Protein AF-A0A359I9C8-F1 (afdb_monomer)

Sequence (411 aa):
MRIRKRIELGSIKVFRSETATENPDGSGGNGNNTQSVPDCGIKFRLRGETLDGFGPRQPAEITDENGEKHPLMGGWNETEIAFNVSDSDIPRVLAWFDDNYHGVTEPESALLRKNRSAAVHEALKRYRKASDSSNLFTSPFRIGWRYRYSDNTCSGFHDCGVLSCFRTAPLLPVMSHQLSGKYLHTRVQVRNVSARLMYRLDATPSFTALRNRITAIDIYATKQVGMYPEDGEVAGIRSVTVDGTPRRCWYYDRYTEEDVNAQVMSDTDFRLIGSVPADEITGSDDYMTLQMSAGILADFSSLPKPEDNRPSPAGKTIHLRTEPLHLDYPEDEKSVRNLTLRGIFRRDKVKMRLYASQHRETRHLIASATGPYIRGLFGARWRWFEVEIECPMREGDFFEAITFEFTNPML

Mean predicted aligned error: 15.21 Å

pLDDT: mean 83.44, std 15.42, range [24.66, 97.94]

Nearest PDB structures (foldseek):
  6oyc-assembly4_C  TM=4.723E-01  e=6.579E-03  Streptococcus agalactiae 2603V/R
  8a28-assembly1_A  TM=4.464E-01  e=1.213E-01  Limulus polyphemus
  1nlq-assembly1_E  TM=4.259E-01  e=8.312E-02  Drosophila melanogaster
  1pm4-assembly1_C  TM=5.729E-01  e=5.207E-01  Yersinia pseudotuberculosis
  5msx-assembly1_A  TM=2.777E-01  e=2.157E-02  Bacteroides thetaiotaomicron VPI-5482

Structure (mmCIF, N/CA/C/O backbone):
data_AF-A0A359I9C8-F1
#
_entry.id   AF-A0A359I9C8-F1
#
loop_
_atom_site.group_PDB
_atom_site.id
_atom_site.type_symbol
_atom_site.label_atom_id
_atom_site.label_alt_id
_atom_site.label_comp_id
_atom_site.label_asym_id
_atom_site.label_entity_id
_atom_site.label_seq_id
_atom_site.pdbx_PDB_ins_code
_atom_site.Cartn_x
_atom_site.Cartn_y
_atom_site.Cartn_z
_atom_site.occupancy
_atom_site.B_iso_or_equiv
_atom_site.auth_seq_id
_atom_site.auth_comp_id
_atom_site.auth_asym_id
_atom_site.auth_atom_id
_atom_site.pdbx_PDB_model_num
ATOM 1 N N . MET A 1 1 ? 45.387 26.581 -12.918 1.00 68.62 1 MET A N 1
ATOM 2 C CA . MET A 1 1 ? 45.580 25.494 -11.912 1.00 68.62 1 MET A CA 1
ATOM 3 C C . MET A 1 1 ? 45.323 24.099 -12.520 1.00 68.62 1 MET A C 1
ATOM 5 O O . MET A 1 1 ? 44.631 24.019 -13.529 1.00 68.62 1 MET A O 1
ATOM 9 N N . ARG A 1 2 ? 45.875 22.988 -11.980 1.00 80.25 2 ARG A N 1
ATOM 10 C CA . ARG A 1 2 ? 45.489 21.618 -12.414 1.00 80.25 2 ARG A CA 1
ATOM 11 C C . ARG A 1 2 ? 44.245 21.171 -11.651 1.00 80.25 2 ARG A C 1
ATOM 13 O O . ARG A 1 2 ? 44.279 21.125 -10.426 1.00 80.25 2 ARG A O 1
ATOM 20 N N . ILE A 1 3 ? 43.191 20.816 -12.376 1.00 85.56 3 ILE A N 1
ATOM 21 C CA . ILE A 1 3 ? 41.898 20.410 -11.823 1.00 85.56 3 ILE A CA 1
ATOM 22 C C . ILE A 1 3 ? 41.675 18.934 -12.145 1.00 85.56 3 ILE A C 1
ATOM 24 O O . ILE A 1 3 ? 41.956 18.470 -13.254 1.00 85.56 3 ILE A O 1
ATOM 28 N N . ARG A 1 4 ? 41.178 18.185 -11.159 1.00 88.75 4 ARG A N 1
ATOM 29 C CA . ARG A 1 4 ? 40.784 16.786 -11.313 1.00 88.75 4 ARG A CA 1
ATOM 30 C C . ARG A 1 4 ? 39.296 16.660 -11.038 1.00 88.75 4 ARG A C 1
ATOM 32 O O . ARG A 1 4 ? 38.863 16.933 -9.924 1.00 88.75 4 ARG A O 1
ATOM 39 N N . LYS A 1 5 ? 38.534 16.203 -12.029 1.00 88.12 5 LYS A N 1
ATOM 40 C CA . LYS A 1 5 ? 37.085 16.021 -11.918 1.00 88.12 5 LYS A CA 1
ATOM 41 C C . LYS A 1 5 ? 36.712 14.572 -12.176 1.00 88.12 5 LYS A C 1
ATOM 43 O O . LYS A 1 5 ? 37.029 14.019 -13.228 1.00 88.12 5 LYS A O 1
ATOM 48 N N . ARG A 1 6 ? 36.049 13.961 -11.198 1.00 88.12 6 ARG A N 1
ATOM 49 C CA . ARG A 1 6 ? 35.433 12.637 -11.307 1.00 88.12 6 ARG A CA 1
ATOM 50 C C . ARG A 1 6 ? 33.951 12.830 -11.613 1.00 88.12 6 ARG A C 1
ATOM 52 O O . ARG A 1 6 ? 33.308 13.652 -10.970 1.00 88.12 6 ARG A O 1
ATOM 59 N N . ILE A 1 7 ? 33.441 12.096 -12.593 1.00 81.00 7 ILE A N 1
ATOM 60 C CA . ILE A 1 7 ? 32.030 12.115 -12.974 1.00 81.00 7 ILE A CA 1
ATOM 61 C C . ILE A 1 7 ? 31.543 10.666 -12.976 1.00 81.00 7 ILE A C 1
ATOM 63 O O . ILE A 1 7 ? 32.100 9.836 -13.700 1.00 81.00 7 ILE A O 1
ATOM 67 N N . GLU A 1 8 ? 30.559 10.357 -12.130 1.00 76.00 8 GLU A N 1
ATOM 68 C CA . GLU A 1 8 ? 29.934 9.031 -12.089 1.00 76.00 8 GLU A CA 1
ATOM 69 C C . GLU A 1 8 ? 29.202 8.770 -13.404 1.00 76.00 8 GLU A C 1
ATOM 71 O O . GLU A 1 8 ? 28.476 9.628 -13.900 1.00 76.00 8 GLU A O 1
ATOM 76 N N . LEU A 1 9 ? 29.355 7.582 -13.984 1.00 69.94 9 LEU A N 1
ATOM 77 C CA . LEU A 1 9 ? 28.689 7.279 -15.256 1.00 69.94 9 LEU A CA 1
ATOM 78 C C . LEU A 1 9 ? 27.164 7.206 -15.118 1.00 69.94 9 LEU A C 1
ATOM 80 O O . LEU A 1 9 ? 26.456 7.478 -16.081 1.00 69.94 9 LEU A O 1
ATOM 84 N N . GLY A 1 10 ? 26.660 6.897 -13.918 1.00 60.00 10 GLY A N 1
ATOM 85 C CA . GLY A 1 10 ? 25.228 6.907 -13.612 1.00 60.00 10 GLY A CA 1
ATOM 86 C C . GLY A 1 10 ? 24.589 8.301 -13.582 1.00 60.00 10 GLY A C 1
ATOM 87 O O . GLY A 1 10 ? 23.367 8.388 -13.627 1.00 60.00 10 GLY A O 1
ATOM 88 N N . SER A 1 11 ? 25.380 9.381 -13.523 1.00 56.19 11 SER A N 1
ATOM 89 C CA . SER A 1 11 ? 24.879 10.765 -13.514 1.00 56.19 11 SER A CA 1
ATOM 90 C C . SER A 1 11 ? 25.018 11.486 -14.859 1.00 56.19 11 SER A C 1
ATOM 92 O O . SER A 1 11 ? 24.648 12.654 -14.964 1.00 56.19 11 SER A O 1
ATOM 94 N N . ILE A 1 12 ? 25.531 10.805 -15.890 1.00 65.38 12 ILE A N 1
ATOM 95 C CA . ILE A 1 12 ? 25.692 11.340 -17.246 1.00 65.38 12 ILE A CA 1
ATOM 96 C C . ILE A 1 12 ? 24.642 10.702 -18.151 1.00 65.38 12 ILE A C 1
ATOM 98 O O . ILE A 1 12 ? 24.468 9.480 -18.138 1.00 65.38 12 ILE A O 1
ATOM 102 N N . LYS A 1 13 ? 23.993 11.491 -19.012 1.00 60.62 13 LYS A N 1
ATOM 103 C CA . LYS A 1 13 ? 23.180 10.904 -20.077 1.00 60.62 13 LYS A CA 1
ATOM 104 C C . LYS A 1 13 ? 24.102 10.216 -21.086 1.00 60.62 13 L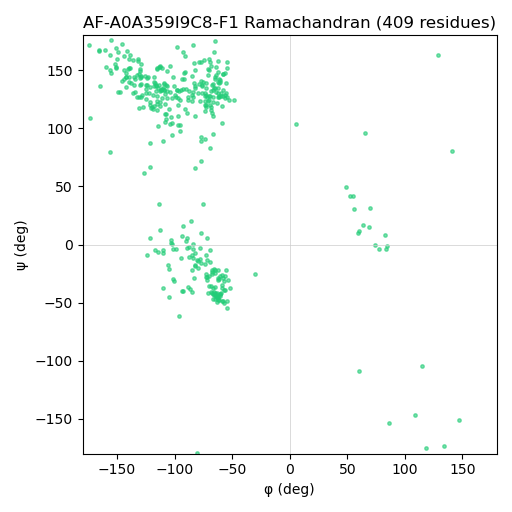YS A C 1
ATOM 106 O O . LYS A 1 13 ? 24.945 10.854 -21.719 1.00 60.62 13 LYS A O 1
ATOM 111 N N . VAL A 1 14 ? 23.947 8.904 -21.234 1.00 67.44 14 VAL A N 1
ATOM 112 C CA . VAL A 1 14 ? 24.755 8.084 -22.144 1.00 67.44 14 VAL A CA 1
ATOM 113 C C . VAL A 1 14 ? 23.896 7.481 -23.247 1.00 67.44 14 VAL A C 1
ATOM 115 O O . VAL A 1 14 ? 22.801 6.976 -23.008 1.00 67.44 14 VAL A O 1
ATOM 118 N N . PHE A 1 15 ? 24.418 7.506 -24.466 1.00 61.38 15 PHE A N 1
ATOM 119 C CA . PHE A 1 15 ? 23.900 6.740 -25.589 1.00 61.38 15 PHE A CA 1
ATOM 120 C C . PHE A 1 15 ? 24.601 5.381 -25.580 1.00 61.38 15 PHE A C 1
ATOM 122 O O . PHE A 1 15 ? 25.819 5.305 -25.756 1.00 61.38 15 PHE A O 1
ATOM 129 N N . ARG A 1 16 ? 23.843 4.315 -25.316 1.00 59.38 16 ARG A N 1
ATOM 130 C CA . ARG A 1 16 ? 24.353 2.943 -25.217 1.00 59.38 16 ARG A CA 1
ATOM 131 C C . ARG A 1 16 ? 23.829 2.119 -26.385 1.00 59.38 16 ARG A C 1
ATOM 133 O O . ARG A 1 16 ? 22.637 2.144 -26.672 1.00 59.38 16 ARG A O 1
ATOM 140 N N . SER A 1 17 ? 24.723 1.381 -27.025 1.00 57.06 17 SER A N 1
ATOM 141 C CA . SER A 1 17 ? 24.381 0.320 -27.972 1.00 57.06 17 SER A CA 1
ATOM 142 C C . SER A 1 17 ? 25.142 -0.944 -27.590 1.00 57.06 17 SER A C 1
ATOM 144 O O . SER A 1 17 ? 26.259 -0.872 -27.073 1.00 57.06 17 SER A O 1
ATOM 146 N N . GLU A 1 18 ? 24.506 -2.094 -27.776 1.00 58.66 18 GLU A N 1
ATOM 147 C CA . GLU A 1 18 ? 25.067 -3.394 -27.424 1.00 58.66 18 GLU A CA 1
ATOM 148 C C . GLU A 1 18 ? 25.039 -4.289 -28.649 1.00 58.66 18 GLU A C 1
ATOM 150 O O . GLU A 1 18 ? 24.003 -4.436 -29.297 1.00 58.66 18 GLU A O 1
ATOM 155 N N . THR A 1 19 ? 26.175 -4.904 -28.941 1.00 53.28 19 THR A N 1
ATOM 156 C CA . THR A 1 19 ? 26.280 -5.963 -29.940 1.00 53.28 19 THR A CA 1
ATOM 157 C C . THR A 1 19 ? 26.555 -7.268 -29.213 1.00 53.28 19 THR A C 1
ATOM 159 O O . THR A 1 19 ? 27.483 -7.372 -28.400 1.00 53.28 19 THR A O 1
ATOM 162 N N . ALA A 1 20 ? 25.712 -8.268 -29.477 1.00 47.81 20 ALA A N 1
ATOM 163 C CA . ALA A 1 20 ? 26.006 -9.636 -29.091 1.00 47.81 20 ALA A CA 1
ATOM 164 C C . ALA A 1 20 ? 27.294 -10.061 -29.802 1.00 47.81 20 ALA A C 1
ATOM 166 O O . ALA A 1 20 ? 27.518 -9.715 -30.963 1.00 47.81 20 ALA A O 1
ATOM 167 N N . THR A 1 21 ? 28.160 -10.782 -29.098 1.00 44.81 21 THR A N 1
ATOM 168 C CA . THR A 1 21 ? 29.344 -11.360 -29.730 1.00 44.81 21 THR A CA 1
ATOM 169 C C . THR A 1 21 ? 28.861 -12.534 -30.585 1.00 44.81 21 THR A C 1
ATOM 171 O O . THR A 1 21 ? 28.678 -13.632 -30.070 1.00 44.81 21 THR A O 1
ATOM 174 N N . GLU A 1 22 ? 28.547 -12.287 -31.859 1.00 38.56 22 GLU A N 1
ATOM 175 C CA . GLU A 1 22 ? 28.184 -13.350 -32.800 1.00 38.56 22 GLU A CA 1
ATOM 176 C C . GLU A 1 22 ? 29.373 -14.307 -32.957 1.00 38.56 22 GLU A C 1
ATOM 178 O O . GLU A 1 22 ? 30.497 -13.892 -33.256 1.00 38.56 22 GLU A O 1
ATOM 183 N N . ASN A 1 23 ? 29.124 -15.604 -32.759 1.00 32.88 23 ASN A N 1
ATOM 184 C CA . ASN A 1 23 ? 29.971 -16.627 -33.361 1.00 32.88 23 ASN A CA 1
ATOM 185 C C . ASN A 1 23 ? 29.876 -16.463 -34.887 1.00 32.88 23 ASN A C 1
ATOM 187 O O . ASN A 1 23 ? 28.779 -16.215 -35.391 1.00 32.88 23 ASN A O 1
ATOM 191 N N . PRO A 1 24 ? 30.986 -16.579 -35.632 1.00 33.94 24 PRO A N 1
ATOM 192 C CA . PRO A 1 24 ? 30.974 -16.329 -37.059 1.00 33.94 24 PRO A CA 1
ATOM 193 C C . PRO A 1 24 ? 30.345 -17.536 -37.747 1.00 33.94 24 PRO A C 1
ATOM 195 O O . PRO A 1 24 ? 31.053 -18.494 -38.000 1.00 33.94 24 PRO A O 1
ATOM 198 N N . ASP A 1 25 ? 29.032 -17.510 -37.976 1.00 31.59 25 ASP A N 1
ATOM 199 C CA . ASP A 1 25 ? 28.342 -18.266 -39.029 1.00 31.59 25 ASP A CA 1
ATOM 200 C C . ASP A 1 25 ? 26.861 -17.849 -39.072 1.00 31.59 25 ASP A C 1
ATOM 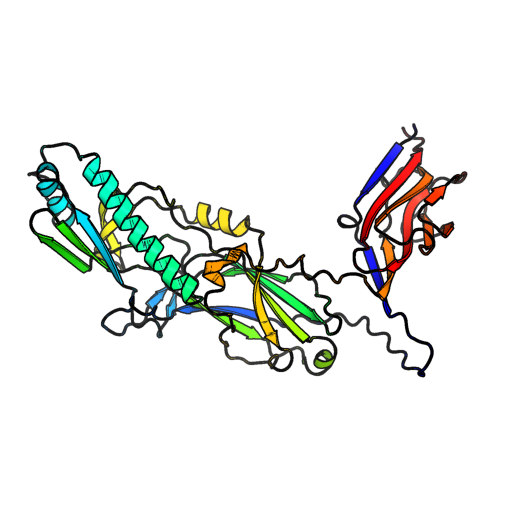202 O O . ASP A 1 25 ? 26.082 -18.191 -38.184 1.00 31.59 25 ASP A O 1
ATOM 206 N N . GLY A 1 26 ? 26.454 -17.125 -40.124 1.00 28.91 26 GLY A N 1
ATOM 207 C CA . GLY A 1 26 ? 25.031 -16.935 -40.440 1.00 28.91 26 GLY A CA 1
ATOM 208 C C . GLY A 1 26 ? 24.613 -15.550 -40.936 1.00 28.91 26 GLY A C 1
ATOM 209 O O . GLY A 1 26 ? 24.055 -14.758 -40.195 1.00 28.91 26 GLY A O 1
ATOM 210 N N . SER A 1 27 ? 24.838 -15.296 -42.226 1.00 26.80 27 SER A N 1
ATOM 211 C CA . SER A 1 27 ? 24.067 -14.419 -43.128 1.00 26.80 27 SER A CA 1
ATOM 212 C C . SER A 1 27 ? 22.906 -13.575 -42.541 1.00 26.80 27 SER A C 1
ATOM 214 O O . SER A 1 27 ? 21.773 -14.039 -42.454 1.00 26.80 27 SER A O 1
ATOM 216 N N . GLY A 1 28 ? 23.164 -12.276 -42.357 1.00 29.95 28 GLY A N 1
ATOM 217 C CA . GLY A 1 28 ? 22.467 -11.193 -43.070 1.00 29.95 28 GLY A CA 1
ATOM 218 C C . GLY A 1 28 ? 20.965 -10.980 -42.833 1.00 29.95 28 GLY A C 1
ATOM 219 O O . GLY A 1 28 ? 20.133 -11.490 -43.577 1.00 29.95 28 GLY A O 1
ATOM 220 N N . GLY A 1 29 ? 20.639 -10.056 -41.924 1.00 24.66 29 GLY A N 1
ATOM 221 C CA . GLY A 1 29 ? 19.324 -9.419 -41.812 1.00 24.66 29 GLY A CA 1
ATOM 222 C C . GLY A 1 29 ? 19.430 -8.057 -41.127 1.00 24.66 29 GLY A C 1
ATOM 223 O O . GLY A 1 29 ? 19.189 -7.932 -39.933 1.00 24.66 29 GLY A O 1
ATOM 224 N N . ASN A 1 30 ? 19.846 -7.033 -41.875 1.00 31.50 30 ASN A N 1
ATOM 225 C CA . ASN A 1 30 ? 20.086 -5.682 -41.368 1.00 31.50 30 ASN A CA 1
ATOM 226 C C . ASN A 1 30 ? 18.751 -4.940 -41.151 1.00 31.50 30 ASN A C 1
ATOM 228 O O . ASN A 1 30 ? 18.233 -4.290 -42.059 1.00 31.50 30 ASN A O 1
ATOM 232 N N . GLY A 1 31 ? 18.174 -5.071 -39.956 1.00 26.45 31 GLY A N 1
ATOM 233 C CA . GLY A 1 31 ? 16.986 -4.341 -39.514 1.00 26.45 31 GLY A CA 1
ATOM 234 C C . GLY A 1 31 ? 17.341 -3.322 -38.436 1.00 26.45 31 GLY A C 1
ATOM 235 O O . GLY A 1 31 ? 17.291 -3.626 -37.248 1.00 26.45 31 GLY A O 1
ATOM 236 N N . ASN A 1 32 ? 17.687 -2.103 -38.846 1.00 32.66 32 ASN A N 1
ATOM 237 C CA . ASN A 1 32 ? 17.776 -0.944 -37.958 1.00 32.66 32 ASN A CA 1
ATOM 238 C C . ASN A 1 32 ? 16.398 -0.721 -37.304 1.00 32.66 32 ASN A C 1
ATOM 240 O O . ASN A 1 32 ? 15.484 -0.245 -37.973 1.00 32.66 32 ASN A O 1
ATOM 244 N N . ASN A 1 33 ? 16.225 -1.071 -36.025 1.00 31.33 33 ASN A N 1
ATOM 245 C CA . ASN A 1 33 ? 14.940 -0.929 -35.333 1.00 31.33 33 ASN A CA 1
ATOM 246 C C . ASN A 1 33 ? 15.076 -0.141 -34.021 1.00 31.33 33 ASN A C 1
ATOM 248 O O . ASN A 1 33 ? 14.753 -0.609 -32.932 1.00 31.33 33 ASN A O 1
ATOM 252 N N . THR A 1 34 ? 15.501 1.116 -34.137 1.00 33.19 34 THR A N 1
ATOM 253 C CA . THR A 1 34 ? 15.337 2.165 -33.114 1.00 33.19 34 THR A CA 1
ATOM 254 C C . THR A 1 34 ? 13.897 2.699 -33.056 1.00 33.19 34 THR A C 1
ATOM 256 O O . THR A 1 34 ? 13.670 3.877 -32.790 1.00 33.19 34 THR A O 1
ATOM 259 N N . GLN A 1 35 ? 12.887 1.853 -33.288 1.00 42.22 35 GLN A N 1
ATOM 260 C CA . GLN A 1 35 ? 11.509 2.215 -32.962 1.00 42.22 35 GLN A CA 1
ATOM 261 C C . GLN A 1 35 ? 11.340 2.153 -31.442 1.00 42.22 35 GLN A C 1
ATOM 263 O O . GLN A 1 35 ? 11.455 1.076 -30.840 1.00 42.22 35 GLN A O 1
ATOM 268 N N . SER A 1 36 ? 11.084 3.321 -30.844 1.00 54.88 36 SER A N 1
ATOM 269 C CA . SER A 1 36 ? 10.643 3.468 -29.459 1.00 54.88 36 SER A CA 1
ATOM 270 C C . SER A 1 36 ? 9.428 2.580 -29.234 1.00 54.88 36 SER A C 1
ATOM 272 O O . SER A 1 36 ? 8.442 2.689 -29.965 1.00 54.88 36 SER A O 1
ATOM 274 N N . VAL A 1 37 ? 9.505 1.695 -28.244 1.00 62.16 37 VAL A N 1
ATOM 275 C CA . VAL A 1 37 ? 8.350 0.903 -27.829 1.00 62.16 37 VAL A CA 1
ATOM 276 C C . VAL A 1 37 ? 7.290 1.878 -27.308 1.00 62.16 37 VAL A C 1
ATOM 278 O O . VAL A 1 37 ? 7.605 2.675 -26.423 1.00 62.16 37 VAL A O 1
ATOM 281 N N . PRO A 1 38 ? 6.083 1.894 -27.893 1.00 67.94 38 PRO A N 1
ATOM 282 C CA . PRO A 1 38 ? 5.034 2.809 -27.481 1.00 67.94 38 PRO A CA 1
ATOM 283 C C . PRO A 1 38 ? 4.506 2.439 -26.086 1.00 67.94 38 PRO A C 1
ATOM 285 O O . PRO A 1 38 ? 4.643 1.301 -25.631 1.00 67.94 38 PRO A O 1
ATOM 288 N N . ASP A 1 39 ? 3.918 3.411 -25.394 1.00 73.06 39 ASP A N 1
ATOM 289 C CA . ASP A 1 39 ? 3.276 3.198 -24.094 1.00 73.06 39 ASP A CA 1
ATOM 290 C C . ASP A 1 39 ? 2.102 2.205 -24.229 1.00 73.06 39 ASP A C 1
ATOM 292 O O . ASP A 1 39 ? 1.398 2.211 -25.240 1.00 73.06 39 ASP A O 1
ATOM 296 N N . CYS A 1 40 ? 1.909 1.337 -23.234 1.00 75.00 40 CYS A N 1
ATOM 297 C CA . CYS A 1 40 ? 0.795 0.385 -23.188 1.00 75.00 40 CYS A CA 1
ATOM 298 C C . CYS A 1 40 ? -0.490 0.967 -22.628 1.00 75.00 40 CYS A C 1
ATOM 300 O O . CYS A 1 40 ? -1.509 0.273 -22.609 1.00 75.00 40 CYS A O 1
ATOM 302 N N . GLY A 1 41 ? -0.455 2.223 -22.180 1.00 79.31 41 GLY A N 1
ATOM 303 C CA . GLY A 1 41 ? -1.602 2.877 -21.573 1.00 79.31 41 GLY A CA 1
ATOM 304 C C . GLY A 1 41 ? -2.129 2.079 -20.386 1.00 79.31 41 GLY A C 1
ATOM 305 O O . GLY A 1 41 ? -3.336 2.070 -20.148 1.00 79.31 41 GLY A O 1
ATOM 306 N N . ILE A 1 42 ? -1.250 1.354 -19.678 1.00 87.62 42 ILE A N 1
ATOM 307 C CA . ILE A 1 42 ? -1.665 0.535 -18.546 1.00 87.62 42 ILE A CA 1
ATOM 308 C C . ILE A 1 42 ? -2.281 1.433 -17.478 1.00 87.62 42 ILE A C 1
ATOM 310 O O . ILE A 1 42 ? -1.704 2.433 -17.047 1.00 87.62 42 ILE A O 1
ATOM 314 N N . LYS A 1 43 ? -3.489 1.073 -17.063 1.00 91.62 43 LYS A N 1
ATOM 315 C CA . LYS A 1 43 ? -4.244 1.755 -16.017 1.00 91.62 43 LYS A CA 1
ATOM 316 C C . LYS A 1 43 ? -4.441 0.796 -14.871 1.00 91.62 43 LYS A C 1
ATOM 318 O O . LYS A 1 43 ? -4.778 -0.366 -15.082 1.00 91.62 43 LYS A O 1
ATOM 323 N N . PHE A 1 44 ? -4.299 1.308 -13.660 1.00 94.88 44 PHE A N 1
ATOM 324 C CA . PHE A 1 44 ? -4.504 0.540 -12.444 1.00 94.88 44 PHE A CA 1
ATOM 325 C C . PHE A 1 44 ? -5.723 1.042 -11.694 1.00 94.88 44 PHE A C 1
ATOM 327 O O . PHE A 1 44 ? -6.092 2.212 -11.800 1.00 94.88 44 PHE A O 1
ATOM 334 N N . ARG A 1 45 ? -6.339 0.147 -10.929 1.00 94.31 45 ARG A N 1
ATOM 335 C CA . ARG A 1 45 ? -7.340 0.505 -9.925 1.00 94.31 45 ARG A CA 1
ATOM 336 C C . ARG A 1 45 ? -7.334 -0.503 -8.790 1.00 94.31 45 ARG A C 1
ATOM 338 O O . ARG A 1 45 ? -6.760 -1.587 -8.908 1.00 94.31 45 ARG A O 1
ATOM 345 N N . LEU A 1 46 ? -8.034 -0.159 -7.723 1.00 95.19 46 LEU A N 1
ATOM 346 C CA . LEU A 1 46 ? -8.246 -1.024 -6.578 1.00 95.19 46 LEU A CA 1
ATOM 347 C C . LEU A 1 46 ? -9.706 -1.471 -6.542 1.00 95.19 46 LEU A C 1
ATOM 349 O O . LEU A 1 46 ? -10.611 -0.661 -6.701 1.00 95.19 46 LEU A O 1
ATOM 353 N N . ARG A 1 47 ? -9.947 -2.766 -6.340 1.00 92.75 47 ARG A N 1
ATOM 354 C CA . ARG A 1 47 ? -11.301 -3.306 -6.175 1.00 92.75 47 ARG A CA 1
ATOM 355 C C . ARG A 1 47 ? -11.426 -3.958 -4.811 1.00 92.75 47 ARG A C 1
ATOM 357 O O . ARG A 1 47 ? -10.721 -4.922 -4.537 1.00 92.75 47 ARG A O 1
ATOM 364 N N . GLY A 1 48 ? -12.327 -3.449 -3.976 1.00 91.06 48 GLY A N 1
ATOM 365 C CA . GLY A 1 48 ? -12.604 -4.021 -2.663 1.00 91.06 48 GLY A CA 1
ATOM 366 C C . GLY A 1 48 ? -13.044 -5.483 -2.743 1.00 91.06 48 GLY A C 1
ATOM 367 O O . GLY A 1 48 ? -13.929 -5.828 -3.531 1.00 91.06 48 GLY A O 1
ATOM 368 N N . GLU A 1 49 ? -12.442 -6.315 -1.902 1.00 87.69 49 GLU A N 1
ATOM 369 C CA . GLU A 1 49 ? -12.752 -7.731 -1.721 1.00 87.69 49 GLU A CA 1
ATOM 370 C C . GLU A 1 49 ? -12.935 -8.034 -0.231 1.00 87.69 49 GLU A C 1
ATOM 372 O O . GLU A 1 49 ? -12.327 -7.397 0.635 1.00 87.69 49 GLU A O 1
ATOM 377 N N . THR A 1 50 ? -13.794 -9.009 0.065 1.00 84.25 50 THR A N 1
ATOM 378 C CA . THR A 1 50 ? -13.993 -9.489 1.437 1.00 84.25 50 THR A CA 1
ATOM 379 C C . THR A 1 50 ? -12.718 -10.172 1.919 1.00 84.25 50 THR A C 1
ATOM 381 O O . THR A 1 50 ? -12.158 -11.005 1.208 1.00 84.25 50 THR A O 1
ATOM 384 N N . LEU A 1 51 ? -12.266 -9.842 3.128 1.00 86.88 51 LEU A N 1
ATOM 385 C CA . LEU A 1 51 ? -11.128 -10.511 3.741 1.00 86.88 51 LEU A CA 1
ATOM 386 C C . LEU A 1 51 ? -11.608 -11.746 4.515 1.00 86.88 51 LEU A C 1
ATOM 388 O O . LEU A 1 51 ? -12.467 -11.647 5.399 1.00 86.88 51 LEU A O 1
ATOM 392 N N . ASP A 1 52 ? -11.050 -12.912 4.193 1.00 79.06 52 ASP A N 1
ATOM 393 C CA . ASP A 1 52 ? -11.433 -14.178 4.820 1.00 79.06 52 ASP A CA 1
ATOM 394 C C . ASP A 1 52 ? -11.291 -14.122 6.346 1.00 79.06 52 ASP A C 1
ATOM 396 O O . ASP A 1 52 ? -10.261 -13.726 6.889 1.00 79.06 52 ASP A O 1
ATOM 400 N N . GLY A 1 53 ? -12.354 -14.511 7.054 1.00 74.00 53 GLY A N 1
ATOM 401 C CA . GLY A 1 53 ? -12.415 -14.459 8.520 1.00 74.00 53 GLY A CA 1
ATOM 402 C C . GLY A 1 53 ? -12.671 -13.068 9.113 1.00 74.00 53 GLY A C 1
ATOM 403 O O . GLY A 1 53 ? -12.863 -12.965 10.323 1.00 74.00 53 GLY A O 1
ATOM 404 N N . PHE A 1 54 ? -12.729 -12.025 8.282 1.00 76.38 54 PHE A N 1
ATOM 405 C CA . PHE A 1 54 ? -13.058 -10.653 8.676 1.00 76.38 54 PHE A CA 1
ATOM 406 C C . PHE A 1 54 ? -14.377 -10.167 8.063 1.00 76.38 54 PHE A C 1
ATOM 408 O O . PHE A 1 54 ? -14.840 -9.093 8.420 1.00 76.38 54 PHE A O 1
ATOM 415 N N . GLY A 1 55 ? -15.005 -10.936 7.171 1.00 64.44 55 GLY A N 1
ATOM 416 C CA . GLY A 1 55 ? -16.200 -10.501 6.454 1.00 64.44 55 GLY A CA 1
ATOM 417 C C . GLY A 1 55 ? -17.421 -10.194 7.344 1.00 64.44 55 GLY A C 1
ATOM 418 O O . GLY A 1 55 ? -17.637 -10.838 8.378 1.00 64.44 55 GLY A O 1
ATOM 419 N N . PRO A 1 56 ? -18.263 -9.234 6.934 1.00 61.50 56 PRO A N 1
ATOM 420 C CA . PRO A 1 56 ? -19.537 -8.935 7.586 1.00 61.50 56 PRO A CA 1
ATOM 421 C C . PRO A 1 56 ? -20.507 -10.119 7.475 1.00 61.50 56 PRO A C 1
ATOM 423 O O . PRO A 1 56 ? -20.489 -10.895 6.521 1.00 61.50 56 PRO A O 1
ATOM 426 N N . ARG A 1 57 ? -21.432 -10.237 8.434 1.00 55.25 57 ARG A N 1
ATOM 427 C CA . ARG A 1 57 ? -22.470 -11.290 8.419 1.00 55.25 57 ARG A CA 1
ATOM 428 C C . ARG A 1 57 ? -23.637 -11.017 7.454 1.00 55.25 57 ARG A C 1
ATOM 430 O O . ARG A 1 57 ? -24.539 -11.845 7.372 1.00 55.25 57 ARG A O 1
ATOM 437 N N . GLN A 1 58 ? -23.665 -9.875 6.763 1.00 56.66 58 GLN A N 1
ATOM 438 C CA . GLN A 1 58 ? -24.758 -9.479 5.864 1.00 56.66 58 GLN A CA 1
ATOM 439 C C . GLN A 1 58 ? -24.212 -8.771 4.622 1.00 56.66 58 GLN A C 1
ATOM 441 O O . GLN A 1 58 ? -23.390 -7.889 4.820 1.00 56.66 58 GLN A O 1
ATOM 446 N N . PRO A 1 59 ? -24.690 -9.084 3.400 1.00 54.91 59 PRO A N 1
ATOM 447 C CA . PRO A 1 59 ? -24.194 -8.501 2.155 1.00 54.91 59 PRO A CA 1
ATOM 448 C C . PRO A 1 59 ? -24.584 -7.023 1.996 1.00 54.91 59 PRO A C 1
ATOM 450 O O . PRO A 1 59 ? -25.764 -6.677 1.996 1.00 54.91 59 PRO A O 1
ATOM 453 N N . ALA A 1 60 ? -23.589 -6.162 1.796 1.00 68.12 60 ALA A N 1
ATOM 454 C CA . ALA A 1 60 ? -23.733 -4.748 1.468 1.00 68.12 60 ALA A CA 1
ATOM 455 C C . ALA A 1 60 ? -22.670 -4.283 0.453 1.00 68.12 60 ALA A C 1
ATOM 457 O O . ALA A 1 60 ? -21.538 -4.763 0.440 1.00 68.12 60 ALA A O 1
ATOM 458 N N . GLU A 1 61 ? -23.034 -3.320 -0.393 1.00 82.69 61 GLU A N 1
ATOM 459 C CA . GLU A 1 61 ? -22.073 -2.546 -1.183 1.00 82.69 61 GLU A CA 1
ATOM 460 C C . GLU A 1 61 ? -21.399 -1.513 -0.271 1.00 82.69 61 GLU A C 1
ATOM 462 O O . GLU A 1 61 ? -22.063 -0.866 0.540 1.00 82.69 61 GLU A O 1
ATOM 467 N N . ILE A 1 62 ? -20.083 -1.354 -0.408 1.00 85.88 62 ILE A N 1
ATOM 468 C CA . ILE A 1 62 ? -19.333 -0.283 0.255 1.00 85.88 62 ILE A CA 1
ATOM 469 C C . ILE A 1 62 ? -19.040 0.831 -0.743 1.00 85.88 62 ILE A C 1
ATOM 471 O O . ILE A 1 62 ? -18.743 0.554 -1.900 1.00 85.88 62 ILE A O 1
ATOM 475 N N . THR A 1 63 ? -19.063 2.079 -0.283 1.00 87.75 63 THR A N 1
ATOM 476 C CA . THR A 1 63 ? -18.450 3.210 -0.986 1.00 87.75 63 THR A CA 1
ATOM 477 C C . THR A 1 63 ? -17.193 3.652 -0.236 1.00 87.75 63 THR A C 1
ATOM 479 O O . THR A 1 63 ? -17.243 3.800 0.988 1.00 87.75 63 THR A O 1
ATOM 482 N N . ASP A 1 64 ? -16.070 3.789 -0.941 1.00 88.06 64 ASP A N 1
ATOM 483 C CA . ASP A 1 64 ? -14.798 4.252 -0.369 1.00 88.06 64 ASP A CA 1
ATOM 484 C C . ASP A 1 64 ? -14.738 5.787 -0.217 1.00 88.06 64 ASP A C 1
ATOM 486 O O . ASP A 1 64 ? -15.702 6.495 -0.524 1.00 88.06 64 ASP A O 1
ATOM 490 N N . GLU A 1 65 ? -13.614 6.320 0.278 1.00 85.19 65 GLU A N 1
ATOM 491 C CA . GLU A 1 65 ? -13.429 7.773 0.458 1.00 85.19 65 GLU A CA 1
ATOM 492 C C . GLU A 1 65 ? -13.404 8.548 -0.868 1.00 85.19 65 GLU A C 1
ATOM 494 O O . GLU A 1 65 ? -13.692 9.744 -0.885 1.00 85.19 65 GLU A O 1
ATOM 499 N N . ASN A 1 66 ? -13.108 7.875 -1.981 1.00 84.94 66 ASN A N 1
ATOM 500 C CA . ASN A 1 66 ? -13.088 8.468 -3.315 1.00 84.94 66 ASN A CA 1
ATOM 501 C C . ASN A 1 66 ? -14.467 8.430 -4.001 1.00 84.94 66 ASN A C 1
ATOM 503 O O . ASN A 1 66 ? -14.608 8.918 -5.125 1.00 84.94 66 ASN A O 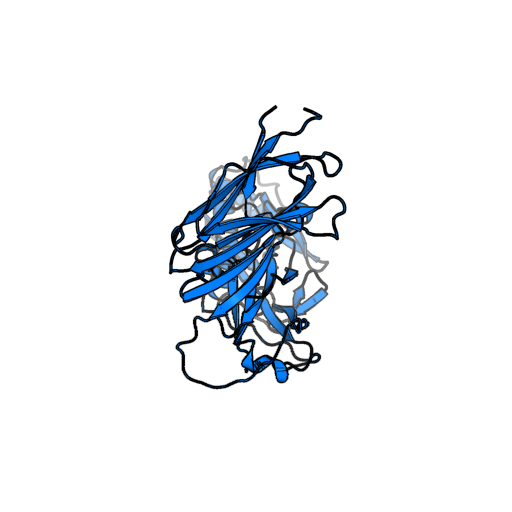1
ATOM 507 N N . GLY A 1 67 ? -15.484 7.845 -3.360 1.00 86.25 67 GLY A N 1
ATOM 508 C CA . GLY A 1 67 ? -16.807 7.646 -3.949 1.00 86.25 67 GLY A CA 1
ATOM 509 C C . GLY A 1 67 ? -16.918 6.405 -4.845 1.00 86.25 67 GLY A C 1
ATOM 510 O O . GLY A 1 67 ? -17.945 6.228 -5.507 1.00 86.25 67 GLY A O 1
ATOM 511 N N . GLU A 1 68 ? -15.901 5.537 -4.881 1.00 88.19 68 GLU A N 1
ATOM 512 C CA . GLU A 1 68 ? -15.927 4.290 -5.646 1.00 88.19 68 GLU A CA 1
ATOM 513 C C . GLU A 1 68 ? -16.733 3.213 -4.911 1.00 88.19 68 GLU A C 1
ATOM 515 O O . GLU A 1 68 ? -16.646 3.038 -3.696 1.00 88.19 68 GLU A O 1
ATOM 520 N N . LYS A 1 69 ? -17.543 2.470 -5.669 1.00 89.69 69 LYS A N 1
ATOM 521 C CA . LYS A 1 69 ? -18.389 1.394 -5.153 1.00 89.69 69 LYS A CA 1
ATOM 522 C C . LYS A 1 69 ? -17.679 0.045 -5.224 1.00 89.69 69 LYS A C 1
ATOM 524 O O . LYS A 1 69 ? -17.167 -0.361 -6.267 1.00 89.69 69 LYS A O 1
ATOM 529 N N . HIS A 1 70 ? -17.745 -0.706 -4.133 1.00 87.56 70 HIS A N 1
ATOM 530 C CA . HIS A 1 70 ? -17.154 -2.029 -3.978 1.00 87.56 70 HIS A CA 1
ATOM 531 C C . HIS A 1 70 ? -18.233 -3.068 -3.631 1.00 87.56 70 HIS A C 1
ATOM 533 O O . HIS A 1 70 ? -18.472 -3.360 -2.455 1.00 87.56 70 HIS A O 1
ATOM 539 N N . PRO A 1 71 ? -18.890 -3.664 -4.643 1.00 81.69 71 PRO A N 1
ATOM 540 C CA . PRO A 1 71 ? -19.987 -4.611 -4.427 1.00 81.69 71 PRO A CA 1
ATOM 541 C C . PRO A 1 71 ? -19.527 -5.991 -3.922 1.00 81.69 71 PRO A C 1
ATOM 543 O O . PRO A 1 71 ? -20.340 -6.753 -3.414 1.00 81.69 71 PRO A O 1
ATOM 546 N N . LEU A 1 72 ? -18.235 -6.330 -4.046 1.00 76.75 72 LEU A N 1
ATOM 547 C CA . LEU A 1 72 ? -17.685 -7.642 -3.660 1.00 76.75 72 LEU A CA 1
ATOM 548 C C . LEU A 1 72 ? -17.216 -7.734 -2.200 1.00 76.75 72 LEU A C 1
ATOM 550 O O . LEU A 1 72 ? -16.785 -8.798 -1.758 1.00 76.75 72 LEU A O 1
ATOM 554 N N . MET A 1 73 ? -17.278 -6.638 -1.445 1.00 79.94 73 MET A N 1
ATOM 555 C CA . MET A 1 73 ? -16.913 -6.668 -0.028 1.00 79.94 73 MET A CA 1
ATOM 556 C C . MET A 1 73 ? -18.016 -7.227 0.862 1.00 79.94 73 MET A C 1
ATOM 558 O O . MET A 1 73 ? -17.760 -7.591 2.003 1.00 79.94 73 MET A O 1
ATOM 562 N N . GLY A 1 74 ? -19.260 -7.233 0.380 1.00 71.12 74 GLY A N 1
ATOM 563 C CA . GLY A 1 74 ? -20.386 -7.649 1.197 1.00 71.12 74 GLY A CA 1
ATOM 564 C C . GLY A 1 74 ? -20.568 -6.810 2.468 1.00 71.12 74 GLY A C 1
ATOM 565 O O . GLY A 1 74 ? -21.397 -7.197 3.265 1.00 71.12 74 GLY A O 1
ATOM 566 N N . GLY A 1 75 ? -19.868 -5.686 2.669 1.00 83.25 75 GLY A N 1
ATOM 567 C CA . GLY A 1 75 ? -19.914 -4.825 3.859 1.00 83.25 75 GLY A CA 1
ATOM 568 C C . GLY A 1 75 ? -18.557 -4.733 4.574 1.00 83.25 75 GLY A C 1
ATOM 569 O O . GLY A 1 75 ? -17.536 -5.197 4.071 1.00 83.25 75 GLY A O 1
ATOM 570 N N . TRP A 1 76 ? -18.520 -4.062 5.728 1.00 87.94 76 TRP A N 1
ATOM 571 C CA . TRP A 1 76 ? -17.252 -3.727 6.387 1.00 87.94 76 TRP A CA 1
ATOM 572 C C . TRP A 1 76 ? -16.645 -4.925 7.094 1.00 87.94 76 TRP A C 1
ATOM 574 O O . TRP A 1 76 ? -17.357 -5.681 7.750 1.00 87.94 76 TRP A O 1
ATOM 584 N N . ASN A 1 77 ? -15.320 -5.036 7.010 1.00 89.06 77 ASN A N 1
ATOM 585 C CA . ASN A 1 77 ? -14.576 -6.019 7.778 1.00 89.06 77 ASN A CA 1
ATOM 586 C C . ASN A 1 77 ? -14.833 -5.818 9.279 1.00 89.06 77 ASN A C 1
ATOM 588 O O . ASN A 1 77 ? -15.006 -4.690 9.737 1.00 89.06 77 ASN A O 1
ATOM 592 N N . GLU A 1 78 ? -14.843 -6.887 10.060 1.00 91.06 78 GLU A N 1
ATOM 593 C CA . GLU A 1 78 ? -15.100 -6.859 11.493 1.00 91.06 78 GLU A CA 1
ATOM 594 C C . GLU A 1 78 ? -13.969 -7.533 12.265 1.00 91.06 78 GLU A C 1
ATOM 596 O O . GLU A 1 78 ? -13.357 -8.498 11.811 1.00 91.06 78 GLU A O 1
ATOM 601 N N . THR A 1 79 ? -13.679 -7.010 13.452 1.00 93.00 79 THR A N 1
ATOM 602 C CA . THR A 1 79 ? -12.657 -7.555 14.348 1.00 93.00 79 THR A CA 1
ATOM 603 C C . THR A 1 79 ? -13.075 -7.375 15.805 1.00 93.00 79 THR A C 1
ATOM 605 O O . THR A 1 79 ? -14.083 -6.733 16.117 1.00 93.00 79 THR A O 1
ATOM 608 N N . GLU A 1 80 ? -12.300 -7.964 16.706 1.00 94.50 80 GLU A N 1
ATOM 609 C CA . GLU A 1 80 ? -12.542 -7.924 18.142 1.00 94.50 80 GLU A CA 1
ATOM 610 C C . GLU A 1 80 ? -11.440 -7.152 18.858 1.00 94.50 80 GLU A C 1
ATOM 612 O O . GLU A 1 80 ? -10.248 -7.373 18.623 1.00 94.50 80 GLU A O 1
ATOM 617 N N . ILE A 1 81 ? -11.856 -6.278 19.772 1.00 97.44 81 ILE A N 1
ATOM 618 C CA . ILE A 1 81 ? -10.976 -5.592 20.717 1.00 97.44 81 ILE A CA 1
ATOM 619 C C . ILE A 1 81 ? -11.417 -6.008 22.110 1.00 97.44 81 ILE A C 1
ATOM 621 O O . ILE A 1 81 ? -12.546 -5.724 22.524 1.00 97.44 81 ILE A O 1
ATOM 625 N N . ALA A 1 82 ? -10.522 -6.687 22.822 1.00 97.12 82 ALA A N 1
ATOM 626 C CA . ALA A 1 82 ? -10.811 -7.224 24.137 1.00 97.12 82 ALA A CA 1
ATOM 627 C C . ALA A 1 82 ? -9.587 -7.177 25.053 1.00 97.12 82 ALA A C 1
ATOM 629 O O . ALA A 1 82 ? -8.463 -7.420 24.611 1.00 97.12 82 ALA A O 1
ATOM 630 N N . PHE A 1 83 ? -9.806 -6.853 26.327 1.00 97.75 83 PHE A N 1
ATOM 631 C CA . PHE A 1 83 ? -8.747 -6.744 27.330 1.00 97.75 83 PHE A CA 1
ATOM 632 C C . PHE A 1 83 ? -9.298 -6.715 28.762 1.00 97.75 83 PHE A C 1
ATOM 634 O O . PHE A 1 83 ? -10.489 -6.513 28.998 1.00 97.75 83 PHE A O 1
ATOM 641 N N . ASN A 1 84 ? -8.402 -6.899 29.735 1.00 96.88 84 ASN A N 1
ATOM 642 C CA . ASN A 1 84 ? -8.731 -6.835 31.158 1.00 96.88 84 ASN A CA 1
ATOM 643 C C . ASN A 1 84 ? -8.747 -5.391 31.687 1.00 96.88 84 ASN A C 1
ATOM 645 O O . ASN A 1 84 ? -7.841 -4.602 31.405 1.00 96.88 84 ASN A O 1
ATOM 649 N N . VAL A 1 85 ? -9.737 -5.097 32.523 1.00 96.44 85 VAL A N 1
ATOM 650 C CA . VAL A 1 85 ? -10.031 -3.821 33.180 1.00 96.44 85 VAL A CA 1
ATOM 651 C C . VAL A 1 85 ? -9.895 -4.012 34.694 1.00 96.44 85 VAL A C 1
ATOM 653 O O . VAL A 1 85 ? -10.322 -5.027 35.243 1.00 96.44 85 VAL A O 1
ATOM 656 N N . SER A 1 86 ? -9.267 -3.060 35.383 1.00 94.44 86 SER A N 1
ATOM 657 C CA . SER A 1 86 ? -9.176 -3.090 36.848 1.00 94.44 86 SER A CA 1
ATOM 658 C C . SER A 1 86 ? -10.504 -2.661 37.489 1.00 94.44 86 SER A C 1
ATOM 660 O O . SER A 1 86 ? -11.263 -1.927 36.862 1.00 94.44 86 SER A O 1
ATOM 662 N N . ASP A 1 87 ? -10.785 -3.058 38.738 1.00 92.62 87 ASP A N 1
ATOM 663 C CA . ASP A 1 87 ? -12.044 -2.678 39.412 1.00 92.62 87 ASP A CA 1
ATOM 664 C C . ASP A 1 87 ? -12.244 -1.156 39.461 1.00 92.62 87 ASP A C 1
ATOM 666 O O . ASP A 1 87 ? -13.347 -0.668 39.229 1.00 92.62 87 ASP A O 1
ATOM 670 N N . SER A 1 88 ? -11.164 -0.403 39.690 1.00 92.88 88 SER A N 1
ATOM 671 C CA . SER A 1 88 ? -11.194 1.063 39.744 1.00 92.88 88 SER A CA 1
ATOM 672 C C . SER A 1 88 ? -11.508 1.718 38.396 1.00 92.88 88 SER A C 1
ATOM 674 O O . SER A 1 88 ? -11.995 2.843 38.367 1.00 92.88 88 SER A O 1
ATOM 676 N N . ASP A 1 89 ? -11.253 1.032 37.278 1.00 95.25 89 ASP A N 1
ATOM 677 C CA . ASP A 1 89 ? -11.496 1.561 35.933 1.00 95.25 89 ASP A CA 1
ATOM 678 C C . ASP A 1 89 ? -12.869 1.159 35.365 1.00 95.25 89 ASP A C 1
ATOM 680 O O . ASP A 1 89 ? -13.287 1.716 34.349 1.00 95.25 89 ASP A O 1
ATOM 684 N N . ILE A 1 90 ? -13.589 0.220 35.994 1.00 94.19 90 ILE A N 1
ATOM 685 C CA . ILE A 1 90 ? -14.891 -0.267 35.500 1.00 94.19 90 ILE A CA 1
ATOM 686 C C . ILE A 1 90 ? -15.890 0.881 35.267 1.00 94.19 90 ILE A C 1
ATOM 688 O O . ILE A 1 90 ? -16.440 0.942 34.163 1.00 94.19 90 ILE A O 1
ATOM 692 N N . PRO A 1 91 ? -16.103 1.829 36.208 1.00 94.56 91 PRO A N 1
ATOM 693 C CA . PRO A 1 91 ? -17.026 2.941 35.976 1.00 94.56 91 PRO A CA 1
ATOM 694 C C . PRO A 1 91 ? -16.634 3.789 34.759 1.00 94.56 91 PRO A C 1
ATOM 696 O O . PRO A 1 91 ? -17.496 4.205 33.990 1.00 94.56 91 PRO A O 1
ATOM 699 N N . ARG A 1 92 ? -15.327 3.996 34.538 1.00 94.69 92 ARG A N 1
ATOM 700 C CA . ARG A 1 92 ? -14.791 4.762 33.400 1.00 94.69 92 ARG A CA 1
ATOM 701 C C . ARG A 1 92 ? -15.022 4.050 32.071 1.00 94.69 92 ARG A C 1
ATOM 703 O O . ARG A 1 92 ? -15.358 4.701 31.088 1.00 94.69 92 ARG A O 1
ATOM 710 N N . VAL A 1 93 ? -14.846 2.731 32.038 1.00 94.75 93 VAL A N 1
ATOM 711 C CA . VAL A 1 93 ? -15.080 1.922 30.834 1.00 94.75 93 VAL A CA 1
ATOM 712 C C . VAL A 1 93 ? -16.568 1.832 30.498 1.00 94.75 93 VAL A C 1
ATOM 714 O O . VAL A 1 93 ? -16.911 1.841 29.323 1.00 94.75 93 VAL A O 1
ATOM 717 N N . LEU A 1 94 ? -17.461 1.777 31.489 1.00 93.38 94 LEU A N 1
ATOM 718 C CA . LEU A 1 94 ? -18.906 1.840 31.238 1.00 93.38 94 LEU A CA 1
ATOM 719 C C . LEU A 1 94 ? -19.312 3.208 30.662 1.00 93.38 94 LEU A C 1
ATOM 721 O O . LEU A 1 94 ? -19.998 3.249 29.638 1.00 93.38 94 LEU A O 1
ATOM 725 N N . ALA A 1 95 ? -18.768 4.295 31.228 1.00 93.19 95 ALA A N 1
ATOM 726 C CA . ALA A 1 95 ? -19.003 5.675 30.788 1.00 93.19 95 ALA A CA 1
ATOM 727 C C . ALA A 1 95 ? -18.668 5.927 29.304 1.00 93.19 95 ALA A C 1
ATOM 729 O O . ALA A 1 95 ? -19.239 6.801 28.653 1.00 93.19 95 ALA A O 1
ATOM 730 N N . TRP A 1 96 ? -17.740 5.155 28.732 1.00 94.56 96 TRP A N 1
ATOM 731 C CA . TRP A 1 96 ? -17.385 5.229 27.313 1.00 94.56 96 TRP A CA 1
ATOM 732 C C . TRP A 1 96 ? -18.544 4.909 26.362 1.00 94.56 96 TRP A C 1
ATOM 734 O O . TRP A 1 96 ? -18.567 5.414 25.234 1.00 94.56 96 TRP A O 1
ATOM 744 N N . PHE A 1 97 ? -19.483 4.063 26.787 1.00 92.31 97 PHE A N 1
ATOM 745 C CA . PHE A 1 97 ? -20.584 3.593 25.946 1.00 92.31 97 PHE A CA 1
ATOM 746 C C . PHE A 1 97 ? -21.845 4.445 26.113 1.00 92.31 97 PHE A C 1
ATOM 748 O O . PHE A 1 97 ? -22.499 4.761 25.114 1.00 92.31 97 PHE A O 1
ATOM 755 N N . ASP A 1 98 ? -22.161 4.847 27.343 1.00 89.50 98 ASP A N 1
ATOM 756 C CA . ASP A 1 98 ? -23.385 5.575 27.698 1.00 89.50 98 ASP A CA 1
ATOM 757 C C . ASP A 1 98 ? -23.190 7.096 27.883 1.00 89.50 98 ASP A C 1
ATOM 759 O O . ASP A 1 98 ? -24.174 7.813 28.047 1.00 89.50 98 ASP A O 1
ATOM 763 N N . ASP A 1 99 ? -21.951 7.597 27.784 1.00 87.94 99 ASP A N 1
ATOM 764 C CA . ASP A 1 99 ? -21.549 8.989 28.070 1.00 87.94 99 ASP A CA 1
ATOM 765 C C . ASP A 1 99 ? -21.743 9.445 29.524 1.00 87.94 99 ASP A C 1
ATOM 767 O O . ASP A 1 99 ? -21.735 10.646 29.812 1.00 87.94 99 ASP A O 1
ATOM 771 N N . ASN A 1 100 ? -21.909 8.517 30.465 1.00 91.06 100 ASN A N 1
ATOM 772 C CA . ASN A 1 100 ? -22.219 8.849 31.848 1.00 91.06 100 ASN A CA 1
ATOM 773 C C . ASN A 1 100 ? -20.995 8.741 32.769 1.00 91.06 100 ASN A C 1
ATOM 775 O O . ASN A 1 100 ? -20.705 7.699 33.352 1.00 91.06 100 ASN A O 1
ATOM 779 N N . TYR A 1 101 ? -20.306 9.865 32.975 1.00 91.31 101 TYR A N 1
ATOM 780 C CA . TYR A 1 101 ? -19.099 9.928 33.810 1.00 91.31 101 TYR A CA 1
ATOM 781 C C . TYR A 1 101 ? -19.359 10.226 35.297 1.00 91.31 101 TYR A C 1
ATOM 783 O O . TYR A 1 101 ? -18.403 10.369 36.057 1.00 91.31 101 TYR A O 1
ATOM 791 N N . HIS A 1 102 ? -20.616 10.298 35.756 1.00 88.88 102 HIS A N 1
ATOM 792 C CA . HIS A 1 102 ? -20.927 10.669 37.147 1.00 88.88 102 HIS A CA 1
ATOM 793 C C . HIS A 1 102 ? -20.339 9.709 38.200 1.00 88.88 102 HIS A C 1
ATOM 795 O O . HIS A 1 102 ? -20.073 10.130 39.323 1.00 88.88 102 HIS A O 1
ATOM 801 N N . GLY A 1 103 ? -20.114 8.439 37.846 1.00 83.38 103 GLY A N 1
ATOM 802 C CA . GLY A 1 103 ? -19.509 7.425 38.722 1.00 83.38 103 GLY A CA 1
ATOM 803 C C . GLY A 1 103 ? -17.982 7.323 38.636 1.00 83.38 103 GLY A C 1
ATOM 804 O O . GLY A 1 103 ? -17.399 6.434 39.254 1.00 83.38 103 GLY A O 1
ATOM 805 N N . VAL A 1 104 ? -17.324 8.180 37.851 1.00 91.38 104 VAL A N 1
ATOM 806 C CA . VAL A 1 104 ? -15.874 8.128 37.621 1.00 91.38 104 VAL A CA 1
ATOM 807 C C . VAL A 1 104 ? -15.172 9.085 38.578 1.00 91.38 104 VAL A C 1
ATOM 809 O O . VAL A 1 104 ? -15.085 10.283 38.320 1.00 91.38 104 VAL A O 1
ATOM 812 N N . THR A 1 105 ? -14.666 8.554 39.689 1.00 87.88 105 THR A N 1
ATOM 813 C CA . THR A 1 105 ? -14.011 9.349 40.743 1.00 87.88 105 THR A CA 1
ATOM 814 C C . THR A 1 105 ? -12.488 9.305 40.674 1.00 87.88 105 THR A C 1
ATOM 816 O O . THR A 1 105 ? -11.829 10.284 41.009 1.00 87.88 105 THR A O 1
ATOM 819 N N . GLU A 1 106 ? -11.925 8.186 40.218 1.00 86.62 106 GLU A N 1
ATOM 820 C CA . GLU A 1 106 ? -10.480 7.968 40.159 1.00 86.62 106 GLU A CA 1
ATOM 821 C C . GLU A 1 106 ? -9.894 8.382 38.802 1.00 86.62 106 GLU A C 1
ATOM 823 O O . GLU A 1 106 ? -10.562 8.238 37.764 1.00 86.62 106 GLU A O 1
ATOM 828 N N . PRO A 1 107 ? -8.638 8.869 38.759 1.00 90.12 107 PRO A N 1
ATOM 829 C CA . PRO A 1 107 ? -7.927 9.056 37.506 1.00 90.12 107 PRO A CA 1
ATOM 830 C C . PRO A 1 107 ? -7.734 7.715 36.797 1.00 90.12 107 PRO A C 1
ATOM 832 O O . PRO A 1 107 ? -7.760 6.640 37.387 1.00 90.12 107 PRO A O 1
ATOM 835 N N . GLU A 1 108 ? -7.529 7.788 35.491 1.00 92.12 108 GLU A N 1
ATOM 836 C CA . GLU A 1 108 ? -7.306 6.604 34.679 1.00 92.12 108 GLU A CA 1
ATOM 837 C C . GLU A 1 108 ? -6.022 5.860 35.062 1.00 92.12 108 GLU A C 1
ATOM 839 O O . GLU A 1 108 ? -4.936 6.454 35.123 1.00 92.12 108 GLU A O 1
ATOM 844 N N . SER A 1 109 ? -6.123 4.541 35.249 1.00 94.69 109 SER A N 1
ATOM 845 C CA . SER A 1 109 ? -4.952 3.741 35.592 1.00 94.69 109 SER A CA 1
ATOM 846 C C . SER A 1 109 ? -3.974 3.593 34.415 1.00 94.69 109 SER A C 1
ATOM 848 O O . SER A 1 109 ? -4.335 3.565 33.234 1.00 94.69 109 SER A O 1
ATOM 850 N N . ALA A 1 110 ? -2.684 3.440 34.731 1.00 94.62 110 ALA A N 1
ATOM 851 C CA . ALA A 1 110 ? -1.665 3.119 33.728 1.00 94.62 110 ALA A CA 1
ATOM 852 C C . ALA A 1 110 ? -1.914 1.755 33.055 1.00 94.62 110 ALA A C 1
ATOM 854 O O . ALA A 1 110 ? -1.591 1.572 31.882 1.00 94.62 110 ALA A O 1
ATOM 855 N N . LEU A 1 111 ? -2.519 0.808 33.784 1.00 94.50 111 LEU A N 1
ATOM 856 C CA . LEU A 1 111 ? -2.864 -0.507 33.255 1.00 94.50 111 LEU A CA 1
ATOM 857 C C . LEU A 1 111 ? -3.967 -0.408 32.195 1.00 94.50 111 LEU A C 1
ATOM 859 O O . LEU A 1 111 ? -3.850 -1.057 31.157 1.00 94.50 111 LEU A O 1
ATOM 863 N N . LEU A 1 112 ? -4.992 0.425 32.417 1.00 95.81 112 LEU A N 1
ATOM 864 C CA . LEU A 1 112 ? -6.062 0.639 31.441 1.00 95.81 112 LEU A CA 1
ATOM 865 C C . LEU A 1 112 ? -5.514 1.214 30.134 1.00 95.81 112 LEU A C 1
ATOM 867 O O . LEU A 1 112 ? -5.816 0.681 29.065 1.00 95.81 112 LEU A O 1
ATOM 871 N N . ARG A 1 113 ? -4.675 2.257 30.230 1.00 95.31 113 ARG A N 1
ATOM 872 C CA . ARG A 1 113 ? -3.996 2.871 29.076 1.00 95.31 113 ARG A CA 1
ATOM 873 C C . ARG A 1 113 ? -3.214 1.840 28.275 1.00 95.31 113 ARG A C 1
ATOM 875 O O . ARG A 1 113 ? -3.479 1.647 27.094 1.00 95.31 113 ARG A O 1
ATOM 882 N N . LYS A 1 114 ? -2.325 1.101 28.945 1.00 95.62 114 LYS A N 1
ATOM 883 C CA . LYS A 1 114 ? -1.516 0.056 28.310 1.00 95.62 114 LYS A CA 1
ATOM 884 C C . LYS A 1 114 ? -2.381 -1.004 27.624 1.00 95.62 114 LYS A C 1
ATOM 886 O O . LYS A 1 114 ? -2.137 -1.339 26.468 1.00 95.62 114 LYS A O 1
ATOM 891 N N . ASN A 1 115 ? -3.371 -1.543 28.336 1.00 96.25 115 ASN A N 1
ATOM 892 C CA . ASN A 1 115 ? -4.178 -2.658 27.847 1.00 96.25 115 ASN A CA 1
ATOM 893 C C . ASN A 1 115 ? -5.036 -2.264 26.645 1.00 96.25 115 ASN A C 1
ATOM 895 O O . ASN A 1 115 ? -5.099 -3.028 25.681 1.00 96.25 115 ASN A O 1
ATOM 899 N N . ARG A 1 116 ? -5.665 -1.081 26.661 1.00 95.94 116 ARG A N 1
ATOM 900 C CA . ARG A 1 116 ? -6.487 -0.656 25.522 1.00 95.94 116 ARG A CA 1
ATOM 901 C C . ARG A 1 116 ? -5.643 -0.302 24.302 1.00 95.94 116 ARG A C 1
ATOM 903 O O . ARG A 1 116 ? -6.020 -0.703 23.206 1.00 95.94 116 ARG A O 1
ATOM 910 N N . SER A 1 117 ? -4.514 0.397 24.479 1.00 96.56 117 SER A N 1
ATOM 911 C CA . SER A 1 117 ? -3.666 0.791 23.349 1.00 96.56 117 SER A CA 1
ATOM 912 C C . SER A 1 117 ? -3.103 -0.448 22.663 1.00 96.56 117 SER A C 1
ATOM 914 O O . SER A 1 117 ? -3.227 -0.597 21.448 1.00 96.56 117 SER A O 1
ATOM 916 N N . ALA A 1 118 ? -2.631 -1.418 23.455 1.00 96.44 118 ALA A N 1
ATOM 917 C CA . ALA A 1 118 ? -2.219 -2.719 22.943 1.00 96.44 118 ALA A CA 1
ATOM 918 C C . ALA A 1 118 ? -3.357 -3.440 22.199 1.00 96.44 118 ALA A C 1
ATOM 920 O O . ALA A 1 118 ? -3.153 -3.898 21.080 1.00 96.44 118 ALA A O 1
ATOM 921 N N . ALA A 1 119 ? -4.561 -3.519 22.772 1.00 97.19 119 ALA A N 1
ATOM 922 C CA . ALA A 1 119 ? -5.667 -4.255 22.159 1.00 97.19 119 ALA A CA 1
ATOM 923 C C . ALA A 1 119 ? -6.146 -3.645 20.828 1.00 97.19 119 ALA A C 1
ATOM 925 O O . ALA A 1 119 ? -6.394 -4.384 19.874 1.00 97.19 119 ALA A O 1
ATOM 926 N N . VAL A 1 120 ? -6.248 -2.314 20.737 1.00 97.56 120 VAL A N 1
ATOM 927 C CA . VAL A 1 120 ? -6.640 -1.621 19.496 1.00 97.56 120 VAL A CA 1
ATOM 928 C C . VAL A 1 120 ? -5.569 -1.786 18.418 1.00 97.56 120 VAL A C 1
ATOM 930 O O . VAL A 1 120 ? -5.891 -2.154 17.287 1.00 97.56 120 VAL A O 1
ATOM 933 N N . HIS A 1 121 ? -4.294 -1.577 18.755 1.00 96.62 121 HIS A N 1
ATOM 934 C CA . HIS A 1 121 ? -3.211 -1.722 17.782 1.00 96.62 121 HIS A CA 1
ATOM 935 C C . HIS A 1 121 ? -3.030 -3.164 17.322 1.00 96.62 121 HIS A C 1
ATOM 937 O O . HIS A 1 121 ? -2.811 -3.391 16.135 1.00 96.62 121 HIS A O 1
ATOM 943 N N . GLU A 1 122 ? -3.190 -4.150 18.204 1.00 95.81 122 GLU A N 1
ATOM 944 C CA . GLU A 1 122 ? -3.168 -5.559 17.805 1.00 95.81 122 GLU A CA 1
ATOM 945 C C . GLU A 1 122 ? -4.334 -5.918 16.875 1.00 95.81 122 GLU A C 1
ATOM 947 O O . GLU A 1 122 ? -4.142 -6.676 15.922 1.00 95.81 122 GLU A O 1
ATOM 952 N N . ALA A 1 123 ? -5.528 -5.350 17.077 1.00 95.25 123 ALA A N 1
ATOM 953 C CA . ALA A 1 123 ? -6.652 -5.550 16.162 1.00 95.25 123 ALA A CA 1
ATOM 954 C C . ALA A 1 123 ? -6.360 -4.985 14.758 1.00 95.25 123 ALA A C 1
ATOM 956 O O . ALA A 1 123 ? -6.583 -5.676 13.759 1.00 95.25 123 ALA A O 1
ATOM 957 N N . LEU A 1 124 ? -5.801 -3.771 14.680 1.00 95.44 124 LEU A N 1
ATOM 958 C CA . LEU A 1 124 ? -5.401 -3.141 13.417 1.00 95.44 124 LEU A CA 1
ATOM 959 C C . LEU A 1 124 ? -4.244 -3.894 12.732 1.00 95.44 124 LEU A C 1
ATOM 961 O O . LEU A 1 124 ? -4.305 -4.166 11.532 1.00 95.44 124 LEU A O 1
ATOM 965 N N . LYS A 1 125 ? -3.221 -4.312 13.491 1.00 94.56 125 LYS A N 1
ATOM 966 C CA . LYS A 1 125 ? -2.101 -5.131 12.990 1.00 94.56 125 LYS A CA 1
ATOM 967 C C . LYS A 1 125 ? -2.578 -6.467 12.439 1.00 94.56 125 LYS A C 1
ATOM 969 O O . LYS A 1 125 ? -2.114 -6.892 11.383 1.00 94.56 125 LYS A O 1
ATOM 974 N N . ARG A 1 126 ? -3.516 -7.131 13.120 1.00 93.94 126 ARG A N 1
ATOM 975 C CA . ARG A 1 126 ? -4.091 -8.403 12.662 1.00 93.94 126 ARG A CA 1
ATOM 976 C C . ARG A 1 126 ? -4.832 -8.234 11.340 1.00 93.94 126 ARG A C 1
ATOM 978 O O . ARG A 1 126 ? -4.618 -9.034 10.434 1.00 93.94 126 ARG A O 1
ATOM 985 N N . TYR A 1 127 ? -5.646 -7.184 11.225 1.00 93.94 127 TYR A N 1
ATOM 986 C CA . TYR A 1 127 ? -6.338 -6.835 9.984 1.00 93.94 127 TYR A CA 1
ATOM 987 C C . TYR A 1 127 ? -5.353 -6.584 8.832 1.00 93.94 127 TYR A C 1
ATOM 989 O O . TYR A 1 127 ? -5.488 -7.172 7.754 1.00 93.94 127 TYR A O 1
ATOM 997 N N . ARG A 1 128 ? -4.313 -5.775 9.074 1.00 93.31 128 ARG A N 1
ATOM 998 C CA . ARG A 1 128 ? -3.285 -5.483 8.068 1.00 93.31 128 ARG A CA 1
ATOM 999 C C . ARG A 1 128 ? -2.522 -6.739 7.651 1.00 93.31 128 ARG A C 1
ATOM 1001 O O . ARG A 1 128 ? -2.417 -7.016 6.464 1.00 93.31 128 ARG A O 1
ATOM 1008 N N . LYS A 1 129 ? -2.073 -7.547 8.614 1.00 93.38 129 LYS A N 1
ATOM 1009 C CA . LYS A 1 129 ? -1.353 -8.801 8.353 1.00 93.38 129 LYS A CA 1
ATOM 1010 C C . LYS A 1 129 ? -2.190 -9.791 7.541 1.00 93.38 129 LYS A C 1
ATOM 1012 O O . LYS A 1 129 ? -1.657 -10.442 6.644 1.00 93.38 129 LYS A O 1
ATOM 1017 N N . ALA A 1 130 ? -3.480 -9.919 7.847 1.00 93.31 130 ALA A N 1
ATOM 1018 C CA . ALA A 1 130 ? -4.390 -10.778 7.093 1.00 93.31 130 ALA A CA 1
ATOM 1019 C C . ALA A 1 130 ? -4.590 -10.270 5.653 1.00 93.31 130 ALA A C 1
ATOM 1021 O O . ALA A 1 130 ? -4.553 -11.068 4.715 1.00 93.31 130 ALA A O 1
ATOM 1022 N N . SER A 1 131 ? -4.709 -8.951 5.473 1.00 93.75 131 SER A N 1
ATOM 1023 C CA . SER A 1 131 ? -4.782 -8.318 4.150 1.00 93.75 131 SER A CA 1
ATOM 1024 C C . SER A 1 131 ? -3.504 -8.545 3.340 1.00 93.75 131 SER A C 1
ATOM 1026 O O . SER A 1 131 ? -3.578 -9.044 2.220 1.00 93.75 131 SER A O 1
ATOM 1028 N N . ASP A 1 132 ? -2.332 -8.291 3.929 1.00 93.94 132 ASP A N 1
ATOM 1029 C CA . ASP A 1 132 ? -1.031 -8.501 3.280 1.00 93.94 132 ASP A CA 1
ATOM 1030 C C . ASP A 1 132 ? -0.825 -9.981 2.899 1.00 93.94 132 ASP A C 1
ATOM 1032 O O . ASP A 1 132 ? -0.408 -10.286 1.782 1.00 93.94 132 ASP A O 1
ATOM 1036 N N . SER A 1 133 ? -1.194 -10.917 3.784 1.00 92.75 133 SER A N 1
ATOM 1037 C CA . SER A 1 133 ? -1.125 -12.367 3.509 1.00 92.75 133 SER A CA 1
ATOM 1038 C C . SER A 1 133 ? -2.033 -12.784 2.347 1.00 92.75 133 SER A C 1
ATOM 1040 O O . SER A 1 133 ? -1.734 -13.739 1.632 1.00 92.75 133 SER A O 1
ATOM 1042 N N . SER A 1 134 ? -3.123 -12.045 2.147 1.00 91.31 134 SER A N 1
ATOM 1043 C CA . SER A 1 134 ? -4.093 -12.258 1.073 1.00 91.31 134 SER A CA 1
ATOM 1044 C C . SER A 1 134 ? -3.799 -11.413 -0.168 1.00 91.31 134 SER A C 1
ATOM 1046 O O . SER A 1 134 ? -4.625 -11.406 -1.076 1.00 91.31 134 SER A O 1
ATOM 1048 N N . ASN A 1 135 ? -2.664 -10.702 -0.237 1.00 94.12 135 ASN A N 1
ATOM 1049 C CA . ASN A 1 135 ? -2.314 -9.755 -1.307 1.00 94.12 135 ASN A CA 1
ATOM 1050 C C . ASN A 1 135 ? -3.372 -8.660 -1.539 1.00 94.12 135 ASN A C 1
ATOM 1052 O O . ASN A 1 135 ? -3.721 -8.348 -2.683 1.00 94.12 135 ASN A O 1
ATOM 1056 N N . LEU A 1 136 ? -3.913 -8.115 -0.451 1.00 94.38 136 LEU A N 1
ATOM 1057 C CA . LEU A 1 136 ? -4.872 -7.017 -0.458 1.00 94.38 136 LEU A CA 1
ATOM 1058 C C . LEU A 1 136 ? -4.224 -5.742 0.088 1.00 94.38 136 LEU A C 1
ATOM 1060 O O . LEU A 1 136 ? -3.560 -5.746 1.124 1.00 94.38 136 LEU A O 1
ATOM 1064 N N . PHE A 1 137 ? -4.458 -4.639 -0.612 1.00 96.12 137 PHE A N 1
ATOM 1065 C CA . PHE A 1 137 ? -4.004 -3.306 -0.251 1.00 96.12 137 PHE A CA 1
ATOM 1066 C C . PHE A 1 137 ? -5.056 -2.620 0.620 1.00 96.12 137 PHE A C 1
ATOM 1068 O O . PHE A 1 137 ? -6.243 -2.645 0.307 1.00 96.12 137 PHE A O 1
ATOM 1075 N N . THR A 1 138 ? -4.623 -1.994 1.707 1.00 95.38 138 THR A N 1
ATOM 1076 C CA . THR A 1 138 ? -5.484 -1.315 2.693 1.00 95.38 138 THR A CA 1
ATOM 1077 C C . THR A 1 138 ? -5.099 0.147 2.898 1.00 95.38 138 THR A C 1
ATOM 1079 O O . THR A 1 138 ? -5.777 0.876 3.623 1.00 95.38 138 THR A O 1
ATOM 1082 N N . SER A 1 139 ? -3.967 0.575 2.338 1.00 96.75 139 SER A N 1
ATOM 1083 C CA . SER A 1 139 ? -3.375 1.893 2.579 1.00 96.75 139 SER A CA 1
ATOM 1084 C C . SER A 1 139 ? -2.723 2.441 1.307 1.00 96.75 139 SER A C 1
ATOM 1086 O O . SER A 1 139 ? -2.461 1.661 0.389 1.00 96.75 139 SER A O 1
ATOM 1088 N N . PRO A 1 140 ? -2.446 3.755 1.230 1.00 97.56 140 PRO A N 1
ATOM 1089 C CA . PRO A 1 140 ? -1.823 4.356 0.057 1.00 97.56 140 PRO A CA 1
ATOM 1090 C C . PRO A 1 140 ? -0.441 3.781 -0.258 1.00 97.56 140 PRO A C 1
ATOM 1092 O O . PRO A 1 140 ? 0.364 3.526 0.641 1.00 97.56 140 PRO A O 1
ATOM 1095 N N . PHE A 1 141 ? -0.156 3.625 -1.547 1.00 97.94 141 PHE A N 1
ATOM 1096 C CA . PHE A 1 141 ? 1.146 3.223 -2.081 1.00 97.94 141 PHE 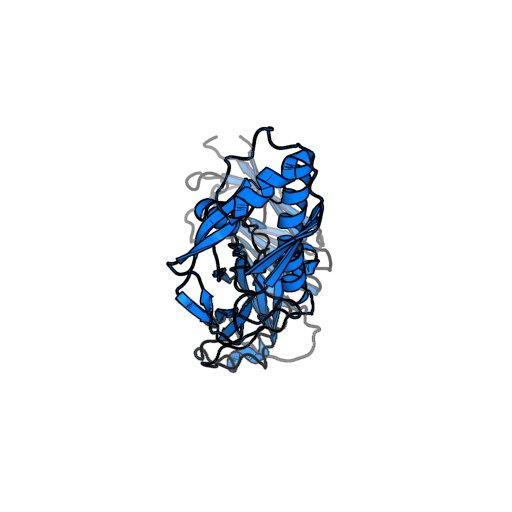A CA 1
ATOM 1097 C C . PHE A 1 141 ? 1.346 3.826 -3.474 1.00 97.94 141 PHE A C 1
ATOM 1099 O O . PHE A 1 141 ? 0.375 4.198 -4.139 1.00 97.94 141 PHE A O 1
ATOM 1106 N N . ARG A 1 142 ? 2.593 3.920 -3.939 1.00 97.44 142 ARG A N 1
ATOM 1107 C CA . ARG A 1 142 ? 2.888 4.286 -5.330 1.00 97.44 142 ARG A CA 1
ATOM 1108 C C . ARG A 1 142 ? 2.975 3.050 -6.199 1.00 97.44 142 ARG A C 1
ATOM 1110 O O . ARG A 1 142 ? 3.434 2.008 -5.737 1.00 97.44 142 ARG A O 1
ATOM 1117 N N . ILE A 1 143 ? 2.602 3.183 -7.464 1.00 97.50 143 ILE A N 1
ATOM 1118 C CA . ILE A 1 143 ? 2.690 2.110 -8.452 1.00 97.50 143 ILE A CA 1
ATOM 1119 C C . ILE A 1 143 ? 3.408 2.590 -9.708 1.00 97.50 143 ILE A C 1
ATOM 1121 O O . ILE A 1 143 ? 3.267 3.736 -10.129 1.00 97.50 143 ILE A O 1
ATOM 1125 N N . GLY A 1 144 ? 4.173 1.701 -10.322 1.00 94.44 144 GLY A N 1
ATOM 1126 C CA . GLY A 1 144 ? 4.812 1.950 -11.602 1.00 94.44 144 GLY A CA 1
ATOM 1127 C C . GLY A 1 144 ? 5.105 0.656 -12.337 1.00 94.44 144 GLY A C 1
ATOM 1128 O O . GLY A 1 144 ? 4.873 -0.439 -11.824 1.00 94.44 144 GLY A O 1
ATOM 1129 N N . TRP A 1 145 ? 5.606 0.767 -13.557 1.00 93.62 145 TRP A N 1
ATOM 1130 C CA . TRP A 1 145 ? 5.839 -0.393 -14.405 1.00 93.62 145 TRP A CA 1
ATOM 1131 C C . TRP A 1 145 ? 7.021 -0.210 -15.359 1.00 93.62 145 TRP A C 1
ATOM 1133 O O . TRP A 1 145 ? 7.543 0.895 -15.547 1.00 93.62 145 TRP A O 1
ATOM 1143 N N . ARG A 1 146 ? 7.471 -1.324 -15.945 1.00 89.94 146 ARG A N 1
ATOM 1144 C CA . ARG A 1 146 ? 8.469 -1.373 -17.026 1.00 89.94 146 ARG A CA 1
ATOM 1145 C C . ARG A 1 146 ? 8.138 -2.486 -18.008 1.00 89.94 146 ARG A C 1
ATOM 1147 O O . ARG A 1 146 ? 7.630 -3.522 -17.604 1.00 89.94 146 ARG A O 1
ATOM 1154 N N . TYR A 1 147 ? 8.504 -2.327 -19.273 1.00 84.88 147 TYR A N 1
ATOM 1155 C CA . TYR A 1 147 ? 8.615 -3.478 -20.164 1.00 84.88 147 TYR A CA 1
ATOM 1156 C C . TYR A 1 147 ? 9.850 -4.289 -19.807 1.00 84.88 147 TYR A C 1
ATOM 1158 O O . TYR A 1 147 ? 10.916 -3.710 -19.597 1.00 84.88 147 TYR A O 1
ATOM 1166 N N . ARG A 1 148 ? 9.713 -5.611 -19.822 1.00 83.88 148 ARG A N 1
ATOM 1167 C CA . ARG A 1 148 ? 10.818 -6.561 -19.891 1.00 83.88 148 ARG A CA 1
ATOM 1168 C C . ARG A 1 148 ? 10.971 -7.016 -21.334 1.00 83.88 148 ARG A C 1
ATOM 1170 O O . ARG A 1 148 ? 10.002 -7.450 -21.957 1.00 83.88 148 ARG A O 1
ATOM 1177 N N . TYR A 1 149 ? 12.173 -6.898 -21.874 1.00 80.25 149 TYR A N 1
ATOM 1178 C CA . TYR A 1 149 ? 12.494 -7.292 -23.237 1.00 80.25 149 TYR A CA 1
ATOM 1179 C C . TYR A 1 149 ? 13.010 -8.735 -23.307 1.00 80.25 149 TYR A C 1
ATOM 1181 O O . TYR A 1 149 ? 13.360 -9.347 -22.297 1.00 80.25 149 TYR A O 1
ATOM 1189 N N . SER A 1 150 ? 13.056 -9.298 -24.514 1.00 73.88 150 SER A N 1
ATOM 1190 C CA . SER A 1 150 ? 13.523 -10.668 -24.780 1.00 73.88 150 SER A CA 1
ATOM 1191 C C . SER A 1 150 ? 14.984 -10.917 -24.406 1.00 73.88 150 SER A C 1
ATOM 1193 O O . SER A 1 150 ? 15.374 -12.057 -24.182 1.00 73.88 150 SER A O 1
ATOM 1195 N N . ASP A 1 151 ? 15.791 -9.863 -24.317 1.00 67.56 151 ASP A N 1
ATOM 1196 C CA . ASP A 1 151 ? 17.179 -9.914 -23.859 1.00 67.56 151 ASP A CA 1
ATOM 1197 C C . ASP A 1 151 ? 17.325 -9.657 -22.345 1.00 67.56 151 ASP A C 1
ATOM 1199 O O . ASP A 1 151 ? 18.426 -9.365 -21.873 1.00 67.56 151 ASP A O 1
ATOM 1203 N N . ASN A 1 152 ? 16.217 -9.757 -21.596 1.00 68.00 152 ASN A N 1
ATOM 1204 C CA . ASN A 1 152 ? 16.079 -9.475 -20.163 1.00 68.00 152 ASN A CA 1
ATOM 1205 C C . ASN A 1 152 ? 16.416 -8.036 -19.748 1.00 68.00 152 ASN A C 1
ATOM 1207 O O . ASN A 1 152 ? 16.520 -7.748 -18.556 1.00 68.00 152 ASN A O 1
ATOM 1211 N N . THR A 1 153 ? 16.561 -7.113 -20.700 1.00 71.94 153 THR A N 1
ATOM 1212 C CA . THR A 1 153 ? 16.663 -5.688 -20.375 1.00 71.94 153 THR A CA 1
ATOM 1213 C C . THR A 1 153 ? 15.284 -5.105 -20.086 1.00 71.94 153 THR A C 1
ATOM 1215 O O . THR A 1 153 ? 14.266 -5.641 -20.524 1.00 71.94 153 THR A O 1
ATOM 1218 N N . CYS A 1 154 ? 15.235 -3.997 -19.344 1.00 78.88 154 CYS A N 1
ATOM 1219 C CA . CYS A 1 154 ? 13.982 -3.317 -19.032 1.00 78.88 154 CYS A CA 1
ATOM 1220 C C . CYS A 1 154 ? 13.921 -1.918 -19.653 1.00 78.88 154 CYS A C 1
ATOM 1222 O O . CYS A 1 154 ? 14.946 -1.249 -19.811 1.00 78.88 154 CYS A O 1
ATOM 1224 N N . SER A 1 155 ? 12.711 -1.450 -19.966 1.00 79.94 155 SER A N 1
ATOM 1225 C CA . SER A 1 155 ? 12.474 -0.054 -20.354 1.00 79.94 155 SER A CA 1
ATOM 1226 C C . SER A 1 155 ? 12.762 0.921 -19.204 1.00 79.94 155 SER A C 1
ATOM 1228 O O . SER A 1 155 ? 13.020 0.528 -18.062 1.00 79.94 155 SER A O 1
ATOM 1230 N N . GLY A 1 156 ? 12.668 2.224 -19.496 1.00 79.69 156 GLY A N 1
ATOM 1231 C CA . GLY A 1 156 ? 12.587 3.244 -18.450 1.00 79.69 156 GLY A CA 1
ATOM 1232 C C . GLY A 1 156 ? 11.434 2.958 -17.483 1.00 79.69 156 GLY A C 1
ATOM 1233 O O . GLY A 1 156 ? 10.457 2.311 -17.855 1.00 79.69 156 GLY A O 1
ATOM 1234 N N . PHE A 1 157 ? 11.576 3.405 -16.233 1.00 85.19 157 PHE A N 1
ATOM 1235 C CA . PHE A 1 157 ? 10.517 3.292 -15.231 1.00 85.19 157 PHE A CA 1
ATOM 1236 C C . PHE A 1 157 ? 9.383 4.262 -15.537 1.00 85.19 157 PHE A C 1
ATOM 1238 O O . PHE A 1 157 ? 9.628 5.461 -15.666 1.00 85.19 157 PHE A O 1
ATOM 1245 N N . HIS A 1 158 ? 8.166 3.738 -15.610 1.00 86.94 158 HIS A N 1
ATOM 1246 C CA . HIS A 1 158 ? 6.951 4.524 -15.746 1.00 86.94 158 HIS A CA 1
ATOM 1247 C C . HIS A 1 158 ? 6.269 4.582 -14.384 1.00 86.94 158 HIS A C 1
ATOM 1249 O O . HIS A 1 158 ? 5.697 3.596 -13.932 1.00 86.94 158 HIS A O 1
ATOM 1255 N N . ASP A 1 159 ? 6.368 5.724 -13.713 1.00 90.25 159 ASP A N 1
ATOM 1256 C CA . ASP A 1 159 ? 5.662 5.971 -12.460 1.00 90.25 159 ASP A CA 1
ATOM 1257 C C . ASP A 1 159 ? 4.234 6.445 -12.749 1.00 90.25 159 ASP A C 1
ATOM 1259 O O . ASP A 1 159 ? 4.033 7.392 -13.512 1.00 90.25 159 ASP A O 1
ATOM 1263 N N . CYS A 1 160 ? 3.250 5.780 -12.152 1.00 90.25 160 CYS A N 1
ATOM 1264 C CA . CYS A 1 160 ? 1.831 6.070 -12.335 1.00 90.25 160 CYS A CA 1
ATOM 1265 C C . CYS A 1 160 ? 1.222 6.843 -11.156 1.00 90.25 160 CYS A C 1
ATOM 1267 O O . CYS A 1 160 ? 0.031 7.155 -11.187 1.00 90.25 160 CYS A O 1
ATOM 1269 N N . GLY A 1 161 ? 2.012 7.171 -10.130 1.00 92.88 161 GLY A N 1
ATOM 1270 C CA . GLY A 1 161 ? 1.556 7.907 -8.956 1.00 92.88 161 GLY A CA 1
ATOM 1271 C C . GLY A 1 161 ? 0.961 7.011 -7.871 1.00 92.88 161 GLY A C 1
ATOM 1272 O O . GLY A 1 161 ? 1.338 5.850 -7.718 1.00 92.88 161 GLY A O 1
ATOM 1273 N N . VAL A 1 162 ? 0.066 7.587 -7.064 1.00 95.44 162 VAL A N 1
ATOM 1274 C CA . VAL A 1 162 ? -0.463 6.974 -5.836 1.00 95.44 162 VAL A CA 1
ATOM 1275 C C . VAL A 1 162 ? -1.800 6.285 -6.092 1.00 95.44 162 VAL A C 1
ATOM 1277 O O . VAL A 1 162 ? -2.720 6.900 -6.630 1.00 95.44 162 VAL A O 1
ATOM 1280 N N . LEU A 1 163 ? -1.932 5.045 -5.620 1.00 96.06 163 LEU A N 1
ATOM 1281 C CA . LEU A 1 163 ? -3.199 4.323 -5.515 1.00 96.06 163 LEU A CA 1
ATOM 1282 C C . LEU A 1 163 ? -3.634 4.212 -4.052 1.00 96.06 163 LEU A C 1
ATOM 1284 O O . LEU A 1 163 ? -2.824 3.909 -3.176 1.00 96.06 163 LEU A O 1
ATOM 1288 N N . SER A 1 164 ? -4.926 4.421 -3.793 1.00 94.81 164 SER A N 1
ATOM 1289 C CA . SER A 1 164 ? -5.514 4.291 -2.456 1.00 94.81 164 SER A CA 1
ATOM 1290 C C . SER A 1 164 ? -7.041 4.213 -2.503 1.00 94.81 164 SER A C 1
ATOM 1292 O O . SER A 1 164 ? -7.655 5.050 -3.158 1.00 94.81 164 SER A O 1
ATOM 1294 N N . CYS A 1 165 ? -7.657 3.308 -1.737 1.00 90.00 165 CYS A N 1
ATOM 1295 C CA . CYS A 1 165 ? -9.098 3.383 -1.427 1.00 90.00 165 CYS A CA 1
ATOM 1296 C C . CYS A 1 165 ? -9.390 4.336 -0.255 1.00 90.00 165 CYS A C 1
ATOM 1298 O O . CYS A 1 165 ? -10.474 4.897 -0.150 1.00 90.00 165 CYS A O 1
ATOM 1300 N N . PHE A 1 166 ? -8.422 4.477 0.655 1.00 91.25 166 PHE A N 1
ATOM 1301 C CA . PHE A 1 166 ? -8.498 5.307 1.855 1.00 91.25 166 PHE A CA 1
ATOM 1302 C C . PHE A 1 166 ? -7.179 6.052 2.031 1.00 91.25 166 PHE A C 1
ATOM 1304 O O . PHE A 1 166 ? -6.112 5.457 1.843 1.00 91.25 166 PHE A O 1
ATOM 1311 N N . ARG A 1 167 ? -7.256 7.326 2.411 1.00 91.81 167 ARG A N 1
ATOM 1312 C CA . ARG A 1 167 ? -6.114 8.165 2.810 1.00 91.81 167 ARG A CA 1
ATOM 1313 C C . ARG A 1 167 ? -6.117 8.477 4.302 1.00 91.81 167 ARG A C 1
ATOM 1315 O O . ARG A 1 167 ? -5.137 9.020 4.807 1.00 91.81 167 ARG A O 1
ATOM 1322 N N . THR A 1 168 ? -7.177 8.098 5.013 1.00 92.38 168 THR A N 1
ATOM 1323 C CA . THR A 1 168 ? -7.261 8.234 6.468 1.00 92.38 168 THR A CA 1
ATOM 1324 C C . THR A 1 168 ? -7.266 6.880 7.176 1.00 92.38 168 THR A C 1
ATOM 1326 O O . THR A 1 168 ? -7.650 5.845 6.625 1.00 92.38 168 THR A O 1
ATOM 1329 N N . ALA A 1 169 ? -6.801 6.872 8.427 1.00 94.25 169 ALA A N 1
ATOM 1330 C CA . ALA A 1 169 ? -6.779 5.659 9.233 1.00 94.25 169 ALA A CA 1
ATOM 1331 C C . ALA A 1 169 ? -8.198 5.123 9.514 1.00 94.25 169 ALA A C 1
ATOM 1333 O O . ALA A 1 169 ? -9.120 5.916 9.736 1.00 94.25 169 ALA A O 1
ATOM 1334 N N . PRO A 1 170 ? -8.377 3.788 9.595 1.00 94.56 170 PRO A N 1
ATOM 1335 C CA . PRO A 1 170 ? -9.698 3.178 9.694 1.00 94.56 170 PRO A CA 1
ATOM 1336 C C . PRO A 1 170 ? -10.476 3.645 10.928 1.00 94.56 170 PRO A C 1
ATOM 1338 O O . PRO A 1 170 ? -9.994 3.552 12.058 1.00 94.56 170 PRO A O 1
ATOM 1341 N N . LEU A 1 171 ? -11.726 4.065 10.757 1.00 95.31 171 LEU A N 1
ATOM 1342 C CA . LEU A 1 171 ? -12.617 4.211 11.911 1.00 95.31 171 LEU A CA 1
ATOM 1343 C C . LEU A 1 171 ? -12.997 2.832 12.461 1.00 95.31 171 LEU A C 1
ATOM 1345 O O . LEU A 1 171 ? -13.164 1.875 11.706 1.00 95.31 171 LEU A O 1
ATOM 1349 N N . LEU A 1 172 ? -13.167 2.756 13.783 1.00 96.81 172 LEU A N 1
ATOM 1350 C CA . LEU A 1 172 ? -13.481 1.520 14.502 1.00 96.81 172 LEU A CA 1
ATOM 1351 C C . LEU A 1 172 ? -14.808 1.634 15.280 1.00 96.81 172 LEU A C 1
ATOM 1353 O O . LEU A 1 172 ? -14.786 1.667 16.517 1.00 96.81 172 LEU A O 1
ATOM 1357 N N . PRO A 1 173 ? -15.968 1.762 14.599 1.00 96.00 173 PRO A N 1
ATOM 1358 C CA . PRO A 1 173 ? -17.265 1.826 15.261 1.00 96.00 173 PRO A CA 1
ATOM 1359 C C . PRO A 1 173 ? -17.592 0.510 15.967 1.00 96.00 173 PRO A C 1
ATOM 1361 O O . PRO A 1 173 ? -17.438 -0.579 15.410 1.00 96.00 173 PRO A O 1
ATOM 1364 N N . VAL A 1 174 ? -18.080 0.632 17.196 1.00 96.38 174 VAL A N 1
ATOM 1365 C CA . VAL A 1 174 ? -18.512 -0.475 18.044 1.00 96.38 174 VAL A CA 1
ATOM 1366 C C . VAL A 1 174 ? -19.887 -0.952 17.591 1.00 96.38 174 VAL A C 1
ATOM 1368 O O . VAL A 1 174 ? -20.844 -0.182 17.557 1.00 96.38 174 VAL A O 1
ATOM 1371 N N . MET A 1 175 ? -19.978 -2.240 17.272 1.00 93.44 175 MET A N 1
ATOM 1372 C CA . MET A 1 175 ? -21.216 -2.922 16.885 1.00 93.44 175 MET A CA 1
ATOM 1373 C C . MET A 1 175 ? -21.902 -3.560 18.087 1.00 93.44 175 MET A C 1
ATOM 1375 O O . MET A 1 175 ? -23.121 -3.523 18.217 1.00 93.44 175 MET A O 1
ATOM 1379 N N . SER A 1 176 ? -21.107 -4.141 18.980 1.00 94.62 176 SER A N 1
ATOM 1380 C CA . SER A 1 176 ? -21.571 -4.703 20.242 1.00 94.62 176 SER A CA 1
ATOM 1381 C C . SER A 1 176 ? -20.458 -4.626 21.275 1.00 94.62 176 SER A C 1
ATOM 1383 O O . SER A 1 176 ? -19.275 -4.672 20.931 1.00 94.62 176 SER A O 1
ATOM 1385 N N . HIS A 1 177 ? -20.833 -4.534 22.544 1.00 95.88 177 HIS A N 1
ATOM 1386 C CA . HIS A 1 177 ? -19.899 -4.545 23.659 1.00 95.88 177 HIS A CA 1
ATOM 1387 C C . HIS A 1 177 ? -20.454 -5.387 24.804 1.00 95.88 177 HIS A C 1
ATOM 1389 O O . HIS A 1 177 ? -21.668 -5.506 24.970 1.00 95.88 177 HIS A O 1
ATOM 1395 N N . GLN A 1 178 ? -19.552 -5.959 25.590 1.00 95.50 178 GLN A N 1
ATOM 1396 C CA . GLN A 1 178 ? -19.861 -6.695 26.803 1.00 95.50 178 GLN A CA 1
ATOM 1397 C C . GLN A 1 178 ? -18.721 -6.497 27.804 1.00 95.50 178 GLN A C 1
ATOM 1399 O O . GLN A 1 178 ? -17.554 -6.679 27.467 1.00 95.50 178 GLN A O 1
ATOM 1404 N N . LEU A 1 179 ? -19.060 -6.155 29.046 1.00 93.75 179 LEU A N 1
ATOM 1405 C CA . LEU A 1 179 ? -18.121 -6.128 30.165 1.00 93.75 179 LEU A CA 1
ATOM 1406 C C .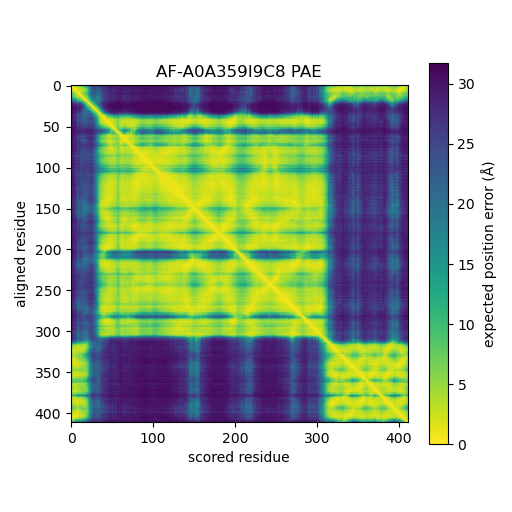 LEU A 1 179 ? -18.542 -7.207 31.166 1.00 93.75 179 LEU A C 1
ATOM 1408 O O . LEU A 1 179 ? -19.511 -7.032 31.900 1.00 93.75 179 LEU A O 1
ATOM 1412 N N . SER A 1 180 ? -17.847 -8.347 31.157 1.00 91.31 180 SER A N 1
ATOM 1413 C CA . SER A 1 180 ? -18.136 -9.468 32.065 1.00 91.31 180 SER A CA 1
ATOM 1414 C C . SER A 1 180 ? -17.101 -9.510 33.178 1.00 91.31 180 SER A C 1
ATOM 1416 O O . SER A 1 180 ? -15.954 -9.907 32.963 1.00 91.31 180 SER A O 1
ATOM 1418 N N . GLY A 1 181 ? -17.493 -9.064 34.372 1.00 90.25 181 GLY A N 1
ATOM 1419 C CA . GLY A 1 181 ? -16.562 -8.854 35.478 1.00 90.25 181 GLY A CA 1
ATOM 1420 C C . GLY A 1 181 ? -15.497 -7.826 35.091 1.00 90.25 181 GLY A C 1
ATOM 1421 O O . GLY A 1 181 ? -15.794 -6.647 34.944 1.00 90.25 181 GLY A O 1
ATOM 1422 N N . LYS A 1 182 ? -14.264 -8.295 34.890 1.00 94.31 182 LYS A N 1
ATOM 1423 C CA . LYS A 1 182 ? -13.093 -7.474 34.541 1.00 94.31 182 LYS A CA 1
ATOM 1424 C C . LYS A 1 182 ? -12.699 -7.556 33.071 1.00 94.31 182 LYS A C 1
ATOM 1426 O O . LYS A 1 182 ? -11.669 -7.013 32.697 1.00 94.31 182 LYS A O 1
ATOM 1431 N N . TYR A 1 183 ? -13.455 -8.259 32.238 1.00 96.50 183 TYR A N 1
ATOM 1432 C CA . TYR A 1 183 ? -13.083 -8.479 30.846 1.00 96.50 183 TYR A CA 1
ATOM 1433 C C . TYR A 1 183 ? -13.989 -7.677 29.919 1.00 96.50 183 TYR A C 1
ATOM 1435 O O . TYR A 1 183 ? -15.187 -7.961 29.827 1.00 96.50 183 TYR A O 1
ATOM 1443 N N . LEU A 1 184 ? -13.416 -6.668 29.258 1.00 97.44 184 LEU A N 1
ATOM 1444 C CA . LEU A 1 184 ? -14.094 -5.931 28.200 1.00 97.44 184 LEU A CA 1
ATOM 1445 C C . LEU A 1 184 ? -13.925 -6.691 26.891 1.00 97.44 184 LEU A C 1
ATOM 1447 O O . LEU A 1 184 ? -12.806 -7.022 26.503 1.00 97.44 184 LEU A O 1
ATOM 1451 N N . HIS A 1 185 ? -15.030 -6.886 26.186 1.00 97.25 185 HIS A N 1
ATOM 1452 C CA . HIS A 1 185 ? -15.070 -7.398 24.827 1.00 97.25 185 HIS A CA 1
ATOM 1453 C C . HIS A 1 185 ? -15.906 -6.457 23.964 1.00 97.25 185 HIS A C 1
ATOM 1455 O O . HIS A 1 185 ? -17.024 -6.090 24.329 1.00 97.25 185 HIS A O 1
ATOM 1461 N N . THR A 1 186 ? -15.356 -6.033 22.831 1.00 97.62 186 THR A N 1
ATOM 1462 C CA . THR A 1 186 ? -16.071 -5.239 21.831 1.00 97.62 186 THR A CA 1
ATOM 1463 C C . THR A 1 186 ? -15.887 -5.856 20.457 1.00 97.62 186 THR A C 1
ATOM 1465 O O . THR A 1 186 ? -14.780 -6.245 20.080 1.00 97.62 186 THR A O 1
ATOM 1468 N N . ARG A 1 187 ? -16.975 -5.906 19.693 1.00 95.69 187 ARG A N 1
ATOM 1469 C CA . ARG A 1 187 ? -16.957 -6.217 18.265 1.00 95.69 187 ARG A CA 1
ATOM 1470 C C . ARG A 1 187 ? -17.045 -4.910 17.502 1.00 95.69 187 ARG A C 1
ATOM 1472 O O . ARG A 1 187 ? -17.938 -4.104 17.774 1.00 95.69 187 ARG A O 1
ATOM 1479 N N . VAL A 1 188 ? -16.133 -4.698 16.565 1.00 94.81 188 VAL A N 1
ATOM 1480 C CA . VAL A 1 188 ? -16.005 -3.432 15.836 1.00 94.81 188 VAL A CA 1
ATOM 1481 C C . VAL A 1 188 ? -15.955 -3.672 14.338 1.00 94.81 188 VAL A C 1
ATOM 1483 O O . VAL A 1 188 ? -15.475 -4.717 13.900 1.00 94.81 188 VAL A O 1
ATOM 1486 N N . GLN A 1 189 ? -16.416 -2.699 13.555 1.00 93.12 189 GLN A N 1
ATOM 1487 C CA . GLN A 1 189 ? -16.116 -2.672 12.122 1.00 93.12 189 GLN A CA 1
ATOM 1488 C C . GLN A 1 189 ? -14.768 -1.994 11.903 1.00 93.12 189 GLN A C 1
ATOM 1490 O O . GLN A 1 189 ? -14.438 -1.035 12.590 1.00 93.12 189 GLN A O 1
ATOM 1495 N N . VAL A 1 190 ? -14.015 -2.448 10.915 1.00 94.06 190 VAL A N 1
ATOM 1496 C CA . VAL A 1 190 ? -12.842 -1.771 10.380 1.00 94.06 190 VAL A CA 1
ATOM 1497 C C . VAL A 1 190 ? -13.305 -0.999 9.151 1.00 94.06 190 VAL A C 1
ATOM 1499 O O . VAL A 1 190 ? -13.551 -1.582 8.095 1.00 94.06 190 VAL A O 1
ATOM 1502 N N . ARG A 1 191 ? -13.477 0.321 9.290 1.00 92.50 191 ARG A N 1
ATOM 1503 C CA . ARG A 1 191 ? -13.913 1.209 8.199 1.00 92.50 191 ARG A CA 1
ATOM 1504 C C . ARG A 1 191 ? -12.754 1.495 7.254 1.00 92.50 191 ARG A C 1
ATOM 1506 O O . ARG A 1 191 ? -12.170 2.572 7.273 1.00 92.50 191 ARG A O 1
ATOM 1513 N N . ASN A 1 192 ? -12.400 0.474 6.489 1.00 92.69 192 ASN A N 1
ATOM 1514 C CA . ASN A 1 192 ? -11.367 0.489 5.474 1.00 92.69 192 ASN A CA 1
ATOM 1515 C C . ASN A 1 192 ? -11.652 -0.612 4.448 1.00 92.69 192 ASN A C 1
ATOM 1517 O O . ASN A 1 192 ? -12.249 -1.640 4.772 1.00 92.69 192 ASN A O 1
ATOM 1521 N N . VAL A 1 193 ? -11.234 -0.374 3.210 1.00 91.62 193 VAL A N 1
ATOM 1522 C CA . VAL A 1 193 ? -11.400 -1.313 2.101 1.00 91.62 193 VAL A CA 1
ATOM 1523 C C . VAL A 1 193 ? -10.113 -2.117 1.933 1.00 91.62 193 VAL A C 1
ATOM 1525 O O . VAL A 1 193 ? -9.057 -1.550 1.661 1.00 91.62 193 VAL A O 1
ATOM 1528 N N . SER A 1 194 ? -10.213 -3.440 2.065 1.00 92.19 194 SER A N 1
ATOM 1529 C CA . SER A 1 194 ? -9.185 -4.387 1.635 1.00 92.19 194 SER A CA 1
ATOM 1530 C C . SER A 1 194 ? -9.344 -4.635 0.138 1.00 92.19 194 SER A C 1
ATOM 1532 O O . SER A 1 194 ? -10.337 -5.222 -0.290 1.00 92.19 194 SER A O 1
ATOM 1534 N N . ALA A 1 195 ? -8.404 -4.155 -0.673 1.00 93.62 195 ALA A N 1
ATOM 1535 C CA . ALA A 1 195 ? -8.571 -4.087 -2.118 1.00 93.62 195 ALA A CA 1
ATOM 1536 C C . ALA A 1 195 ? -7.566 -4.922 -2.904 1.00 93.62 195 ALA A C 1
ATOM 1538 O O . ALA A 1 195 ? -6.367 -4.934 -2.629 1.00 93.62 195 ALA A O 1
ATOM 1539 N N . ARG A 1 196 ? -8.055 -5.560 -3.961 1.00 94.50 196 ARG A N 1
ATOM 1540 C CA . ARG A 1 196 ? -7.249 -6.233 -4.970 1.00 94.50 196 ARG A CA 1
ATOM 1541 C C . ARG A 1 196 ? -6.741 -5.227 -5.993 1.00 94.50 196 ARG A C 1
ATOM 1543 O O . ARG A 1 196 ? -7.511 -4.400 -6.486 1.00 94.50 196 ARG A O 1
ATOM 1550 N N . LEU A 1 197 ? -5.466 -5.336 -6.358 1.00 96.75 197 LEU A N 1
ATOM 1551 C CA . LEU A 1 197 ? -4.909 -4.576 -7.469 1.00 96.75 197 LEU A CA 1
ATOM 1552 C C . LEU A 1 197 ? -5.400 -5.147 -8.800 1.00 96.75 197 LEU A C 1
ATOM 1554 O O . LEU A 1 197 ? -5.210 -6.327 -9.108 1.00 96.75 197 LEU A O 1
ATOM 1558 N N . MET A 1 198 ? -6.015 -4.281 -9.594 1.00 95.00 198 MET A N 1
ATOM 1559 C CA . MET A 1 198 ? -6.434 -4.580 -10.951 1.00 95.00 198 MET A CA 1
ATOM 1560 C C . MET A 1 198 ? -5.671 -3.717 -11.947 1.00 95.00 198 MET A C 1
ATOM 1562 O O . MET A 1 198 ? -5.308 -2.578 -11.643 1.00 95.00 198 MET A O 1
ATOM 1566 N N . TYR A 1 199 ? -5.499 -4.229 -13.159 1.00 93.56 199 TYR A N 1
ATOM 1567 C CA . TYR A 1 199 ? -4.928 -3.492 -14.276 1.00 93.56 199 TYR A CA 1
ATOM 1568 C C . TYR A 1 199 ? -5.779 -3.649 -15.533 1.00 93.56 199 TYR A C 1
ATOM 1570 O O . TYR A 1 199 ? -6.563 -4.588 -15.664 1.00 93.56 199 TYR A O 1
ATOM 1578 N N . ARG A 1 200 ? -5.613 -2.716 -16.462 1.00 90.50 200 ARG A N 1
ATOM 1579 C CA . ARG A 1 200 ? -6.158 -2.776 -17.814 1.00 90.50 200 ARG A CA 1
ATOM 1580 C C . ARG A 1 200 ? -5.141 -2.197 -18.784 1.00 90.50 200 ARG A C 1
ATOM 1582 O O . ARG A 1 200 ? -4.461 -1.237 -18.433 1.00 90.50 200 ARG A O 1
ATOM 1589 N N . LEU A 1 201 ? -5.062 -2.756 -19.984 1.00 85.88 201 LEU A N 1
ATOM 1590 C CA . LEU A 1 201 ? -4.203 -2.276 -21.063 1.00 85.88 201 LEU A CA 1
ATOM 1591 C C . LEU A 1 201 ? -5.057 -1.591 -22.126 1.00 85.88 201 LEU A C 1
ATOM 1593 O O . LEU A 1 201 ? -6.059 -2.159 -22.562 1.00 85.88 201 LEU A O 1
ATOM 1597 N N . ASP A 1 202 ? -4.659 -0.395 -22.557 1.00 76.62 202 ASP A N 1
ATOM 1598 C CA . ASP A 1 202 ? -5.362 0.285 -23.641 1.00 76.62 202 ASP A CA 1
ATOM 1599 C C . ASP A 1 202 ? -5.148 -0.490 -24.960 1.00 76.62 202 ASP A C 1
ATOM 1601 O O . ASP A 1 202 ? -4.046 -0.933 -25.285 1.00 76.62 202 ASP A O 1
ATOM 1605 N N . ALA A 1 203 ? -6.214 -0.653 -25.752 1.00 61.03 203 ALA A N 1
ATOM 1606 C CA . ALA A 1 203 ? -6.197 -1.465 -26.976 1.00 61.03 203 ALA A CA 1
ATOM 1607 C C . ALA A 1 203 ? -5.357 -0.882 -28.131 1.00 61.03 203 ALA A C 1
ATOM 1609 O O . ALA A 1 203 ? -5.192 -1.518 -29.174 1.00 61.03 203 ALA A O 1
ATOM 1610 N N . THR A 1 204 ? -4.817 0.324 -27.953 1.00 63.78 204 THR A N 1
ATOM 1611 C CA . THR A 1 204 ? -3.984 1.016 -28.938 1.00 63.78 204 THR A CA 1
ATOM 1612 C C . THR A 1 204 ? -2.741 1.496 -28.206 1.00 63.78 204 THR A C 1
ATOM 1614 O O . THR A 1 204 ? -2.887 2.296 -27.282 1.00 63.78 204 THR A O 1
ATOM 1617 N N . PRO A 1 205 ? -1.532 1.035 -28.566 1.00 60.88 205 PRO A N 1
ATOM 1618 C CA . PRO A 1 205 ? -1.091 0.447 -29.840 1.00 60.88 205 PRO A CA 1
ATOM 1619 C C . PRO A 1 205 ? -1.205 -1.089 -29.941 1.00 60.88 205 PRO A C 1
ATOM 1621 O O . PRO A 1 205 ? -1.261 -1.801 -28.946 1.00 60.88 205 PRO A O 1
ATOM 1624 N N . SER A 1 206 ? -1.172 -1.621 -31.171 1.00 60.28 206 SER A N 1
ATOM 1625 C CA . SER A 1 206 ? -1.099 -3.072 -31.399 1.00 60.28 206 SER A CA 1
ATOM 1626 C C . SER A 1 206 ? 0.247 -3.632 -30.924 1.00 60.28 206 SER A C 1
ATOM 1628 O O . SER A 1 206 ? 1.289 -3.413 -31.545 1.00 60.28 206 SER A O 1
ATOM 1630 N N . PHE A 1 207 ? 0.213 -4.411 -29.841 1.00 63.59 207 PHE A N 1
ATOM 1631 C CA . PHE A 1 207 ? 1.385 -5.098 -29.291 1.00 63.59 207 PHE A CA 1
ATOM 1632 C C . PHE A 1 207 ? 1.857 -6.286 -30.131 1.00 63.59 207 PHE A C 1
ATOM 1634 O O . PHE A 1 207 ? 2.948 -6.802 -29.900 1.00 63.59 207 PHE A O 1
ATOM 1641 N N . THR A 1 208 ? 1.094 -6.701 -31.146 1.00 61.97 208 THR A N 1
ATOM 1642 C CA . THR A 1 208 ? 1.406 -7.860 -31.994 1.00 61.97 208 THR A CA 1
ATOM 1643 C C . THR A 1 208 ? 2.774 -7.737 -32.669 1.00 61.97 208 THR A C 1
ATOM 1645 O O . THR A 1 208 ? 3.527 -8.706 -32.700 1.00 61.97 208 THR A O 1
ATOM 1648 N N . ALA A 1 209 ? 3.148 -6.536 -33.126 1.00 56.16 209 ALA A N 1
ATOM 1649 C CA . ALA A 1 209 ? 4.457 -6.273 -33.737 1.00 56.16 209 ALA A CA 1
ATOM 1650 C C . ALA A 1 209 ? 5.627 -6.272 -32.726 1.00 56.16 209 ALA A C 1
ATOM 1652 O O . ALA A 1 209 ? 6.794 -6.306 -33.116 1.00 56.16 209 ALA A O 1
ATOM 1653 N N . LEU A 1 210 ? 5.323 -6.226 -31.426 1.00 61.47 210 LEU A N 1
ATOM 1654 C CA . LEU A 1 210 ? 6.285 -6.126 -30.328 1.00 61.47 210 LEU A CA 1
ATOM 1655 C C . LEU A 1 210 ? 6.376 -7.415 -29.501 1.00 61.47 210 LEU A C 1
ATOM 1657 O O . LEU A 1 210 ? 7.253 -7.503 -28.646 1.00 61.47 210 LEU A O 1
ATOM 1661 N N . ARG A 1 211 ? 5.545 -8.430 -29.784 1.00 63.16 211 ARG A N 1
ATOM 1662 C CA . ARG A 1 211 ? 5.540 -9.730 -29.080 1.00 63.16 211 ARG A CA 1
ATOM 1663 C C . ARG A 1 211 ? 6.880 -10.467 -29.135 1.00 63.16 211 ARG A C 1
ATOM 1665 O O . ARG A 1 211 ? 7.224 -11.169 -28.200 1.00 63.16 211 ARG A O 1
ATOM 1672 N N . ASN A 1 212 ? 7.667 -10.259 -30.191 1.00 64.25 212 ASN A N 1
ATOM 1673 C CA . ASN A 1 212 ? 9.012 -10.838 -30.300 1.00 64.25 212 ASN A CA 1
ATOM 1674 C C . ASN A 1 212 ? 10.084 -10.022 -29.552 1.00 64.25 212 ASN A C 1
ATOM 1676 O O . ASN A 1 212 ? 11.235 -10.441 -29.490 1.00 64.25 212 ASN A O 1
ATOM 1680 N N . ARG A 1 213 ? 9.731 -8.835 -29.038 1.00 70.88 213 ARG A N 1
ATOM 1681 C CA . ARG A 1 213 ? 10.644 -7.898 -28.365 1.00 70.88 213 ARG A CA 1
ATOM 1682 C C . ARG A 1 213 ? 10.368 -7.795 -26.871 1.00 70.88 213 ARG A C 1
ATOM 1684 O O . ARG A 1 213 ? 11.315 -7.645 -26.112 1.00 70.88 213 ARG A O 1
ATOM 1691 N N . ILE A 1 214 ? 9.103 -7.834 -26.461 1.00 76.81 214 ILE A N 1
ATOM 1692 C CA . ILE A 1 214 ? 8.652 -7.715 -25.070 1.00 76.81 214 ILE A CA 1
ATOM 1693 C C . ILE A 1 214 ? 8.263 -9.105 -24.577 1.00 76.81 214 ILE A C 1
ATOM 1695 O O . ILE A 1 214 ? 7.510 -9.800 -25.250 1.00 76.81 214 ILE A O 1
ATOM 1699 N N . THR A 1 215 ? 8.754 -9.493 -23.405 1.00 79.44 215 THR A N 1
ATOM 1700 C CA . THR A 1 215 ? 8.411 -10.756 -22.737 1.00 79.44 215 THR A CA 1
ATOM 1701 C C . THR A 1 215 ? 7.401 -10.563 -21.614 1.00 79.44 215 THR A C 1
ATOM 1703 O O . THR A 1 215 ? 6.609 -11.468 -21.363 1.00 79.44 215 THR A O 1
ATOM 1706 N N . ALA A 1 216 ? 7.391 -9.396 -20.963 1.00 86.31 216 ALA A N 1
ATOM 1707 C CA . ALA A 1 216 ? 6.406 -9.055 -19.940 1.00 86.31 216 ALA A CA 1
ATOM 1708 C C . ALA A 1 216 ? 6.294 -7.540 -19.696 1.00 86.31 216 ALA A C 1
ATOM 1710 O O . ALA A 1 216 ? 7.161 -6.762 -20.104 1.00 86.31 216 ALA A O 1
ATOM 1711 N N . ILE A 1 217 ? 5.246 -7.135 -18.978 1.00 88.75 217 ILE A N 1
ATOM 1712 C CA . ILE A 1 217 ? 5.155 -5.852 -18.273 1.00 88.75 217 ILE A CA 1
ATOM 1713 C C . ILE A 1 217 ? 5.350 -6.122 -16.780 1.00 88.75 217 ILE A C 1
ATOM 1715 O O . ILE A 1 217 ? 4.537 -6.794 -16.151 1.00 88.75 217 ILE A O 1
ATOM 1719 N N . ASP A 1 218 ? 6.413 -5.577 -16.211 1.00 93.31 218 ASP A N 1
ATOM 1720 C CA . ASP A 1 218 ? 6.774 -5.723 -14.807 1.00 93.31 218 ASP A CA 1
ATOM 1721 C C . ASP A 1 218 ? 6.103 -4.632 -13.991 1.00 93.31 218 ASP A C 1
ATOM 1723 O O . ASP A 1 218 ? 6.272 -3.451 -14.296 1.00 93.31 218 ASP A O 1
ATOM 1727 N N . ILE A 1 219 ? 5.378 -5.019 -12.944 1.00 96.25 219 ILE A N 1
ATOM 1728 C CA . ILE A 1 219 ? 4.620 -4.107 -12.090 1.00 96.25 219 ILE A CA 1
ATOM 1729 C C . ILE A 1 219 ? 5.333 -3.964 -10.755 1.00 96.25 219 ILE A C 1
ATOM 1731 O O . ILE A 1 219 ? 5.597 -4.950 -10.063 1.00 96.25 219 ILE A O 1
ATOM 1735 N N . TYR A 1 220 ? 5.612 -2.721 -10.386 1.00 96.69 220 TYR A N 1
ATOM 1736 C CA . TYR A 1 220 ? 6.293 -2.365 -9.158 1.00 96.69 220 TYR A CA 1
ATOM 1737 C C . TYR A 1 220 ? 5.386 -1.518 -8.273 1.00 96.69 220 TYR A C 1
ATOM 1739 O O . TYR A 1 220 ? 4.653 -0.664 -8.767 1.00 96.69 220 TYR A O 1
ATOM 1747 N N . ALA A 1 221 ? 5.484 -1.701 -6.964 1.00 97.75 221 ALA A N 1
ATOM 1748 C CA . ALA A 1 221 ? 4.818 -0.856 -5.978 1.00 97.75 221 ALA A CA 1
ATOM 1749 C C . ALA A 1 221 ? 5.799 -0.433 -4.888 1.00 97.75 221 ALA A C 1
ATOM 1751 O O . ALA A 1 221 ? 6.808 -1.107 -4.703 1.00 97.75 221 ALA A O 1
ATOM 1752 N N . THR A 1 222 ? 5.520 0.655 -4.173 1.00 97.69 222 THR A N 1
ATOM 1753 C CA . THR A 1 222 ? 6.173 0.948 -2.886 1.00 97.69 222 THR A CA 1
ATOM 1754 C C . THR A 1 222 ? 5.459 0.226 -1.747 1.00 97.69 222 THR A C 1
ATOM 1756 O O . THR A 1 222 ? 4.379 -0.349 -1.928 1.00 97.69 222 THR A O 1
ATOM 1759 N N . LYS A 1 223 ? 6.047 0.255 -0.546 1.00 96.06 223 LYS A N 1
ATOM 1760 C CA . LYS A 1 223 ? 5.372 -0.277 0.637 1.00 96.06 223 LYS A CA 1
ATOM 1761 C C . LYS A 1 223 ? 4.131 0.574 0.912 1.00 96.06 223 LYS A C 1
ATOM 1763 O O . LYS A 1 223 ? 4.163 1.793 0.756 1.00 96.06 223 LYS A O 1
ATOM 1768 N N . GLN A 1 224 ? 3.034 -0.050 1.344 1.00 96.19 224 GLN A N 1
ATOM 1769 C CA . GLN A 1 224 ? 1.863 0.733 1.744 1.00 96.19 224 GLN A CA 1
ATOM 1770 C C . GLN A 1 224 ? 2.165 1.492 3.037 1.00 96.19 224 GLN A C 1
ATOM 1772 O O . GLN A 1 224 ? 2.583 0.882 4.030 1.00 96.19 224 GLN A O 1
ATOM 1777 N N . VAL A 1 225 ? 1.913 2.797 3.012 1.00 95.69 225 VAL A N 1
ATOM 1778 C CA . VAL A 1 225 ? 2.185 3.728 4.108 1.00 95.69 225 VAL A CA 1
ATOM 1779 C C . VAL A 1 225 ? 1.334 3.408 5.339 1.00 95.69 225 VAL A C 1
ATOM 1781 O O . VAL A 1 225 ? 0.190 2.963 5.232 1.00 95.69 225 VAL A O 1
ATOM 1784 N N . GLY A 1 226 ? 1.910 3.608 6.527 1.00 94.19 226 GLY A N 1
ATOM 1785 C CA . GLY A 1 226 ? 1.171 3.541 7.786 1.00 94.19 226 GLY A CA 1
ATOM 1786 C C . GLY A 1 226 ? 0.278 4.771 7.941 1.00 94.19 226 GLY A C 1
ATOM 1787 O O . GLY A 1 226 ? 0.722 5.881 7.691 1.00 94.19 226 GLY A O 1
ATOM 1788 N N . MET A 1 227 ? -0.977 4.586 8.351 1.00 95.25 227 MET A N 1
ATOM 1789 C CA . MET A 1 227 ? -1.936 5.695 8.523 1.00 95.25 227 MET A CA 1
ATOM 1790 C C . MET A 1 227 ? -2.067 6.153 9.987 1.00 95.25 227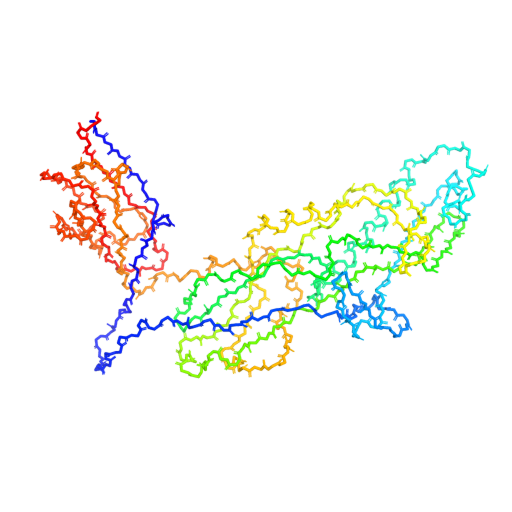 MET A C 1
ATOM 1792 O O . MET A 1 227 ? -2.778 7.105 10.297 1.00 95.25 227 MET A O 1
ATOM 1796 N N . TYR A 1 228 ? -1.385 5.467 10.899 1.00 95.19 228 TYR A N 1
ATOM 1797 C CA . TYR A 1 228 ? -1.353 5.751 12.327 1.00 95.19 228 TYR A CA 1
ATOM 1798 C C . TYR A 1 228 ? -0.003 5.294 12.908 1.00 9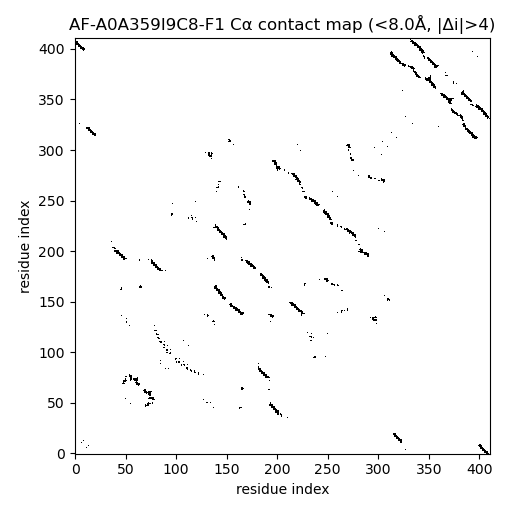5.19 228 TYR A C 1
ATOM 1800 O O . TYR A 1 228 ? 0.604 4.363 12.363 1.00 95.19 228 TYR A O 1
ATOM 1808 N N . PRO A 1 229 ? 0.472 5.919 13.997 1.00 93.44 229 PRO A N 1
ATOM 1809 C CA . PRO A 1 229 ? 1.669 5.476 14.706 1.00 93.44 229 PRO A CA 1
ATOM 1810 C C . PRO A 1 229 ? 1.432 4.131 15.408 1.00 93.44 229 PRO A C 1
ATOM 1812 O O . PRO A 1 229 ? 0.437 3.953 16.110 1.00 93.44 229 PRO A O 1
ATOM 1815 N N . GLU A 1 230 ? 2.348 3.171 15.247 1.00 86.69 230 GLU A N 1
ATOM 1816 C CA . GLU A 1 230 ? 2.215 1.825 15.842 1.00 86.69 230 GLU A CA 1
ATOM 1817 C C . GLU A 1 230 ? 2.245 1.825 17.382 1.00 86.69 230 GLU A C 1
ATOM 1819 O O . GLU A 1 230 ? 1.759 0.885 18.022 1.00 86.69 230 GLU A O 1
ATOM 1824 N N . ASP A 1 231 ? 2.813 2.875 17.965 1.00 86.81 231 ASP A N 1
ATOM 1825 C CA . ASP A 1 231 ? 2.950 3.155 19.393 1.00 86.81 231 ASP A CA 1
ATOM 1826 C C . ASP A 1 231 ? 2.110 4.361 19.852 1.00 86.81 231 ASP A C 1
ATOM 1828 O O . ASP A 1 231 ? 2.273 4.829 20.977 1.00 86.81 231 ASP A O 1
ATOM 1832 N N . GLY A 1 232 ? 1.188 4.832 19.005 1.00 90.12 232 GLY A N 1
ATOM 1833 C CA . GLY A 1 232 ? 0.227 5.885 19.332 1.00 90.12 232 GLY A CA 1
ATOM 1834 C C . GLY A 1 232 ? -0.621 5.622 20.576 1.00 90.12 232 GLY A C 1
ATOM 1835 O O . GLY A 1 232 ? -0.855 4.482 20.993 1.00 90.12 232 GLY A O 1
ATOM 1836 N N . GLU A 1 233 ? -1.136 6.695 21.160 1.00 93.00 233 GLU A N 1
ATOM 1837 C CA . GLU A 1 233 ? -2.057 6.587 22.278 1.00 93.00 233 GLU A CA 1
ATOM 1838 C C . GLU A 1 233 ? -3.489 6.317 21.803 1.00 93.00 233 GLU A C 1
ATOM 1840 O O . GLU A 1 233 ? -3.947 6.730 20.733 1.00 93.00 233 GLU A O 1
ATOM 1845 N N . VAL A 1 234 ? -4.234 5.618 22.655 1.00 96.50 234 VAL A N 1
ATOM 1846 C CA . VAL A 1 234 ? -5.658 5.357 22.467 1.00 96.50 234 VAL A CA 1
ATOM 1847 C C . VAL A 1 234 ? -6.403 6.055 23.588 1.00 96.50 234 VAL A C 1
ATOM 1849 O O . VAL A 1 234 ? -6.159 5.797 24.767 1.00 96.50 234 VAL A O 1
ATOM 1852 N N . ALA A 1 235 ? -7.341 6.930 23.236 1.00 92.12 235 ALA A N 1
ATOM 1853 C CA . ALA A 1 235 ? -8.082 7.743 24.198 1.00 92.12 235 ALA A CA 1
ATOM 1854 C C . ALA A 1 235 ? -9.308 7.025 24.795 1.00 92.12 235 ALA A C 1
ATOM 1856 O O . ALA A 1 235 ? -9.929 7.547 25.719 1.00 92.12 235 ALA A O 1
ATOM 1857 N N . GLY A 1 236 ? -9.681 5.857 24.263 1.00 92.69 236 GLY A N 1
ATOM 1858 C CA . GLY A 1 236 ? -10.896 5.123 24.628 1.00 92.69 236 GLY A CA 1
ATOM 1859 C C . GLY A 1 236 ? -11.936 5.173 23.512 1.00 92.69 236 GLY A C 1
ATOM 1860 O O . GLY A 1 236 ? -11.577 5.195 22.336 1.00 92.69 236 GLY A O 1
ATOM 1861 N N . ILE A 1 237 ? -13.219 5.192 23.865 1.00 96.06 237 ILE A N 1
ATOM 1862 C CA . ILE A 1 237 ? -14.322 5.256 22.898 1.00 96.06 237 ILE A CA 1
ATOM 1863 C C . ILE A 1 237 ? -14.985 6.631 22.967 1.00 96.06 237 ILE A C 1
ATOM 1865 O O . ILE A 1 237 ? -15.193 7.185 24.045 1.00 96.06 237 ILE A O 1
ATOM 1869 N N . ARG A 1 238 ? -15.314 7.186 21.801 1.00 93.81 238 ARG A N 1
ATOM 1870 C CA . ARG A 1 238 ? -15.970 8.490 21.651 1.00 93.81 238 ARG A CA 1
ATOM 1871 C C . ARG A 1 238 ? -17.090 8.419 20.623 1.00 93.81 238 ARG A C 1
ATOM 1873 O O . ARG A 1 238 ? -17.095 7.539 19.765 1.00 93.81 238 ARG A O 1
ATOM 1880 N N . SER A 1 239 ? -18.021 9.362 20.689 1.00 94.00 239 SER A N 1
ATOM 1881 C CA . SER A 1 239 ? -19.005 9.567 19.625 1.00 94.00 239 SER A CA 1
ATOM 1882 C C . SER A 1 239 ? -18.331 10.199 18.408 1.00 94.00 239 SER A C 1
ATOM 1884 O O . SER A 1 239 ? -17.767 11.287 18.503 1.00 94.00 239 SER A O 1
ATOM 1886 N N . VAL A 1 240 ? -18.388 9.512 17.269 1.00 93.25 240 VAL A N 1
ATOM 1887 C CA . VAL A 1 240 ? -17.880 9.974 15.970 1.00 93.25 240 VAL A CA 1
ATOM 1888 C C . VAL A 1 240 ? -18.988 9.802 14.939 1.00 93.25 240 VAL A C 1
ATOM 1890 O O . VAL A 1 240 ? -19.695 8.795 14.945 1.00 93.25 240 VAL A O 1
ATOM 1893 N N . THR A 1 241 ? -19.162 10.778 14.054 1.00 92.12 241 THR A N 1
ATOM 1894 C CA . THR A 1 241 ? -20.125 10.671 12.953 1.00 92.12 241 THR A CA 1
ATOM 1895 C C . THR A 1 241 ? -19.604 9.691 11.905 1.00 92.12 241 THR A C 1
ATOM 1897 O O . THR A 1 241 ? -18.559 9.923 11.304 1.00 92.12 241 THR A O 1
ATOM 1900 N N . VAL A 1 242 ? -20.341 8.604 11.675 1.00 87.12 242 VAL A N 1
ATOM 1901 C CA . VAL A 1 242 ? -20.066 7.586 10.651 1.00 87.12 242 VAL A CA 1
ATOM 1902 C C . VAL A 1 242 ? -21.312 7.454 9.785 1.00 87.12 242 VAL A C 1
ATOM 1904 O O . VAL A 1 242 ? -22.404 7.247 10.312 1.00 87.12 242 VAL A O 1
ATOM 1907 N N . ASP A 1 243 ? -21.166 7.601 8.467 1.00 84.25 243 ASP A N 1
ATOM 1908 C CA . ASP A 1 243 ? -22.285 7.569 7.509 1.00 84.25 243 ASP A CA 1
ATOM 1909 C C . ASP A 1 243 ? -23.421 8.544 7.896 1.00 84.25 243 ASP A C 1
ATOM 1911 O O . ASP A 1 243 ? -24.604 8.207 7.886 1.00 84.25 243 ASP A O 1
ATOM 1915 N N . GLY A 1 244 ? -23.052 9.752 8.340 1.00 87.25 244 GLY A N 1
ATOM 1916 C CA . GLY A 1 244 ? -23.995 10.795 8.766 1.00 87.25 244 GLY A CA 1
ATOM 1917 C C . GLY A 1 244 ? -24.662 10.567 10.129 1.00 87.25 244 GLY A C 1
ATOM 1918 O O . GLY A 1 244 ? -25.422 11.422 10.574 1.00 87.25 244 GLY A O 1
ATOM 1919 N N . THR A 1 245 ? -24.370 9.461 10.820 1.00 89.88 245 THR A N 1
ATOM 1920 C CA . THR A 1 245 ? -24.977 9.126 12.119 1.00 89.88 245 THR A CA 1
ATOM 1921 C C . THR A 1 245 ? -23.917 9.047 13.223 1.00 89.88 245 THR A C 1
ATOM 1923 O O . THR A 1 245 ? -22.867 8.439 13.008 1.00 89.88 245 THR A O 1
ATOM 1926 N N . PRO A 1 246 ? -24.151 9.603 14.426 1.00 92.56 246 PRO A N 1
ATOM 1927 C CA . PRO A 1 246 ? -23.244 9.418 15.556 1.00 92.56 246 PRO A CA 1
ATOM 1928 C C . PRO A 1 246 ? -23.136 7.941 15.957 1.00 92.56 246 PRO A C 1
ATOM 1930 O O . PRO A 1 246 ? -24.144 7.279 16.203 1.00 92.56 246 PRO A O 1
ATOM 1933 N N . ARG A 1 247 ? -21.909 7.424 16.051 1.00 93.62 247 ARG A N 1
ATOM 1934 C CA . ARG A 1 247 ? -21.608 6.070 16.532 1.00 93.62 247 ARG A CA 1
ATOM 1935 C C . ARG A 1 247 ? -20.479 6.097 17.553 1.00 93.62 247 ARG A C 1
ATOM 1937 O O . ARG A 1 247 ? -19.533 6.873 17.428 1.00 93.62 247 ARG A O 1
ATOM 1944 N N . ARG A 1 248 ? -20.544 5.208 18.545 1.00 95.94 248 ARG A N 1
ATOM 1945 C CA . ARG A 1 248 ? -19.440 4.975 19.484 1.00 95.94 248 ARG A CA 1
ATOM 1946 C C . ARG A 1 248 ? -18.293 4.294 18.740 1.00 95.94 248 ARG A C 1
ATOM 1948 O O . ARG A 1 248 ? -18.483 3.216 18.190 1.00 95.94 248 ARG A O 1
ATOM 1955 N N . CYS A 1 249 ? -17.126 4.926 18.705 1.00 97.06 249 CYS A N 1
ATOM 1956 C CA . CYS A 1 249 ? -15.948 4.457 17.980 1.00 97.06 249 CYS A CA 1
ATOM 1957 C C . CYS A 1 249 ? -14.719 4.466 18.884 1.00 97.06 249 CYS A C 1
ATOM 1959 O O . CYS A 1 249 ? -14.551 5.400 19.670 1.00 97.06 249 CYS A O 1
ATOM 1961 N N . TRP A 1 250 ? -13.832 3.481 18.732 1.00 97.75 250 TRP A N 1
ATOM 1962 C CA . TRP A 1 250 ? -12.498 3.581 19.325 1.00 97.75 250 TRP A CA 1
ATOM 1963 C C . TRP A 1 250 ? -11.746 4.765 18.721 1.00 97.75 250 TRP A C 1
ATOM 1965 O O . TRP A 1 250 ? -11.688 4.926 17.501 1.00 97.75 250 TRP A O 1
ATOM 1975 N N . TYR A 1 251 ? -11.188 5.594 19.594 1.00 96.19 251 TYR A N 1
ATOM 1976 C CA . TYR A 1 251 ? -10.479 6.813 19.248 1.00 96.19 251 TYR A CA 1
ATOM 1977 C C . TYR A 1 251 ? -9.001 6.655 19.587 1.00 96.19 251 TYR A C 1
ATOM 1979 O O . TYR A 1 251 ? -8.638 6.457 20.749 1.00 96.19 251 TYR A O 1
ATOM 1987 N N . TYR A 1 252 ? -8.163 6.753 18.566 1.00 96.69 252 TYR A N 1
ATOM 1988 C CA . TYR A 1 252 ? -6.724 6.552 18.640 1.00 96.69 252 TYR A CA 1
ATOM 1989 C C . TYR A 1 252 ? -5.997 7.601 17.800 1.00 96.69 252 TYR A C 1
ATOM 1991 O O . TYR A 1 252 ? -6.627 8.279 16.975 1.00 96.69 252 TYR A O 1
ATOM 1999 N N . ASP A 1 253 ? -4.700 7.752 18.051 1.00 96.56 253 ASP A N 1
ATOM 2000 C CA . ASP A 1 253 ? -3.839 8.655 17.295 1.00 96.56 253 ASP A CA 1
ATOM 2001 C C . ASP A 1 253 ? -3.768 8.233 15.828 1.00 96.56 253 ASP A C 1
ATOM 2003 O O . ASP A 1 253 ? -3.633 7.058 15.489 1.00 96.56 253 ASP A O 1
ATOM 2007 N N . ARG A 1 254 ? -3.891 9.208 14.934 1.00 95.69 254 ARG A N 1
ATOM 2008 C CA . ARG A 1 254 ? -3.952 9.000 13.487 1.00 95.69 254 ARG A CA 1
ATOM 2009 C C . ARG A 1 254 ? -3.129 10.078 12.814 1.00 95.69 254 ARG A C 1
ATOM 2011 O O . ARG A 1 254 ? -3.129 11.218 13.277 1.00 95.69 254 ARG A O 1
ATOM 2018 N N . TYR A 1 255 ? -2.460 9.721 11.728 1.00 96.44 255 TYR A N 1
ATOM 2019 C CA . TYR A 1 255 ? -1.821 10.722 10.889 1.00 96.44 255 TYR A CA 1
ATOM 2020 C C . TYR A 1 255 ? -2.878 11.543 10.160 1.00 96.44 255 TYR A C 1
ATOM 2022 O O . TYR A 1 255 ? -3.985 11.060 9.885 1.00 96.44 255 TYR A O 1
ATOM 2030 N N . THR A 1 256 ? -2.544 12.796 9.870 1.00 95.06 256 THR A N 1
ATOM 2031 C CA . THR A 1 256 ? -3.376 13.603 8.982 1.00 95.06 256 THR A CA 1
ATOM 2032 C C . THR A 1 256 ? -3.257 13.075 7.553 1.00 95.06 256 THR A C 1
ATOM 2034 O O . THR A 1 256 ? -2.292 12.397 7.199 1.00 95.06 256 THR A O 1
ATOM 2037 N N . GLU A 1 257 ? -4.232 13.395 6.705 1.00 93.56 257 GLU A N 1
ATOM 2038 C CA . GLU A 1 257 ? -4.147 13.053 5.283 1.00 93.56 257 GLU A CA 1
ATOM 2039 C C . GLU A 1 257 ? -2.908 13.685 4.618 1.00 93.56 257 GLU A C 1
ATOM 2041 O O . GLU A 1 257 ? -2.277 13.066 3.762 1.00 93.56 257 GLU A O 1
ATOM 2046 N N . GLU A 1 258 ? -2.520 14.891 5.041 1.00 94.69 258 GLU A N 1
ATOM 2047 C CA . GLU A 1 258 ? -1.321 15.583 4.560 1.00 94.69 258 GLU A CA 1
ATOM 2048 C C . GLU A 1 258 ? -0.043 14.805 4.899 1.00 94.69 258 GLU A C 1
ATOM 2050 O O . GLU A 1 258 ? 0.792 14.595 4.016 1.00 94.69 258 GLU A O 1
ATOM 2055 N N . ASP A 1 259 ? 0.076 14.307 6.134 1.00 95.25 259 ASP A N 1
ATOM 2056 C CA . ASP A 1 259 ? 1.218 13.493 6.571 1.00 95.25 259 ASP A CA 1
ATOM 2057 C C . ASP A 1 259 ? 1.309 12.183 5.776 1.00 95.25 259 ASP A C 1
ATOM 2059 O O . ASP A 1 259 ? 2.378 11.822 5.276 1.00 95.25 259 ASP A O 1
ATOM 2063 N N . VAL A 1 260 ? 0.176 11.489 5.602 1.00 95.88 260 VAL A N 1
ATOM 2064 C CA . VAL A 1 260 ? 0.097 10.248 4.811 1.00 95.88 260 VAL A CA 1
ATOM 2065 C C . VAL A 1 260 ? 0.497 10.511 3.357 1.00 95.88 260 VAL A C 1
ATOM 2067 O O . VAL A 1 260 ? 1.284 9.753 2.781 1.00 95.88 260 VAL A O 1
ATOM 2070 N N . ASN A 1 261 ? 0.006 11.604 2.766 1.00 93.56 261 ASN A N 1
ATOM 2071 C CA . ASN A 1 261 ? 0.339 12.007 1.401 1.00 93.56 261 ASN A CA 1
ATOM 2072 C C . ASN A 1 261 ? 1.830 12.361 1.252 1.00 93.56 261 ASN A C 1
ATOM 2074 O O . ASN A 1 261 ? 2.470 11.943 0.285 1.00 93.56 261 ASN A O 1
ATOM 2078 N N . ALA A 1 262 ? 2.418 13.082 2.206 1.00 93.44 262 ALA A N 1
ATOM 2079 C CA . ALA A 1 262 ? 3.847 13.395 2.194 1.00 93.44 262 ALA A CA 1
ATOM 2080 C C . ALA A 1 262 ? 4.706 12.123 2.300 1.00 93.44 262 ALA A C 1
ATOM 2082 O O . ALA A 1 262 ? 5.690 11.956 1.567 1.00 93.44 262 ALA A O 1
ATOM 2083 N N . GLN A 1 263 ? 4.306 11.187 3.162 1.00 94.81 263 GLN A N 1
ATOM 2084 C CA . GLN A 1 263 ? 5.008 9.922 3.339 1.00 94.81 263 GLN A CA 1
ATOM 2085 C C . GLN A 1 263 ? 4.955 9.062 2.071 1.00 94.81 263 GLN A C 1
ATOM 2087 O O . GLN A 1 263 ? 5.994 8.584 1.620 1.00 94.81 263 GLN A O 1
ATOM 2092 N N . VAL A 1 264 ? 3.785 8.913 1.440 1.00 95.62 264 VAL A N 1
ATOM 2093 C CA . VAL A 1 264 ? 3.663 8.072 0.234 1.00 95.62 264 VAL A CA 1
ATOM 2094 C C . VAL A 1 264 ? 4.396 8.679 -0.960 1.00 95.62 264 VAL A C 1
ATOM 2096 O O . VAL A 1 264 ? 5.001 7.948 -1.738 1.00 95.62 264 VAL A O 1
ATOM 2099 N N . MET A 1 265 ? 4.409 10.010 -1.091 1.00 92.12 265 MET A N 1
ATOM 2100 C CA . MET A 1 265 ? 5.103 10.695 -2.188 1.00 92.12 265 MET A CA 1
ATOM 2101 C C . MET A 1 265 ? 6.630 10.667 -2.050 1.00 92.12 265 MET A C 1
ATOM 2103 O O . MET A 1 265 ? 7.335 10.706 -3.062 1.00 92.12 265 MET A O 1
ATOM 2107 N N . SER A 1 266 ? 7.147 10.597 -0.820 1.00 91.88 266 SER A N 1
ATOM 2108 C CA . SER A 1 266 ? 8.591 10.509 -0.560 1.00 91.88 266 SER A CA 1
ATOM 2109 C C . SER A 1 266 ? 9.150 9.088 -0.674 1.00 91.88 266 SER A C 1
ATOM 2111 O O . SER A 1 266 ? 10.360 8.930 -0.858 1.00 91.88 266 SER A O 1
ATOM 2113 N N . ASP A 1 267 ? 8.299 8.057 -0.628 1.00 92.44 267 ASP A N 1
ATOM 2114 C CA . ASP A 1 267 ? 8.737 6.671 -0.781 1.00 92.44 267 ASP A CA 1
ATOM 2115 C C . ASP A 1 267 ? 9.155 6.379 -2.229 1.00 92.44 267 ASP A C 1
ATOM 2117 O O . ASP A 1 267 ? 8.392 6.569 -3.176 1.00 92.44 267 ASP A O 1
ATOM 2121 N N . THR A 1 268 ? 10.393 5.923 -2.399 1.00 90.50 268 THR A N 1
ATOM 2122 C CA . THR A 1 268 ? 10.998 5.565 -3.691 1.00 90.50 268 THR A CA 1
ATOM 2123 C C . THR A 1 268 ? 11.463 4.108 -3.732 1.00 90.50 268 THR A C 1
ATOM 2125 O O . THR A 1 268 ? 12.047 3.685 -4.733 1.00 90.50 268 THR A O 1
ATOM 2128 N N . ASP A 1 269 ? 11.187 3.316 -2.687 1.00 94.62 269 ASP A N 1
ATOM 2129 C CA . ASP A 1 269 ? 11.563 1.901 -2.607 1.00 94.62 269 ASP A CA 1
ATOM 2130 C C . ASP A 1 269 ? 10.557 1.020 -3.358 1.00 94.62 269 ASP A C 1
ATOM 2132 O O . ASP A 1 269 ? 9.819 0.219 -2.784 1.00 94.62 269 ASP A O 1
ATOM 2136 N N . PHE A 1 270 ? 10.511 1.194 -4.678 1.00 95.75 270 PHE A N 1
ATOM 2137 C CA . PHE A 1 270 ? 9.703 0.363 -5.559 1.00 95.75 270 PHE A CA 1
ATOM 2138 C C . PHE A 1 270 ? 10.219 -1.078 -5.583 1.00 95.75 270 PHE A C 1
ATOM 2140 O O . PHE A 1 270 ? 11.423 -1.318 -5.682 1.00 95.75 270 PHE A O 1
ATOM 2147 N N . ARG A 1 271 ? 9.294 -2.037 -5.558 1.00 96.38 271 ARG A N 1
ATOM 2148 C CA . ARG A 1 271 ? 9.549 -3.478 -5.543 1.00 96.38 271 ARG A CA 1
ATOM 2149 C C . ARG A 1 271 ? 8.661 -4.210 -6.534 1.00 96.38 271 ARG A C 1
ATOM 2151 O O . ARG A 1 271 ? 7.501 -3.839 -6.686 1.00 96.38 271 ARG A O 1
ATOM 2158 N N . LEU A 1 272 ? 9.196 -5.231 -7.199 1.00 95.25 272 LEU A N 1
ATOM 2159 C CA . LEU A 1 272 ? 8.464 -6.046 -8.169 1.00 95.25 272 LEU A CA 1
ATOM 2160 C C . LEU A 1 272 ? 7.385 -6.865 -7.451 1.00 95.25 272 LEU A C 1
ATOM 2162 O O . LEU A 1 272 ? 7.707 -7.771 -6.686 1.00 95.25 272 LEU A O 1
ATOM 2166 N N . ILE A 1 273 ? 6.116 -6.560 -7.719 1.00 96.25 273 ILE A N 1
ATOM 2167 C CA . ILE A 1 273 ? 4.963 -7.231 -7.095 1.00 96.25 273 ILE A CA 1
ATOM 2168 C C . ILE A 1 273 ? 4.239 -8.198 -8.036 1.00 96.25 273 ILE A C 1
ATOM 2170 O O . ILE A 1 273 ? 3.476 -9.048 -7.583 1.00 96.25 273 ILE A O 1
ATOM 2174 N N . GLY A 1 274 ? 4.467 -8.081 -9.343 1.00 93.56 274 GLY A N 1
ATOM 2175 C CA . GLY A 1 274 ? 3.846 -8.937 -10.345 1.00 93.56 274 GLY A CA 1
ATOM 2176 C C . GLY A 1 274 ? 4.397 -8.673 -11.739 1.00 93.56 274 GLY A C 1
ATOM 2177 O O . GLY A 1 274 ? 5.161 -7.733 -11.970 1.00 93.56 274 GLY A O 1
ATOM 2178 N N . SER A 1 275 ? 4.030 -9.518 -12.692 1.00 92.31 275 SER A N 1
ATOM 2179 C CA . SER A 1 275 ? 4.364 -9.326 -14.102 1.00 92.31 275 SER A CA 1
ATOM 2180 C C . SER A 1 275 ? 3.210 -9.813 -14.967 1.00 92.31 275 SER A C 1
ATOM 2182 O O . SER A 1 275 ? 2.589 -10.818 -14.637 1.00 92.31 275 SER A O 1
ATOM 2184 N N . VAL A 1 276 ? 2.946 -9.111 -16.065 1.00 89.94 276 VAL A N 1
ATOM 2185 C CA . VAL A 1 276 ? 1.962 -9.494 -17.082 1.00 89.94 276 VAL A CA 1
ATOM 2186 C C . VAL A 1 276 ? 2.721 -10.063 -18.285 1.00 89.94 276 VAL A C 1
ATOM 2188 O O . VAL A 1 276 ? 3.424 -9.298 -18.950 1.00 89.94 276 VAL A O 1
ATOM 2191 N N . PRO A 1 277 ? 2.644 -11.376 -18.554 1.00 85.94 277 PRO A N 1
ATOM 2192 C CA . PRO A 1 277 ? 3.288 -12.012 -19.703 1.00 85.94 277 PRO A CA 1
ATOM 2193 C C . PRO A 1 277 ? 2.850 -11.423 -21.050 1.00 85.94 277 PRO A C 1
ATOM 2195 O O . PRO A 1 277 ? 1.707 -11.004 -21.216 1.00 85.94 277 PRO A O 1
ATOM 2198 N N . ALA A 1 278 ? 3.749 -11.389 -22.039 1.00 79.56 278 ALA A N 1
ATOM 2199 C CA . ALA A 1 278 ? 3.479 -10.755 -23.334 1.00 79.56 278 ALA A CA 1
ATOM 2200 C C . ALA A 1 278 ? 2.366 -11.410 -24.170 1.00 79.56 278 ALA A C 1
ATOM 2202 O O . ALA A 1 278 ? 1.750 -10.753 -25.013 1.00 79.56 278 ALA A O 1
ATOM 2203 N N . ASP A 1 279 ? 2.096 -12.691 -23.954 1.00 77.31 279 ASP A N 1
ATOM 2204 C CA . ASP A 1 279 ? 0.969 -13.413 -24.541 1.00 77.31 279 ASP A CA 1
ATOM 2205 C C . ASP A 1 279 ? -0.379 -12.992 -23.937 1.00 77.31 279 ASP A C 1
ATOM 2207 O O . ASP A 1 279 ? -1.370 -12.935 -24.674 1.00 77.31 279 ASP A O 1
ATOM 2211 N N . GLU A 1 280 ? -0.390 -12.592 -22.663 1.00 76.44 280 GLU A N 1
ATOM 2212 C CA . GLU A 1 280 ? -1.538 -12.006 -21.955 1.00 76.44 280 GLU A CA 1
ATOM 2213 C C . GLU A 1 280 ? -1.735 -10.507 -22.249 1.00 76.44 280 GLU A C 1
ATOM 2215 O O . GLU A 1 280 ? -2.809 -9.962 -21.984 1.00 76.44 280 GLU A O 1
ATOM 2220 N N . ILE A 1 281 ? -0.741 -9.835 -22.854 1.00 73.62 281 ILE A N 1
ATOM 2221 C CA . ILE A 1 281 ? -0.862 -8.461 -23.372 1.00 73.62 281 ILE A CA 1
ATOM 2222 C C . ILE A 1 281 ? -1.791 -8.482 -24.593 1.00 73.62 281 ILE A C 1
ATOM 2224 O O . ILE A 1 281 ? -1.386 -8.542 -25.763 1.00 73.62 281 ILE A O 1
ATOM 2228 N N . THR A 1 282 ? -3.080 -8.453 -24.295 1.00 67.94 282 THR A N 1
ATOM 2229 C CA . THR A 1 282 ? -4.171 -8.250 -25.238 1.00 67.94 282 THR A CA 1
ATOM 2230 C C . THR A 1 282 ? -4.941 -7.027 -24.765 1.00 67.94 282 THR A C 1
ATOM 2232 O O . THR A 1 282 ? -5.223 -6.883 -23.577 1.00 67.94 282 THR A O 1
ATOM 2235 N N . GLY A 1 283 ? -5.198 -6.087 -25.674 1.00 65.75 283 GLY A N 1
ATOM 2236 C CA . GLY A 1 283 ? -6.025 -4.930 -25.351 1.00 65.75 283 GLY A CA 1
ATOM 2237 C C . GLY A 1 283 ? -7.392 -5.405 -24.873 1.00 65.75 283 GLY A C 1
ATOM 2238 O O . GLY A 1 283 ? -8.024 -6.209 -25.558 1.00 65.75 283 GLY A O 1
ATOM 2239 N N . SER A 1 284 ? -7.825 -4.928 -23.713 1.00 69.62 284 SER A N 1
ATOM 2240 C CA . SER A 1 284 ? -9.131 -5.244 -23.143 1.00 69.62 284 SER A CA 1
ATOM 2241 C C . SER A 1 284 ? -9.707 -3.984 -22.526 1.00 69.62 284 SER A C 1
ATOM 2243 O O . SER A 1 284 ? -8.983 -3.228 -21.881 1.00 69.62 284 SER A O 1
ATOM 2245 N N . ASP A 1 285 ? -11.009 -3.767 -22.692 1.00 74.88 285 ASP A N 1
ATOM 2246 C CA . ASP A 1 285 ? -11.712 -2.693 -21.989 1.00 74.88 285 ASP A CA 1
ATOM 2247 C C . ASP A 1 285 ? -12.006 -3.058 -20.522 1.00 74.88 285 ASP A C 1
ATOM 2249 O O . ASP A 1 285 ? -12.291 -2.169 -19.708 1.00 74.88 285 ASP A O 1
ATOM 2253 N N . ASP A 1 286 ? -11.836 -4.332 -20.160 1.00 86.19 286 ASP A N 1
ATOM 2254 C CA . ASP A 1 286 ? -12.069 -4.853 -18.820 1.00 86.19 286 ASP A CA 1
ATOM 2255 C C . ASP A 1 286 ? -10.809 -4.833 -17.953 1.00 86.19 286 ASP A C 1
ATOM 2257 O O . ASP A 1 286 ? -9.696 -5.130 -18.388 1.00 86.19 286 ASP A O 1
ATOM 2261 N N . TYR A 1 287 ? -11.005 -4.525 -16.673 1.00 90.50 287 TYR A N 1
ATOM 2262 C CA . TYR A 1 287 ? -9.962 -4.659 -15.666 1.00 90.50 287 TYR A CA 1
ATOM 2263 C C . TYR A 1 287 ? -9.769 -6.124 -15.274 1.00 90.50 287 TYR A C 1
ATOM 2265 O O . TYR A 1 287 ? -10.719 -6.805 -14.884 1.00 90.50 287 TYR A O 1
ATOM 2273 N N . MET A 1 288 ? -8.516 -6.562 -15.279 1.00 91.62 288 MET A N 1
ATOM 2274 C CA . MET A 1 288 ? -8.076 -7.887 -14.859 1.00 91.62 288 MET A CA 1
ATOM 2275 C C . MET A 1 288 ? -7.367 -7.809 -13.507 1.00 91.62 288 MET A C 1
ATOM 2277 O O . MET A 1 288 ? -6.744 -6.802 -13.172 1.00 91.62 288 MET A O 1
ATOM 2281 N N . THR A 1 289 ? -7.456 -8.872 -12.712 1.00 92.56 289 THR A N 1
ATOM 2282 C CA . THR A 1 289 ? -6.710 -8.977 -11.452 1.00 92.56 289 THR A CA 1
ATOM 2283 C C . THR A 1 289 ? -5.233 -9.216 -11.743 1.00 92.56 289 THR A C 1
ATOM 2285 O O . THR A 1 289 ? -4.899 -10.157 -12.466 1.00 92.56 289 THR A O 1
ATOM 2288 N N . LEU A 1 290 ? -4.348 -8.407 -11.149 1.00 93.56 290 LEU A N 1
ATOM 2289 C CA . LEU A 1 290 ? -2.912 -8.665 -11.221 1.00 93.56 290 LEU A CA 1
ATOM 2290 C C . LEU A 1 290 ? -2.592 -9.955 -10.460 1.00 93.56 290 LEU A C 1
ATOM 2292 O O . LEU A 1 290 ? -2.868 -10.061 -9.264 1.00 93.56 290 LEU A O 1
ATOM 2296 N N . GLN A 1 291 ? -1.983 -10.920 -11.146 1.00 90.38 291 GLN A N 1
ATOM 2297 C CA . GLN A 1 291 ? -1.511 -12.142 -10.506 1.00 90.38 291 GLN A CA 1
ATOM 2298 C C . GLN A 1 291 ? -0.255 -11.840 -9.686 1.00 90.38 291 GLN A C 1
ATOM 2300 O O . GLN A 1 291 ? 0.758 -11.369 -10.204 1.00 90.38 291 GLN A O 1
ATOM 2305 N N . MET A 1 292 ? -0.345 -12.099 -8.385 1.00 91.19 292 MET A N 1
ATOM 2306 C CA . MET A 1 292 ? 0.708 -11.864 -7.402 1.00 91.19 292 MET A CA 1
ATOM 2307 C C . MET A 1 292 ? 0.982 -13.175 -6.668 1.00 91.19 292 MET A C 1
ATOM 2309 O O . MET A 1 292 ? 0.039 -13.869 -6.281 1.00 91.19 292 MET A O 1
ATOM 2313 N N . SER A 1 293 ? 2.254 -13.502 -6.431 1.00 87.31 293 SER A N 1
ATOM 2314 C CA . SER A 1 293 ? 2.622 -14.659 -5.605 1.00 87.31 293 SER A CA 1
ATOM 2315 C C . SER A 1 293 ? 1.959 -14.559 -4.230 1.00 87.31 293 SER A C 1
ATOM 2317 O O . SER A 1 293 ? 1.887 -13.473 -3.657 1.00 87.31 293 SER A O 1
ATOM 2319 N N . ALA A 1 294 ? 1.447 -15.665 -3.693 1.00 84.56 294 ALA A N 1
ATOM 2320 C CA . ALA A 1 294 ? 0.729 -15.653 -2.418 1.00 84.56 294 ALA A CA 1
ATOM 2321 C C . ALA A 1 294 ? 1.578 -15.031 -1.292 1.00 84.56 294 ALA A C 1
ATOM 2323 O O . ALA A 1 294 ? 2.736 -15.402 -1.110 1.00 84.56 294 ALA A O 1
ATOM 2324 N N . GLY A 1 295 ? 1.001 -14.078 -0.552 1.00 84.56 295 GLY A N 1
ATOM 2325 C CA . GLY A 1 295 ? 1.656 -13.409 0.574 1.00 84.56 295 GLY A CA 1
ATOM 2326 C C . GLY A 1 295 ? 2.816 -12.477 0.210 1.00 84.56 295 GLY A C 1
ATOM 2327 O O . GLY A 1 295 ? 3.565 -12.088 1.103 1.00 84.56 295 GLY A O 1
ATOM 2328 N N . ILE A 1 296 ? 2.980 -12.089 -1.060 1.00 91.19 296 ILE A N 1
ATOM 2329 C CA . ILE A 1 296 ? 4.094 -11.238 -1.510 1.00 91.19 296 ILE A CA 1
ATOM 2330 C C . ILE A 1 296 ? 4.153 -9.896 -0.762 1.00 91.19 296 ILE A C 1
ATOM 2332 O O . ILE A 1 296 ? 5.234 -9.368 -0.516 1.00 91.19 296 ILE A O 1
ATOM 2336 N N . LEU A 1 297 ? 3.000 -9.359 -0.344 1.00 93.25 297 LEU A N 1
ATOM 2337 C CA . LEU A 1 297 ? 2.942 -8.116 0.432 1.00 93.25 297 LEU A CA 1
ATOM 2338 C C . LEU A 1 297 ? 3.415 -8.295 1.882 1.00 93.25 297 LEU A C 1
ATOM 2340 O O . LEU A 1 297 ? 3.893 -7.334 2.483 1.00 93.25 297 LEU A O 1
ATOM 2344 N N . ALA A 1 298 ? 3.326 -9.506 2.442 1.00 91.19 298 ALA A N 1
ATOM 2345 C CA . ALA A 1 298 ? 3.790 -9.789 3.799 1.00 91.19 298 ALA A CA 1
ATOM 2346 C C . ALA A 1 298 ? 5.326 -9.799 3.902 1.00 91.19 298 ALA A C 1
ATOM 2348 O O . ALA A 1 298 ? 5.864 -9.471 4.959 1.00 91.19 298 ALA A O 1
ATOM 2349 N N . ASP A 1 299 ? 6.022 -10.123 2.808 1.00 90.25 299 ASP A N 1
ATOM 2350 C CA . ASP A 1 299 ? 7.489 -10.114 2.709 1.00 90.25 299 ASP A CA 1
ATOM 2351 C C . ASP A 1 299 ? 7.999 -9.041 1.728 1.00 90.25 299 ASP A C 1
ATOM 2353 O O . ASP A 1 299 ? 8.987 -9.205 1.020 1.00 90.25 299 ASP A O 1
ATOM 2357 N N . PHE A 1 300 ? 7.306 -7.901 1.673 1.00 92.81 300 PHE A N 1
ATOM 2358 C CA . PHE A 1 300 ? 7.548 -6.853 0.679 1.00 92.81 300 PHE A CA 1
ATOM 2359 C C . PHE A 1 300 ? 9.018 -6.391 0.583 1.00 92.81 300 PHE A C 1
ATOM 2361 O O . PHE A 1 300 ? 9.527 -6.110 -0.501 1.00 92.81 300 PHE A O 1
ATOM 2368 N N . SER A 1 301 ? 9.727 -6.312 1.712 1.00 91.25 301 SER A N 1
ATOM 2369 C CA . SER A 1 301 ? 11.107 -5.810 1.762 1.00 91.25 301 SER A CA 1
ATOM 2370 C C . SER A 1 301 ? 12.127 -6.721 1.064 1.00 91.25 301 SER A C 1
ATOM 2372 O O . SER A 1 301 ? 13.206 -6.237 0.700 1.00 91.25 301 SER A O 1
ATOM 2374 N N . SER A 1 302 ? 11.817 -8.013 0.897 1.00 91.00 302 SER A N 1
ATOM 2375 C CA . SER A 1 302 ? 12.699 -8.997 0.252 1.00 91.00 302 SER A CA 1
ATOM 2376 C C . SER A 1 302 ? 12.586 -8.991 -1.275 1.00 91.00 302 SER A C 1
ATOM 2378 O O . SER A 1 302 ? 13.421 -9.576 -1.965 1.00 91.00 302 SER A O 1
ATOM 2380 N N . LEU A 1 303 ? 11.572 -8.309 -1.808 1.00 92.69 303 LEU A N 1
ATOM 2381 C CA . LEU A 1 303 ? 11.261 -8.311 -3.229 1.00 92.69 303 LEU A CA 1
ATOM 2382 C C . LEU A 1 303 ? 12.330 -7.591 -4.070 1.00 92.69 303 LEU A C 1
ATOM 2384 O O . LEU A 1 303 ? 12.977 -6.656 -3.582 1.00 92.69 303 LEU A O 1
ATOM 2388 N N . PRO A 1 304 ? 12.489 -7.959 -5.355 1.00 90.94 304 PRO A N 1
ATOM 2389 C CA . PRO A 1 304 ? 13.454 -7.317 -6.245 1.00 90.94 304 PRO A CA 1
ATOM 2390 C C . PRO A 1 304 ? 13.155 -5.832 -6.463 1.00 90.94 304 PRO A C 1
ATOM 2392 O O . PRO A 1 304 ? 12.001 -5.442 -6.669 1.00 90.94 304 PRO A O 1
ATOM 2395 N N . LYS A 1 305 ? 14.197 -5.002 -6.485 1.00 91.12 305 LYS A N 1
ATOM 2396 C CA . LYS A 1 305 ? 14.110 -3.590 -6.878 1.00 91.12 305 LYS A CA 1
ATOM 2397 C C . LYS A 1 305 ? 14.175 -3.443 -8.402 1.00 91.12 305 LYS A C 1
ATOM 2399 O O . LYS A 1 305 ? 14.808 -4.256 -9.077 1.00 91.12 305 LYS A O 1
ATOM 2404 N N . PRO A 1 306 ? 13.642 -2.348 -8.978 1.00 83.06 306 PRO A N 1
ATOM 2405 C CA . PRO A 1 306 ? 13.806 -2.037 -10.397 1.00 83.06 306 PRO A CA 1
ATOM 2406 C C . PRO A 1 306 ? 15.270 -1.968 -10.861 1.00 83.06 306 PRO A C 1
ATOM 2408 O O . PRO A 1 306 ? 15.540 -2.038 -12.059 1.00 83.06 306 PRO A O 1
ATOM 2411 N N . GLU A 1 307 ? 16.214 -1.750 -9.945 1.00 73.25 307 GLU A N 1
ATOM 2412 C CA . GLU A 1 307 ? 17.646 -1.667 -10.249 1.00 73.25 307 GLU A CA 1
ATOM 2413 C C . GLU A 1 307 ? 18.338 -3.031 -10.303 1.00 73.25 307 GLU A C 1
ATOM 2415 O O . GLU A 1 307 ? 19.354 -3.150 -10.988 1.00 73.25 307 GLU A O 1
ATOM 2420 N N . ASP A 1 308 ? 17.764 -4.051 -9.662 1.00 65.81 308 ASP A N 1
ATOM 2421 C CA . ASP A 1 308 ? 18.314 -5.412 -9.630 1.00 65.81 308 ASP A CA 1
ATOM 2422 C C . ASP A 1 308 ? 18.196 -6.089 -11.006 1.00 65.81 308 ASP A C 1
ATOM 2424 O O . ASP A 1 308 ? 19.037 -6.896 -11.385 1.00 65.81 308 ASP A O 1
ATOM 2428 N N . ASN A 1 309 ? 17.205 -5.677 -11.805 1.00 52.31 309 ASN A N 1
ATOM 2429 C CA . ASN A 1 309 ? 16.994 -6.122 -13.187 1.00 52.31 309 ASN A CA 1
ATOM 2430 C C . ASN A 1 309 ? 17.811 -5.320 -14.220 1.00 52.31 309 ASN A C 1
ATOM 2432 O O . ASN A 1 309 ? 17.477 -5.300 -15.408 1.00 52.31 309 ASN A O 1
ATOM 2436 N N . ARG A 1 310 ? 18.883 -4.625 -13.811 1.00 50.31 310 ARG A N 1
ATOM 2437 C CA . ARG A 1 310 ? 19.855 -4.110 -14.787 1.00 50.31 310 ARG A CA 1
ATOM 2438 C C . ARG A 1 310 ? 20.558 -5.319 -15.419 1.00 50.31 310 ARG A C 1
ATOM 2440 O O . ARG A 1 310 ? 21.091 -6.142 -14.679 1.00 50.31 310 ARG A O 1
ATOM 2447 N N . PRO A 1 311 ? 20.604 -5.443 -16.758 1.00 46.44 311 PRO A N 1
ATOM 2448 C CA . PRO A 1 311 ? 21.321 -6.543 -17.389 1.00 46.44 311 PRO A CA 1
ATOM 2449 C C . PRO A 1 311 ? 22.773 -6.548 -16.914 1.00 46.44 311 PRO A C 1
ATOM 2451 O O . PRO A 1 311 ? 23.485 -5.543 -17.042 1.00 46.44 311 PRO A O 1
ATOM 2454 N N . SER A 1 312 ? 23.213 -7.695 -16.397 1.00 43.28 312 SER A N 1
ATOM 2455 C CA . SER A 1 312 ? 24.638 -7.988 -16.306 1.00 43.28 312 SER A CA 1
ATOM 2456 C C . SER A 1 312 ? 25.209 -7.834 -17.714 1.00 43.28 312 SER A C 1
ATOM 2458 O O . SER A 1 312 ? 24.677 -8.428 -18.654 1.00 43.28 312 SER A O 1
ATOM 2460 N N . PRO A 1 313 ? 26.260 -7.033 -17.914 1.00 46.44 313 PRO A N 1
ATOM 2461 C CA . PRO A 1 313 ? 26.805 -6.812 -19.245 1.00 46.44 313 PRO A CA 1
ATOM 2462 C C . PRO A 1 313 ? 27.554 -8.040 -19.802 1.00 46.44 313 PRO A C 1
ATOM 2464 O O . PRO A 1 313 ? 28.121 -7.976 -20.889 1.00 46.44 313 PRO A O 1
ATOM 2467 N N . ALA A 1 314 ? 27.534 -9.168 -19.088 1.00 46.44 314 ALA A N 1
ATOM 2468 C CA . ALA A 1 314 ? 28.159 -10.426 -19.461 1.00 46.44 314 ALA A CA 1
ATOM 2469 C C . ALA A 1 314 ? 27.854 -10.861 -20.907 1.00 46.44 314 ALA A C 1
ATOM 2471 O O . ALA A 1 314 ? 26.702 -11.028 -21.300 1.00 46.44 314 ALA A O 1
ATOM 2472 N N . GLY A 1 315 ? 28.908 -11.088 -21.695 1.00 54.09 315 GLY A N 1
ATOM 2473 C CA . GLY A 1 315 ? 28.828 -11.680 -23.036 1.00 54.09 315 GLY A CA 1
ATOM 2474 C C . GLY A 1 315 ? 28.519 -10.701 -24.175 1.00 54.09 315 GLY A C 1
ATOM 2475 O O . GLY A 1 315 ? 28.495 -11.117 -25.338 1.00 54.09 315 GLY A O 1
ATOM 2476 N N . LYS A 1 316 ? 28.329 -9.410 -23.875 1.00 65.69 316 LYS A N 1
ATOM 2477 C CA . LYS A 1 316 ? 28.068 -8.358 -24.869 1.00 65.69 316 LYS A CA 1
ATOM 2478 C C . LYS A 1 316 ? 29.251 -7.394 -24.989 1.00 65.69 316 LYS A C 1
ATOM 2480 O O . LYS A 1 316 ? 29.989 -7.158 -24.027 1.00 65.69 316 LYS A O 1
ATOM 2485 N N . THR A 1 317 ? 29.415 -6.798 -26.170 1.00 77.12 317 THR A N 1
ATOM 2486 C CA . THR A 1 317 ? 30.282 -5.624 -26.341 1.00 77.12 317 THR A CA 1
ATOM 2487 C C . THR A 1 317 ? 29.443 -4.373 -26.144 1.00 77.12 317 THR A C 1
ATOM 2489 O O . THR A 1 317 ? 28.491 -4.127 -26.884 1.00 77.12 317 THR A O 1
ATOM 2492 N N . ILE A 1 318 ? 29.775 -3.590 -25.118 1.00 76.00 318 ILE A N 1
ATOM 2493 C CA . ILE A 1 318 ? 29.133 -2.300 -24.873 1.00 76.00 318 ILE A CA 1
ATOM 2494 C C . ILE A 1 318 ? 29.837 -1.246 -25.712 1.00 76.00 318 ILE A C 1
ATOM 2496 O O . ILE A 1 318 ? 31.048 -1.071 -25.584 1.00 76.00 318 ILE A O 1
ATOM 2500 N N . HIS A 1 319 ? 29.051 -0.489 -26.470 1.00 80.06 319 HIS A N 1
ATOM 2501 C CA . HIS A 1 319 ? 29.428 0.796 -27.039 1.00 80.06 319 HIS A CA 1
ATOM 2502 C C . HIS A 1 319 ? 28.683 1.901 -26.280 1.00 80.06 319 HIS A C 1
ATOM 2504 O O . HIS A 1 319 ? 27.464 2.050 -26.403 1.00 80.06 319 HIS A O 1
ATOM 2510 N N . LEU A 1 320 ? 29.409 2.658 -25.463 1.00 80.31 320 LEU A N 1
ATOM 2511 C CA . LEU A 1 320 ? 28.897 3.754 -24.647 1.00 80.31 320 LEU A CA 1
ATOM 2512 C C . LEU A 1 320 ? 29.445 5.071 -25.169 1.00 80.31 320 LEU A C 1
ATOM 2514 O O . LEU A 1 320 ? 30.647 5.215 -25.366 1.00 80.31 320 LEU A O 1
ATOM 2518 N N . ARG A 1 321 ? 28.569 6.055 -25.331 1.00 82.94 321 ARG A N 1
ATOM 2519 C CA . ARG A 1 321 ? 28.937 7.415 -25.705 1.00 82.94 321 ARG A CA 1
ATOM 2520 C C . ARG A 1 321 ? 28.274 8.415 -24.768 1.00 82.94 321 ARG A C 1
ATOM 2522 O O . ARG A 1 321 ? 27.062 8.366 -24.583 1.00 82.94 321 ARG A O 1
ATOM 2529 N N . THR A 1 322 ? 29.046 9.313 -24.168 1.00 82.75 322 THR A N 1
ATOM 2530 C CA . THR A 1 322 ? 28.489 10.364 -23.303 1.00 82.75 322 THR A CA 1
ATOM 2531 C C . THR A 1 322 ? 27.815 11.458 -24.127 1.00 82.75 322 THR A C 1
ATOM 2533 O O . THR A 1 322 ? 28.129 11.648 -25.300 1.00 82.75 322 THR A O 1
ATOM 2536 N N . GLU A 1 323 ? 26.920 12.227 -23.515 1.00 82.75 323 GLU A N 1
ATOM 2537 C CA . GLU A 1 323 ? 26.605 13.566 -24.017 1.00 82.75 323 GLU A CA 1
ATOM 2538 C C . GLU A 1 323 ? 27.819 14.518 -23.889 1.00 82.75 323 GLU A C 1
ATOM 2540 O O . GLU A 1 323 ? 28.782 14.190 -23.181 1.00 82.75 323 GLU A O 1
ATOM 2545 N N . PRO A 1 324 ? 27.810 15.688 -24.559 1.00 83.31 324 PRO A N 1
ATOM 2546 C CA . PRO A 1 324 ? 28.868 16.684 -24.415 1.00 83.31 324 PRO A CA 1
ATOM 2547 C C . PRO A 1 324 ? 29.029 17.171 -22.966 1.00 83.31 324 PRO A C 1
ATOM 2549 O O . PRO A 1 324 ? 28.134 17.776 -22.380 1.00 83.31 324 PRO A O 1
ATOM 2552 N N . LEU A 1 325 ? 30.213 16.947 -22.408 1.00 87.06 325 LEU A N 1
ATOM 2553 C CA . LEU A 1 325 ? 30.633 17.301 -21.059 1.00 87.06 325 LEU A CA 1
ATOM 2554 C C . LEU A 1 325 ? 31.363 18.647 -21.072 1.00 87.06 325 LEU A C 1
ATOM 2556 O O . LEU A 1 325 ? 32.377 18.809 -21.750 1.00 87.06 325 LEU A O 1
ATOM 2560 N N . HIS A 1 326 ? 30.893 19.598 -20.271 1.00 84.69 326 HIS A N 1
ATOM 2561 C CA . HIS A 1 326 ? 31.504 20.928 -20.151 1.00 84.69 326 HIS A CA 1
ATOM 2562 C C . HIS A 1 326 ? 32.624 21.007 -19.101 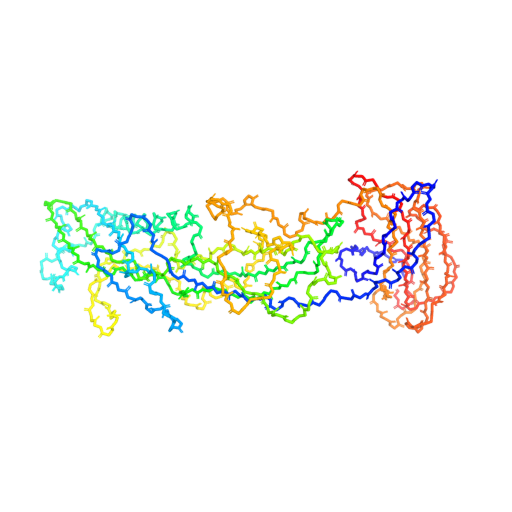1.00 84.69 326 HIS A C 1
ATOM 2564 O O . HIS A 1 326 ? 33.326 22.007 -19.054 1.00 84.69 326 HIS A O 1
ATOM 2570 N N . LEU A 1 327 ? 32.803 19.988 -18.247 1.00 82.75 327 LEU A N 1
ATOM 2571 C CA . LEU A 1 327 ? 33.874 19.911 -17.235 1.00 82.75 327 LEU A CA 1
ATOM 2572 C C . LEU A 1 327 ? 34.028 21.188 -16.373 1.00 82.75 327 LEU A C 1
ATOM 2574 O O . LEU A 1 327 ? 35.136 21.681 -16.228 1.00 82.75 327 LEU A O 1
ATOM 2578 N N . ASP A 1 328 ? 32.915 21.693 -15.818 1.00 80.62 328 ASP A N 1
ATOM 2579 C CA . ASP A 1 328 ? 32.756 22.906 -14.967 1.00 80.62 328 ASP A CA 1
ATOM 2580 C C . ASP A 1 328 ? 31.909 23.980 -15.646 1.00 80.62 328 ASP A C 1
ATOM 2582 O O . ASP A 1 328 ? 30.701 23.792 -15.720 1.00 80.62 328 ASP A O 1
ATOM 2586 N N . TYR A 1 329 ? 32.486 25.060 -16.168 1.00 80.25 329 TYR A N 1
ATOM 2587 C CA . TYR A 1 329 ? 31.711 26.122 -16.816 1.00 80.25 329 TYR A CA 1
ATOM 2588 C C . TYR A 1 329 ? 31.686 25.947 -18.338 1.00 80.25 329 TYR A C 1
ATOM 2590 O O . TYR A 1 329 ? 32.755 25.860 -18.935 1.00 80.25 329 TYR A O 1
ATOM 2598 N N . PRO A 1 330 ? 30.514 25.907 -18.994 1.00 78.12 330 PRO A N 1
ATOM 2599 C CA . PRO A 1 330 ? 30.392 25.734 -20.449 1.00 78.12 330 PRO A CA 1
ATOM 2600 C C . PRO A 1 330 ? 31.185 26.723 -21.312 1.00 78.12 330 PRO A C 1
ATOM 2602 O O . PRO A 1 330 ? 31.626 26.360 -22.400 1.00 78.12 330 PRO A O 1
ATOM 2605 N N . GLU A 1 331 ? 31.389 27.948 -20.827 1.00 80.81 331 GLU A N 1
ATOM 2606 C CA . GLU A 1 331 ? 32.059 29.012 -21.585 1.00 80.81 331 GLU A CA 1
ATOM 2607 C C . GLU A 1 331 ? 33.589 28.940 -21.537 1.00 80.81 331 GLU A C 1
ATOM 2609 O O . GLU A 1 331 ? 34.262 29.500 -22.404 1.00 80.81 331 GLU A O 1
ATOM 2614 N N . ASP A 1 332 ? 34.147 28.211 -20.571 1.00 86.00 332 ASP A N 1
ATOM 2615 C CA . ASP A 1 332 ? 35.590 28.155 -20.370 1.00 86.00 332 ASP A CA 1
ATOM 2616 C C . ASP A 1 332 ? 36.253 27.158 -21.316 1.00 86.00 332 ASP A C 1
ATOM 2618 O O . ASP A 1 332 ? 35.845 25.998 -21.436 1.00 86.00 332 ASP A O 1
ATOM 2622 N N . GLU A 1 333 ? 37.360 27.563 -21.926 1.00 87.94 333 GLU A N 1
ATOM 2623 C CA . GLU A 1 333 ? 38.197 26.642 -22.681 1.00 87.94 333 GLU A CA 1
ATOM 2624 C C . GLU A 1 333 ? 39.094 25.827 -21.750 1.00 87.94 333 GLU A C 1
ATOM 2626 O O . GLU A 1 333 ? 39.804 26.363 -20.902 1.00 87.94 333 GLU A O 1
ATOM 2631 N N . LYS A 1 334 ? 39.118 24.509 -21.927 1.00 89.25 334 LYS A N 1
ATOM 2632 C CA . LYS A 1 334 ? 39.841 23.582 -21.054 1.00 89.25 334 LYS A CA 1
ATOM 2633 C C . LYS A 1 334 ? 40.811 22.759 -21.881 1.00 89.25 334 LYS A C 1
ATOM 2635 O O . LYS A 1 334 ? 40.522 22.368 -23.009 1.00 89.25 334 LYS A O 1
ATOM 2640 N N . SER A 1 335 ? 41.975 22.477 -21.311 1.00 89.44 335 SER A N 1
ATOM 2641 C CA . SER A 1 335 ? 42.941 21.547 -21.900 1.00 89.44 335 SER A CA 1
ATOM 2642 C C . SER A 1 335 ? 42.954 20.272 -21.074 1.00 89.44 335 SER A C 1
ATOM 2644 O O . SER A 1 335 ? 43.497 20.256 -19.967 1.00 89.44 335 SER A O 1
ATOM 2646 N N . VAL A 1 336 ? 42.358 19.202 -21.601 1.00 90.19 336 VAL A N 1
ATOM 2647 C CA . VAL A 1 336 ? 42.407 17.872 -20.980 1.00 90.19 336 VAL A CA 1
ATOM 2648 C C . VAL A 1 336 ? 43.797 17.284 -21.181 1.00 90.19 336 VAL A C 1
ATOM 2650 O O . VAL A 1 336 ? 44.319 17.272 -22.289 1.00 90.19 336 VAL A O 1
ATOM 2653 N N . ARG A 1 337 ? 44.394 16.797 -20.094 1.00 88.44 337 ARG A N 1
ATOM 2654 C CA . ARG A 1 337 ? 45.720 16.174 -20.073 1.00 88.44 337 ARG A CA 1
ATOM 2655 C C . ARG A 1 337 ? 45.631 14.663 -19.941 1.00 88.44 337 ARG A C 1
ATOM 2657 O O . ARG A 1 337 ? 46.337 13.944 -20.645 1.00 88.44 337 ARG A O 1
ATOM 2664 N N . ASN A 1 338 ? 44.778 14.193 -19.031 1.00 90.44 338 ASN A N 1
ATOM 2665 C CA . ASN A 1 338 ? 44.551 12.772 -18.811 1.00 90.44 338 ASN A CA 1
ATOM 2666 C C . ASN A 1 338 ? 43.053 12.475 -18.691 1.00 90.44 338 ASN A C 1
ATOM 2668 O O . ASN A 1 338 ? 42.295 13.243 -18.097 1.00 90.44 338 ASN A O 1
ATOM 2672 N N . LEU A 1 339 ? 42.665 11.314 -19.207 1.00 91.50 339 LEU A N 1
ATOM 2673 C CA . LEU A 1 339 ? 41.349 10.711 -19.064 1.00 91.50 339 LEU A CA 1
ATOM 2674 C C . LEU A 1 339 ? 41.519 9.304 -18.499 1.00 91.50 339 LEU A C 1
ATOM 2676 O O . LEU A 1 339 ? 42.378 8.547 -18.953 1.00 91.50 339 LEU A O 1
ATOM 2680 N N . THR A 1 340 ? 40.720 8.947 -17.501 1.00 92.19 340 THR A N 1
ATOM 2681 C CA . THR A 1 340 ? 40.752 7.622 -16.875 1.00 92.19 340 THR A CA 1
ATOM 2682 C C . THR A 1 340 ? 39.348 7.060 -16.735 1.00 92.19 340 THR A C 1
ATOM 2684 O O . THR A 1 340 ? 38.500 7.700 -16.116 1.00 92.19 340 THR A O 1
ATOM 2687 N N . LEU A 1 341 ? 39.130 5.848 -17.237 1.00 89.50 341 LEU A N 1
ATOM 2688 C CA . LEU A 1 341 ? 37.935 5.053 -16.970 1.00 89.50 341 LEU A CA 1
ATOM 2689 C C . LEU A 1 341 ? 38.120 4.222 -15.694 1.00 89.50 341 LEU A C 1
ATOM 2691 O O . LEU A 1 341 ? 39.147 3.560 -15.514 1.00 89.50 341 LEU A O 1
ATOM 2695 N N . ARG A 1 342 ? 37.128 4.265 -14.804 1.00 79.31 342 ARG A N 1
ATOM 2696 C CA . ARG A 1 342 ? 37.081 3.533 -13.531 1.00 79.31 342 ARG A CA 1
ATOM 2697 C C . ARG A 1 342 ? 35.971 2.487 -13.541 1.00 79.31 342 ARG A C 1
ATOM 2699 O O . ARG A 1 342 ? 34.982 2.644 -14.252 1.00 79.31 342 ARG A O 1
ATOM 2706 N N . GLY A 1 343 ? 36.153 1.434 -12.754 1.00 78.75 343 GLY A N 1
ATOM 2707 C CA . GLY A 1 343 ? 35.266 0.275 -12.682 1.00 78.75 343 GLY A CA 1
ATOM 2708 C C . GLY A 1 343 ? 36.032 -1.048 -12.718 1.00 78.75 343 GLY A C 1
ATOM 2709 O O . GLY A 1 343 ? 37.271 -1.064 -12.691 1.00 78.75 343 GLY A O 1
ATOM 2710 N N . ILE A 1 344 ? 35.281 -2.143 -12.793 1.00 75.12 344 ILE A N 1
ATOM 2711 C CA . ILE A 1 344 ? 35.786 -3.512 -12.930 1.00 75.12 344 ILE A CA 1
ATOM 2712 C C . ILE A 1 344 ? 35.499 -3.964 -14.358 1.00 75.12 344 ILE A C 1
ATOM 2714 O O . ILE A 1 344 ? 34.350 -4.073 -14.750 1.00 75.12 344 ILE A O 1
ATOM 2718 N N . PHE A 1 345 ? 36.539 -4.147 -15.165 1.00 82.69 345 PHE A N 1
ATOM 2719 C CA . PHE A 1 345 ? 36.414 -4.599 -16.551 1.00 82.69 345 PHE A CA 1
ATOM 2720 C C . PHE A 1 345 ? 37.773 -5.050 -17.087 1.00 82.69 345 PHE A C 1
ATOM 2722 O O . PHE A 1 345 ? 38.835 -4.756 -16.518 1.00 82.69 345 PHE A O 1
ATOM 2729 N N . ARG A 1 346 ? 37.761 -5.721 -18.240 1.00 78.88 346 ARG A N 1
ATOM 2730 C CA . ARG A 1 346 ? 38.976 -6.100 -18.973 1.00 78.88 346 ARG A CA 1
ATOM 2731 C C . ARG A 1 346 ? 39.726 -4.891 -19.530 1.00 78.88 346 ARG A C 1
ATOM 2733 O O . ARG A 1 346 ? 39.475 -4.416 -20.638 1.00 78.88 346 ARG A O 1
ATOM 2740 N N . ARG A 1 347 ? 40.713 -4.419 -18.772 1.00 82.31 347 ARG A N 1
ATOM 2741 C CA . ARG A 1 347 ? 41.543 -3.256 -19.130 1.00 82.31 347 ARG A CA 1
ATOM 2742 C C . ARG A 1 347 ? 42.301 -3.411 -20.450 1.00 82.31 347 ARG A C 1
ATOM 2744 O O . ARG A 1 347 ? 42.596 -2.406 -21.077 1.00 82.31 347 ARG A O 1
ATOM 2751 N N . ASP A 1 348 ? 42.602 -4.632 -20.878 1.00 83.44 348 ASP A N 1
ATOM 2752 C CA . ASP A 1 348 ? 43.300 -4.940 -22.134 1.00 83.44 348 ASP A CA 1
ATOM 2753 C C . ASP A 1 348 ? 42.393 -4.885 -23.375 1.00 83.44 348 ASP A C 1
ATOM 2755 O O . ASP A 1 348 ? 42.891 -4.888 -24.500 1.00 83.44 348 ASP A O 1
ATOM 2759 N N . LYS A 1 349 ? 41.066 -4.862 -23.188 1.00 82.94 349 LYS A N 1
ATOM 2760 C CA . LYS A 1 349 ? 40.077 -4.957 -24.275 1.00 82.94 349 LYS A CA 1
ATOM 2761 C C . LYS A 1 349 ? 39.187 -3.732 -24.431 1.00 82.94 349 LYS A C 1
ATOM 2763 O O . LYS A 1 349 ? 38.400 -3.686 -25.370 1.00 82.94 349 LYS A O 1
ATOM 2768 N N . VAL A 1 350 ? 39.305 -2.748 -23.545 1.00 89.88 350 VAL A N 1
ATOM 2769 C CA . VAL A 1 350 ? 38.584 -1.484 -23.692 1.00 89.88 350 VAL A CA 1
ATOM 2770 C C . VAL A 1 350 ? 39.249 -0.608 -24.754 1.00 89.88 350 VAL A C 1
ATOM 2772 O O . VAL A 1 350 ? 40.470 -0.447 -24.769 1.00 89.88 350 VAL A O 1
ATOM 2775 N N . LYS A 1 351 ? 38.448 0.002 -25.619 1.00 91.50 351 LYS A N 1
ATOM 2776 C CA . LYS A 1 351 ? 38.856 1.114 -26.474 1.00 91.50 351 LYS A CA 1
ATOM 2777 C C . LYS A 1 351 ? 38.166 2.369 -25.969 1.00 91.50 351 LYS A C 1
ATOM 2779 O O . LYS A 1 351 ? 36.968 2.359 -25.704 1.00 91.50 351 LYS A O 1
ATOM 2784 N N . MET A 1 352 ? 38.925 3.444 -25.836 1.00 92.81 352 MET A N 1
ATOM 2785 C CA . MET A 1 352 ? 38.418 4.751 -25.443 1.00 92.81 352 MET A CA 1
ATOM 2786 C C . MET A 1 352 ? 38.740 5.766 -26.529 1.00 92.81 352 MET A C 1
ATOM 2788 O O . MET A 1 352 ? 39.873 5.817 -27.013 1.00 92.81 352 MET A O 1
ATOM 2792 N N . ARG A 1 353 ? 37.770 6.605 -26.881 1.00 92.94 353 ARG A N 1
ATOM 2793 C CA . ARG A 1 353 ? 37.957 7.765 -27.756 1.00 92.94 353 ARG A CA 1
ATOM 2794 C C . ARG A 1 353 ? 37.473 9.014 -27.035 1.00 92.94 353 ARG A C 1
ATOM 2796 O O . ARG A 1 353 ? 36.445 8.993 -26.364 1.00 92.94 353 ARG A O 1
ATOM 2803 N N . LEU A 1 354 ? 38.239 10.088 -27.158 1.00 92.81 354 LEU A N 1
ATOM 2804 C CA . LEU A 1 354 ? 37.914 11.400 -26.624 1.00 92.81 354 LEU A CA 1
ATOM 2805 C C . LEU A 1 354 ? 37.724 12.353 -27.796 1.00 92.81 354 LEU A C 1
ATOM 2807 O O . LEU A 1 354 ? 38.648 12.577 -28.584 1.00 92.81 354 LEU A O 1
ATOM 2811 N N . TYR A 1 355 ? 36.535 12.930 -27.875 1.00 91.94 355 TYR A N 1
ATOM 2812 C CA . TYR A 1 355 ? 36.210 13.996 -28.805 1.00 91.94 355 TYR A CA 1
ATOM 2813 C C . TYR A 1 355 ? 36.162 15.329 -28.069 1.00 91.94 355 TYR A C 1
ATOM 2815 O O . TYR A 1 355 ? 35.878 15.378 -26.870 1.00 91.94 355 TYR A O 1
ATOM 2823 N N . ALA A 1 356 ? 36.423 16.412 -28.791 1.00 90.44 356 ALA A N 1
ATOM 2824 C CA . ALA A 1 356 ? 36.304 17.762 -28.274 1.00 90.44 356 ALA A CA 1
ATOM 2825 C C . ALA A 1 356 ? 35.687 18.718 -29.294 1.00 90.44 356 ALA A C 1
ATOM 2827 O O . ALA A 1 356 ? 35.657 18.437 -30.496 1.00 90.44 356 ALA A O 1
ATOM 2828 N N . SER A 1 357 ? 35.156 19.829 -28.790 1.00 88.06 357 SER A N 1
ATOM 2829 C CA . SER A 1 357 ? 34.424 20.804 -29.588 1.00 88.06 357 SER A CA 1
ATOM 2830 C C . SER A 1 357 ? 34.442 22.215 -28.990 1.00 88.06 357 SER A C 1
ATOM 2832 O O . SER A 1 357 ? 34.454 22.380 -27.766 1.00 88.06 357 SER A O 1
ATOM 2834 N N . GLN A 1 358 ? 34.430 23.235 -29.861 1.00 86.12 358 GLN A N 1
ATOM 2835 C CA . GLN A 1 358 ? 34.210 24.638 -29.475 1.00 86.12 358 GLN A CA 1
ATOM 2836 C C . GLN A 1 358 ? 32.721 24.976 -29.378 1.00 86.12 358 GLN A C 1
ATOM 2838 O O . GLN A 1 358 ? 32.289 25.639 -28.440 1.00 86.12 358 GLN A O 1
ATOM 2843 N N . HIS A 1 359 ? 31.931 24.476 -30.327 1.00 80.31 359 HIS A N 1
ATOM 2844 C CA . HIS A 1 359 ? 30.491 24.681 -30.419 1.00 80.31 359 HIS A CA 1
ATOM 2845 C C . HIS A 1 359 ? 29.845 23.306 -30.358 1.00 80.31 359 HIS A C 1
ATOM 2847 O O . HIS A 1 359 ? 30.117 22.515 -31.251 1.00 80.31 359 HIS A O 1
ATOM 2853 N N . ARG A 1 360 ? 29.025 23.041 -29.329 1.00 70.62 360 ARG A N 1
ATOM 2854 C CA . ARG A 1 360 ? 28.418 21.753 -28.899 1.00 70.62 360 ARG A CA 1
ATOM 2855 C C . ARG A 1 360 ? 28.113 20.697 -29.987 1.00 70.62 360 ARG A C 1
ATOM 2857 O O . ARG A 1 360 ? 28.050 19.513 -29.674 1.00 70.62 360 ARG A O 1
ATOM 2864 N N . GLU A 1 361 ? 27.915 21.114 -31.228 1.00 71.06 361 GLU A N 1
ATOM 2865 C CA . GLU A 1 361 ? 27.540 20.337 -32.409 1.00 71.06 361 GLU A CA 1
ATOM 2866 C C . GLU A 1 361 ? 28.737 19.754 -33.197 1.00 71.06 361 GLU A C 1
ATOM 2868 O O . GLU A 1 361 ? 28.655 18.625 -33.689 1.00 71.06 361 GLU A O 1
ATOM 2873 N N . THR A 1 362 ? 29.871 20.462 -33.305 1.00 77.62 362 THR A N 1
ATOM 2874 C CA . THR A 1 362 ? 30.989 20.068 -34.190 1.00 77.62 362 THR A CA 1
ATOM 2875 C C . THR A 1 362 ? 32.052 19.281 -33.435 1.00 77.62 362 THR A C 1
ATOM 2877 O O . THR A 1 362 ? 32.859 19.855 -32.709 1.00 77.62 362 THR A O 1
ATOM 2880 N N . ARG A 1 363 ? 32.080 17.958 -33.599 1.00 81.75 363 ARG A N 1
ATOM 2881 C CA . ARG A 1 363 ? 32.985 17.067 -32.856 1.00 81.75 363 ARG A CA 1
ATOM 2882 C C . ARG A 1 363 ? 34.282 16.767 -33.610 1.00 81.75 363 ARG A C 1
ATOM 2884 O O . ARG A 1 363 ? 34.251 16.353 -34.767 1.00 81.75 363 ARG A O 1
ATOM 2891 N N . HIS A 1 364 ? 35.411 16.869 -32.917 1.00 87.12 364 HIS A N 1
ATOM 2892 C CA . HIS A 1 364 ? 36.719 16.451 -33.417 1.00 87.12 364 HIS A CA 1
ATOM 2893 C C . HIS A 1 364 ? 37.288 15.354 -32.526 1.00 87.12 364 HIS A C 1
ATOM 2895 O O . HIS A 1 364 ? 37.341 15.519 -31.311 1.00 87.12 364 HIS A O 1
ATOM 2901 N N . LEU A 1 365 ? 37.718 14.234 -33.110 1.00 90.50 365 LEU A N 1
ATOM 2902 C CA . LEU A 1 365 ? 38.455 13.211 -32.369 1.00 90.50 365 LEU A CA 1
ATOM 2903 C C . LEU A 1 365 ? 39.823 13.787 -31.990 1.00 90.50 365 LEU A C 1
ATOM 2905 O O . LEU A 1 365 ? 40.622 14.086 -32.874 1.00 90.50 365 LEU A O 1
ATOM 2909 N N . ILE A 1 366 ? 40.086 13.941 -30.693 1.00 90.81 366 ILE A N 1
ATOM 2910 C CA . ILE A 1 366 ? 41.351 14.506 -30.199 1.00 90.81 366 ILE A CA 1
ATOM 2911 C C . ILE A 1 366 ? 42.281 13.447 -29.617 1.00 90.81 366 ILE A C 1
ATOM 2913 O O . ILE A 1 366 ? 43.485 13.675 -29.531 1.00 90.81 366 ILE A O 1
ATOM 2917 N N . ALA A 1 367 ? 41.746 12.289 -29.219 1.00 90.56 367 ALA A N 1
ATOM 2918 C CA . ALA A 1 367 ? 42.555 11.177 -28.745 1.00 90.56 367 ALA A CA 1
ATOM 2919 C C . ALA A 1 367 ? 41.824 9.837 -28.824 1.00 90.56 367 ALA A C 1
ATOM 2921 O O . ALA A 1 367 ? 40.607 9.766 -28.664 1.00 90.56 367 ALA A O 1
ATOM 2922 N N . SER A 1 368 ? 42.587 8.757 -28.969 1.00 92.06 368 SER A N 1
ATOM 2923 C CA . SER A 1 368 ? 42.091 7.388 -28.836 1.00 92.06 368 SER A CA 1
ATOM 2924 C C . SER A 1 368 ? 43.126 6.504 -28.156 1.00 92.06 368 SER A C 1
ATOM 2926 O O . SER A 1 368 ? 44.319 6.654 -28.417 1.00 92.06 368 SER A O 1
ATOM 2928 N N . ALA A 1 369 ? 42.683 5.558 -27.336 1.00 91.00 369 ALA A N 1
ATOM 2929 C CA . ALA A 1 369 ? 43.545 4.566 -26.707 1.00 91.00 369 ALA A CA 1
ATOM 2930 C C . ALA A 1 369 ? 42.879 3.188 -26.676 1.00 91.00 369 ALA A C 1
ATOM 2932 O O . ALA A 1 369 ? 41.657 3.072 -26.585 1.00 91.00 369 ALA A O 1
ATOM 2933 N N . THR A 1 370 ? 43.708 2.145 -26.703 1.00 89.06 370 THR A N 1
ATOM 2934 C CA . THR A 1 370 ? 43.313 0.802 -26.263 1.00 89.06 370 THR A CA 1
ATOM 2935 C C . THR A 1 370 ? 43.806 0.650 -24.830 1.00 89.06 370 THR A C 1
ATOM 2937 O O . THR A 1 370 ? 45.011 0.660 -24.584 1.00 89.06 370 THR A O 1
ATOM 2940 N N . GLY A 1 371 ? 42.880 0.610 -23.881 1.00 87.31 371 GLY A N 1
ATOM 2941 C CA . GLY A 1 371 ? 43.152 0.657 -22.449 1.00 87.31 371 GLY A CA 1
ATOM 2942 C C . GLY A 1 371 ? 42.334 1.723 -21.710 1.00 87.31 371 GLY A C 1
ATOM 2943 O O . GLY A 1 371 ? 41.790 2.635 -22.327 1.00 87.31 371 GLY A O 1
ATOM 2944 N N . PRO A 1 372 ? 42.242 1.639 -20.369 1.00 89.12 372 PRO A N 1
ATOM 2945 C CA . PRO A 1 372 ? 41.381 2.506 -19.555 1.00 89.12 372 PRO A CA 1
ATOM 2946 C C . PRO A 1 372 ? 41.938 3.919 -19.336 1.00 89.12 372 PRO A C 1
ATOM 2948 O O . PRO A 1 372 ? 41.445 4.655 -18.479 1.00 89.12 372 PRO A O 1
ATOM 2951 N N . TYR A 1 373 ? 43.007 4.286 -20.040 1.00 92.56 373 TYR A N 1
ATOM 2952 C CA . TYR A 1 373 ? 43.722 5.534 -19.833 1.00 92.56 373 TYR A CA 1
ATOM 2953 C C . TYR A 1 373 ? 44.051 6.187 -21.171 1.00 92.56 373 TYR A C 1
ATOM 2955 O O . TYR A 1 373 ? 44.685 5.568 -22.022 1.00 92.56 373 TYR A O 1
ATOM 2963 N N . ILE A 1 374 ? 43.730 7.471 -21.296 1.00 91.69 374 ILE A N 1
ATOM 2964 C CA . ILE A 1 374 ? 44.353 8.366 -22.272 1.00 91.69 374 ILE A CA 1
ATOM 2965 C C . ILE A 1 374 ? 45.244 9.309 -21.469 1.00 91.69 374 ILE A C 1
ATOM 2967 O O . ILE A 1 374 ? 44.770 9.972 -20.546 1.00 91.69 374 ILE A O 1
ATOM 2971 N N . ARG A 1 375 ? 46.546 9.329 -21.757 1.00 89.75 375 ARG A N 1
ATOM 2972 C CA . ARG A 1 375 ? 47.528 10.113 -20.996 1.00 89.75 375 ARG A CA 1
ATOM 2973 C C . ARG A 1 375 ? 48.385 10.956 -21.913 1.00 89.75 375 ARG A C 1
ATOM 2975 O O . ARG A 1 375 ? 48.610 10.588 -23.060 1.00 89.75 375 ARG A O 1
ATOM 2982 N N . GLY A 1 376 ? 48.921 12.035 -21.353 1.00 82.38 376 GLY A N 1
ATOM 2983 C CA . GLY A 1 376 ? 49.905 12.861 -22.047 1.00 82.38 376 GLY A CA 1
ATOM 2984 C C . GLY A 1 376 ? 49.307 13.634 -23.215 1.00 82.38 376 GLY A C 1
ATOM 2985 O O . GLY A 1 376 ? 50.000 13.873 -24.197 1.00 82.38 376 GLY A O 1
ATOM 2986 N N . LEU A 1 377 ? 48.032 14.020 -23.116 1.00 84.25 377 LEU A N 1
ATOM 2987 C CA . LEU A 1 377 ? 47.451 14.957 -24.063 1.00 84.25 377 LEU A CA 1
ATOM 2988 C C . LEU A 1 377 ? 48.055 16.340 -23.831 1.00 84.25 377 LEU A C 1
ATOM 2990 O O . LEU A 1 377 ? 48.079 16.854 -22.709 1.00 84.25 377 LEU A O 1
ATOM 2994 N N . PHE A 1 378 ? 48.551 16.923 -24.915 1.00 69.94 378 PHE A N 1
ATOM 2995 C CA . PHE A 1 378 ? 49.093 18.270 -24.971 1.00 69.94 378 PHE A CA 1
ATOM 2996 C C . PHE A 1 378 ? 48.515 18.945 -26.213 1.00 69.94 378 PHE A C 1
ATOM 2998 O O . PHE A 1 378 ? 48.536 18.349 -27.288 1.00 69.94 378 PHE A O 1
ATOM 3005 N N . GLY A 1 379 ? 47.993 20.166 -26.084 1.00 68.06 379 GLY A N 1
ATOM 3006 C CA . GLY A 1 379 ? 47.499 20.906 -27.244 1.00 68.06 379 GLY A CA 1
ATOM 3007 C C . GLY A 1 379 ? 46.301 21.810 -26.973 1.00 68.06 379 GLY A C 1
ATOM 3008 O O . GLY A 1 379 ? 46.158 22.367 -25.885 1.00 68.06 379 GLY A O 1
ATOM 3009 N N . ALA A 1 380 ? 45.495 21.980 -28.027 1.00 70.62 380 ALA A N 1
ATOM 3010 C CA . ALA A 1 380 ? 44.412 22.951 -28.151 1.00 70.62 380 ALA A CA 1
ATOM 3011 C C . ALA A 1 380 ? 43.362 22.853 -27.034 1.00 70.62 380 ALA A C 1
ATOM 3013 O O . ALA A 1 380 ? 43.071 21.777 -26.508 1.00 70.62 380 ALA A O 1
ATOM 3014 N N . ARG A 1 381 ? 42.789 24.009 -26.694 1.00 86.12 381 ARG A N 1
ATOM 3015 C CA . ARG A 1 381 ? 41.784 24.154 -25.643 1.00 86.12 381 ARG A CA 1
ATOM 3016 C C . ARG A 1 381 ? 40.388 24.052 -26.241 1.00 86.12 381 ARG A C 1
ATOM 3018 O O . ARG A 1 381 ? 40.155 24.563 -27.332 1.00 86.12 381 ARG A O 1
ATOM 3025 N N . TRP A 1 382 ? 39.475 23.415 -25.519 1.00 89.88 382 TRP A N 1
ATOM 3026 C CA . TRP A 1 382 ? 38.117 23.142 -25.986 1.00 89.88 382 TRP A CA 1
ATOM 3027 C C . TRP A 1 382 ? 37.100 23.351 -24.871 1.00 89.88 382 TRP A C 1
ATOM 3029 O O . TRP A 1 382 ? 37.419 23.183 -23.694 1.00 89.88 382 TRP A O 1
ATOM 3039 N N . ARG A 1 383 ? 35.867 23.697 -25.236 1.00 87.56 383 ARG A N 1
ATOM 3040 C CA . ARG A 1 383 ? 34.789 23.955 -24.270 1.00 87.56 383 ARG A CA 1
ATOM 3041 C C . ARG A 1 383 ? 34.047 22.684 -23.865 1.00 87.56 383 ARG A C 1
ATOM 3043 O O . ARG A 1 383 ? 33.720 22.507 -22.691 1.00 87.56 383 ARG A O 1
ATOM 3050 N N . TRP A 1 384 ? 33.839 21.785 -24.826 1.00 88.50 384 TRP A N 1
ATOM 3051 C CA . TRP A 1 384 ? 33.045 20.567 -24.669 1.00 88.50 384 TRP A CA 1
ATOM 3052 C C . TRP A 1 384 ? 33.854 19.320 -25.005 1.00 88.50 384 TRP A C 1
ATOM 3054 O O . TRP A 1 384 ? 34.652 19.328 -25.944 1.00 88.50 384 TRP A O 1
ATOM 3064 N N . PHE A 1 385 ? 33.597 18.240 -24.271 1.00 91.00 385 PHE A N 1
ATOM 3065 C CA . PHE A 1 385 ? 34.262 16.949 -24.428 1.00 91.00 385 PHE A CA 1
ATOM 3066 C C . PHE A 1 385 ? 33.256 15.816 -24.494 1.00 91.00 385 PHE A C 1
ATOM 3068 O O . PHE A 1 385 ? 32.238 15.844 -23.819 1.00 91.00 385 PHE A O 1
ATOM 3075 N N . GLU A 1 386 ? 33.558 14.778 -25.253 1.00 90.81 386 GLU A N 1
ATOM 3076 C CA . GLU A 1 386 ? 32.710 13.598 -25.341 1.00 90.81 386 GLU A CA 1
ATOM 3077 C C . GLU A 1 386 ? 33.573 12.348 -25.261 1.00 90.81 386 GLU A C 1
ATOM 3079 O O . GLU A 1 386 ? 34.645 12.293 -25.869 1.00 90.81 386 GLU A O 1
ATOM 3084 N N . VAL A 1 387 ? 33.124 11.351 -24.504 1.00 90.25 387 VAL A N 1
ATOM 3085 C CA . VAL A 1 387 ? 33.860 10.100 -24.335 1.00 90.25 387 VAL A CA 1
ATOM 3086 C C . VAL A 1 387 ? 33.063 8.964 -24.940 1.00 90.25 387 VAL A C 1
ATOM 3088 O O . VAL A 1 387 ? 31.897 8.756 -24.610 1.00 90.25 387 VAL A O 1
ATOM 3091 N N . GLU A 1 388 ? 33.727 8.211 -25.803 1.00 88.31 388 GLU A N 1
ATOM 3092 C CA . GLU A 1 388 ? 33.228 6.966 -26.363 1.00 88.31 388 GLU A CA 1
ATOM 3093 C C . GLU A 1 388 ? 34.050 5.802 -25.801 1.00 88.31 388 GLU A C 1
ATOM 3095 O O . GLU A 1 388 ? 35.281 5.867 -25.736 1.00 88.31 388 GLU A O 1
ATOM 3100 N N . ILE A 1 389 ? 33.365 4.750 -25.369 1.00 89.19 389 ILE A N 1
ATOM 3101 C CA . ILE A 1 389 ? 33.924 3.558 -24.740 1.00 89.19 389 ILE A CA 1
ATOM 3102 C C . ILE A 1 389 ? 33.365 2.343 -25.468 1.00 89.19 389 ILE A C 1
ATOM 3104 O O . ILE A 1 389 ? 32.155 2.181 -25.577 1.00 89.19 389 ILE A O 1
ATOM 3108 N N . GLU A 1 390 ? 34.250 1.468 -25.918 1.00 87.88 390 GLU A N 1
ATOM 3109 C CA . GLU A 1 390 ? 33.912 0.167 -26.485 1.00 87.88 390 GLU A CA 1
ATOM 3110 C C . GLU A 1 390 ? 34.599 -0.908 -25.643 1.00 87.88 390 GLU A C 1
ATOM 3112 O O . GLU A 1 390 ? 35.823 -0.886 -25.502 1.00 87.88 390 GLU A O 1
ATOM 3117 N N . CYS A 1 391 ? 33.847 -1.827 -25.039 1.00 85.62 391 CYS A N 1
ATOM 3118 C CA . CYS A 1 391 ? 34.432 -2.883 -24.212 1.00 85.62 391 CYS A CA 1
ATOM 3119 C C . CYS A 1 391 ? 33.600 -4.170 -24.250 1.00 85.62 391 CYS A C 1
ATOM 3121 O O . CYS A 1 391 ? 32.389 -4.102 -24.027 1.00 85.62 391 CYS A O 1
ATOM 3123 N N . PRO A 1 392 ? 34.223 -5.341 -24.473 1.00 82.56 392 PRO A N 1
ATOM 3124 C CA . PRO A 1 392 ? 33.588 -6.623 -24.209 1.00 82.56 392 PRO A CA 1
ATOM 3125 C C . PRO A 1 392 ? 33.518 -6.860 -22.698 1.00 82.56 392 PRO A C 1
ATOM 3127 O O . PRO A 1 392 ? 34.538 -6.788 -22.006 1.00 82.56 392 PRO A O 1
ATOM 3130 N N . MET A 1 393 ? 32.327 -7.170 -22.201 1.00 76.75 393 MET A N 1
ATOM 3131 C CA . MET A 1 393 ? 32.042 -7.229 -20.770 1.00 76.75 393 MET A CA 1
ATOM 3132 C C . MET A 1 393 ? 31.823 -8.673 -20.299 1.00 76.75 393 MET A C 1
ATOM 3134 O O . MET A 1 393 ? 31.202 -9.490 -20.985 1.00 76.75 393 MET A O 1
ATOM 3138 N N . ARG A 1 394 ? 32.364 -9.006 -19.125 1.00 72.38 394 ARG A N 1
ATOM 3139 C CA . ARG A 1 394 ? 32.149 -10.284 -18.428 1.00 72.38 394 ARG A CA 1
ATOM 3140 C C . ARG A 1 394 ? 31.079 -10.150 -17.350 1.00 72.38 394 ARG A C 1
ATOM 3142 O O . ARG A 1 394 ? 30.655 -9.055 -16.994 1.00 72.38 394 ARG A O 1
ATOM 3149 N N . GLU A 1 395 ? 30.661 -11.286 -16.814 1.00 53.94 395 GLU A N 1
ATOM 3150 C CA . GLU A 1 395 ? 29.846 -11.319 -15.605 1.00 53.94 395 GLU A CA 1
ATOM 3151 C C . GLU A 1 395 ? 30.592 -10.658 -14.439 1.00 53.94 395 GLU A C 1
ATOM 3153 O O . GLU A 1 395 ? 31.759 -10.960 -14.190 1.00 53.94 395 GLU A O 1
ATOM 3158 N N . GLY A 1 396 ? 29.932 -9.703 -13.778 1.00 55.50 396 GLY A N 1
ATOM 3159 C CA . GLY A 1 396 ? 30.523 -8.882 -12.717 1.00 55.50 396 GLY A CA 1
ATOM 3160 C C . GLY A 1 396 ? 31.315 -7.657 -13.195 1.00 55.50 396 GLY A C 1
ATOM 3161 O O . GLY A 1 396 ? 31.739 -6.864 -12.353 1.00 55.50 396 GLY A O 1
ATOM 3162 N N . ASP A 1 397 ? 31.490 -7.454 -14.508 1.00 66.31 397 ASP A N 1
ATOM 3163 C CA . ASP A 1 397 ? 32.115 -6.233 -15.025 1.00 66.31 397 ASP A CA 1
ATOM 3164 C C . ASP A 1 397 ? 31.131 -5.047 -14.958 1.00 66.31 397 ASP A C 1
ATOM 3166 O O . ASP A 1 397 ? 29.951 -5.165 -15.288 1.00 66.31 397 ASP A O 1
ATOM 3170 N N . PHE A 1 398 ? 31.616 -3.866 -14.584 1.00 69.31 398 PHE A N 1
ATOM 3171 C CA . PHE A 1 398 ? 30.863 -2.614 -14.597 1.00 69.31 398 PHE A CA 1
ATOM 3172 C C . PHE A 1 398 ? 31.780 -1.403 -14.789 1.00 69.31 398 PHE A C 1
ATOM 3174 O O . PHE A 1 398 ? 32.959 -1.409 -14.424 1.00 69.31 398 PHE A O 1
ATOM 3181 N N . PHE A 1 399 ? 31.212 -0.313 -15.306 1.00 78.25 399 PHE A N 1
ATOM 3182 C CA . PHE A 1 399 ? 31.865 0.991 -15.305 1.00 78.25 399 PHE A CA 1
ATOM 3183 C C . PHE A 1 399 ? 31.353 1.837 -14.140 1.00 78.25 399 PHE A C 1
ATOM 3185 O O . PHE A 1 399 ? 30.151 1.935 -13.917 1.00 78.25 399 PHE A O 1
ATOM 3192 N N . GLU A 1 400 ? 32.272 2.456 -13.412 1.00 70.12 400 GLU A N 1
ATOM 3193 C CA . GLU A 1 400 ? 31.975 3.277 -12.236 1.00 70.12 400 GLU A CA 1
ATOM 3194 C C . GLU A 1 400 ? 31.911 4.760 -12.633 1.00 70.12 400 GLU A C 1
ATOM 3196 O O . GLU A 1 400 ? 30.874 5.413 -12.551 1.00 70.12 400 GLU A O 1
ATOM 3201 N N . ALA A 1 401 ? 33.027 5.290 -13.138 1.00 77.44 401 ALA A N 1
ATOM 3202 C CA . ALA A 1 401 ? 33.199 6.720 -13.354 1.00 77.44 401 ALA A CA 1
ATOM 3203 C C . ALA A 1 401 ? 34.238 7.024 -14.435 1.00 77.44 401 ALA A C 1
ATOM 3205 O O . ALA A 1 401 ?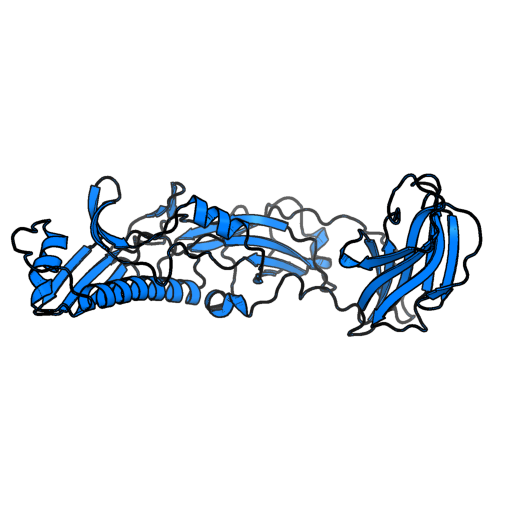 35.114 6.210 -14.740 1.00 77.44 401 ALA A O 1
ATOM 3206 N N . ILE A 1 402 ? 34.204 8.254 -14.940 1.00 86.19 402 ILE A N 1
ATOM 3207 C CA . ILE A 1 402 ? 35.257 8.825 -15.779 1.00 86.19 402 ILE A CA 1
ATOM 3208 C C . ILE A 1 402 ? 35.937 9.955 -15.002 1.00 86.19 402 ILE A C 1
ATOM 3210 O O . ILE A 1 402 ? 35.288 10.808 -14.400 1.00 86.19 402 ILE A O 1
ATOM 3214 N N . THR A 1 403 ? 37.268 9.956 -14.977 1.00 89.75 403 THR A N 1
ATOM 3215 C CA . THR A 1 403 ? 38.072 11.003 -14.334 1.00 89.75 403 THR A CA 1
ATOM 3216 C C . THR A 1 403 ? 38.843 11.799 -15.375 1.00 89.75 403 THR A C 1
ATOM 3218 O O . THR A 1 403 ? 39.655 11.232 -16.107 1.00 89.75 403 THR A O 1
ATOM 3221 N N . PHE A 1 404 ? 38.629 13.111 -15.385 1.00 92.31 404 PHE A N 1
ATOM 3222 C CA . PHE A 1 404 ? 39.367 14.076 -16.189 1.00 92.31 404 PHE A CA 1
ATOM 3223 C C . PHE A 1 404 ? 40.414 14.782 -15.333 1.00 92.31 404 PHE A C 1
ATOM 3225 O O . PHE A 1 404 ? 40.132 15.224 -14.219 1.00 92.31 404 PHE A O 1
ATOM 3232 N N . GLU A 1 405 ? 41.612 14.938 -15.880 1.00 91.25 405 GLU A N 1
ATOM 3233 C CA . GLU A 1 405 ? 42.621 15.868 -15.380 1.00 91.25 405 GLU A CA 1
ATOM 3234 C C . GLU A 1 405 ? 42.845 16.922 -16.454 1.00 91.25 405 GLU A C 1
ATOM 3236 O O . GLU A 1 405 ? 43.286 16.597 -17.559 1.00 91.25 405 GLU A O 1
ATOM 3241 N N . PHE A 1 406 ? 42.521 18.173 -16.144 1.00 89.75 406 PHE A N 1
ATOM 3242 C CA . PHE A 1 406 ? 42.558 19.273 -17.100 1.00 89.75 406 PHE A CA 1
ATOM 3243 C C . PHE A 1 406 ? 43.077 20.560 -16.463 1.00 89.75 406 PHE A C 1
ATOM 3245 O O . PHE A 1 406 ? 43.206 20.684 -15.243 1.00 89.75 406 PHE A O 1
ATOM 3252 N N . THR A 1 407 ? 43.412 21.524 -17.309 1.00 86.94 407 THR A N 1
ATOM 3253 C CA . THR A 1 407 ? 43.727 22.893 -16.899 1.00 86.94 407 THR A CA 1
ATOM 3254 C C . THR A 1 407 ? 42.692 23.840 -17.479 1.00 86.94 407 THR A C 1
ATOM 3256 O O . THR A 1 407 ? 42.421 23.783 -18.681 1.00 86.94 407 THR A O 1
ATOM 3259 N N . ASN A 1 408 ? 42.161 24.717 -16.635 1.00 80.38 408 ASN A N 1
ATOM 3260 C CA . ASN A 1 408 ? 41.361 25.869 -17.032 1.00 80.38 408 ASN A CA 1
ATOM 3261 C C . ASN A 1 408 ? 42.271 27.112 -16.928 1.00 80.38 408 ASN A C 1
ATOM 3263 O O . ASN A 1 408 ? 42.917 27.257 -15.896 1.00 80.38 408 ASN A O 1
ATOM 3267 N N . PRO A 1 409 ? 42.429 27.940 -17.974 1.00 67.69 409 PRO A N 1
ATOM 3268 C CA . PRO A 1 409 ? 43.255 29.145 -17.936 1.00 67.69 409 PRO A CA 1
ATOM 3269 C C . PRO A 1 409 ? 42.593 30.323 -17.206 1.00 67.69 409 PRO A C 1
ATOM 3271 O O . PRO A 1 409 ? 43.301 31.262 -16.861 1.00 67.69 409 PRO A O 1
ATOM 3274 N N . MET A 1 410 ? 41.277 30.277 -16.966 1.00 61.81 410 MET A N 1
ATOM 3275 C CA . MET A 1 410 ? 40.543 31.292 -16.194 1.00 61.81 410 MET A CA 1
ATOM 3276 C C . MET A 1 410 ? 40.613 31.054 -14.667 1.00 61.81 410 MET A C 1
ATOM 3278 O O . MET A 1 410 ? 40.038 31.823 -13.901 1.00 61.81 410 MET A O 1
ATOM 3282 N N . LEU A 1 411 ? 41.322 29.998 -14.234 1.00 55.38 411 LEU A N 1
ATOM 3283 C CA . LEU A 1 411 ? 41.574 29.574 -12.844 1.00 55.38 411 LEU A CA 1
ATOM 3284 C C . LEU A 1 411 ? 43.062 29.257 -12.633 1.00 55.38 411 LEU A C 1
ATOM 3286 O O . LEU A 1 411 ? 43.619 29.581 -11.567 1.00 55.38 411 LEU A O 1
#

Secondary structure (DSSP, 8-state):
-EEEEEEEGGGS-EEEEEEE---S-----------PPPP---EEEEEE-PPTTT--SS---EE-TTS-EEGGG-S-EEEEEEEE--GGGHHHHHHHHH---TT--SPPPHHHHHHHHHHHHHHHHHHHHHHHHTT-B-S-EEEEEEEEETTS-B---EEEEEE-S-SSPPBEEEEEEEEETTEEEEEEEEBS--EEEEEE--S-S-GGGGTTTEEEEEEEEPPPPPSS-TT--EEEEEEEEETTEEEEEEEE----HHHHHHHHHH----EEEEEEETTT----SS-EEPP--TTTTTTGGGSPPTTTTSPP-TTEEEEEEEPPB-SS-TTS-BEEEEEEEEEES-TTT-EEEEEEESSTT--EEEEEEESSEE----S--BSEEEEEEEEE--TT-EEEEEEEEEE-TT-

Solvent-accessible surface area (backbone atoms only — not comparable to full-atom values): 22550 Å² total; per-residue (Å²): 80,87,46,76,48,76,44,52,51,90,80,48,67,62,54,74,50,74,44,73,69,73,73,95,78,80,86,86,80,94,69,92,72,89,68,77,83,74,71,53,59,71,44,75,51,74,45,36,40,52,50,89,96,21,50,42,98,55,84,32,69,38,69,45,81,82,69,50,75,20,70,61,19,24,32,53,31,42,52,62,39,54,43,69,47,53,82,83,44,47,46,52,61,52,18,41,78,75,73,52,58,89,73,49,84,67,80,85,52,70,63,48,48,53,38,50,28,51,26,53,46,49,40,52,50,50,51,50,52,54,28,17,46,68,53,28,45,65,36,32,21,34,37,31,36,29,46,28,30,70,84,57,36,57,54,73,81,45,77,72,48,78,49,62,61,36,69,61,51,59,49,31,39,58,76,45,74,47,71,62,90,44,37,41,41,32,37,25,35,39,58,59,52,40,15,36,54,26,36,29,33,38,64,64,61,75,52,78,88,40,49,87,46,34,48,25,41,38,33,27,31,33,71,61,46,72,36,43,59,92,82,44,60,45,84,47,47,40,81,41,76,52,97,90,37,81,37,47,17,59,39,61,51,59,48,51,54,65,56,39,51,52,53,37,72,68,59,77,67,40,20,55,57,37,60,46,46,38,87,71,64,56,61,40,97,60,75,41,74,62,65,52,64,87,27,48,57,65,52,47,88,77,40,55,39,80,71,71,54,54,64,69,46,42,67,25,32,41,38,39,31,47,52,78,40,36,89,80,55,66,87,47,51,32,31,62,32,34,41,36,62,41,62,45,66,56,51,89,59,23,36,31,36,37,30,34,16,80,53,96,83,57,77,38,83,77,46,74,32,80,19,50,52,45,71,83,47,81,74,81,64,29,19,28,34,31,48,36,37,38,32,65,31,45,76,86,34,46,78,46,28,41,34,41,33,31,33,39,85,94,91

Foldseek 3Di:
DKDKDWDWPVPFDKDKDWDFPDDPDDDDDDDPPPDDDDDQQKDKAWAFAAQPPFADPAADWDQFPVRDIHRHRRDFGKWKQKFFADPLCVLVQVCLAVVDCPPNDDPDDPVVFVRRLVRVLVRVVVVVQSLLLAVWDFAKKWKWKWFQWPLLATDDIGTPGIYASDLAAWWWFFPDWDCDPGMIMTMTTGRTGGIFMWMATAQPDDCPVVLNTTFKMWMKMFQGDDFFDSNWTWPHWDFDQDPNDTTTTTGIGTDDSVRSNVVNVPTPQIFGFAIGGSVNSHHDPDIDGGDGDRSCSVVVVPGDGPVNSHDQLASIKMKMKGQWDQPPDLQFWKFWAKKFWDWAADQQFKKKWKWFAADSPDTDTQDIDSGRMDHGRDDDTGRIMMMIMIGRGRGRTDTTIMMTTIDTPVD

Radius of gyration: 30.56 Å; Cα contacts (8 Å, |Δi|>4): 899; chains: 1; bounding box: 75×50×84 Å